Protein AF-0000000068970634 (afdb_homodimer)

InterPro domains:
  IPR006349 2-phosphoglycolate phosphatase, eukaryotic [TIGR01452] (15-286)
  IPR006357 HAD-superfamily hydrolase, subfamily IIA [PF13344] (18-116)
  IPR006357 HAD-superfamily hydrolase, subfamily IIA [PIRSF000915] (8-291)
  IPR006357 HAD-superfamily hydrolase, subfamily IIA [TIGR01460] (18-256)
  IPR023214 HAD superfamily [G3DSA:3.40.50.1000] (16-283)
  IPR023214 HAD superfamily [G3DSA:3.40.50.1000] (82-208)
  IPR036412 HAD-like superfamily [SSF56784] (14-288)

Radius of gyration: 28.06 Å; Cα contacts (8 Å, |Δi|>4): 1326; chains: 2; bounding box: 49×88×64 Å

Organism: Fasciola gigantica (NCBI:txid46835)

Solvent-accessible surface area (backbone atoms only — not comparable to full-atom values): 29564 Å² total; per-residue (Å²): 128,88,70,50,72,68,52,30,52,50,55,52,61,38,46,33,42,37,26,38,41,81,29,44,36,26,53,100,89,38,68,36,71,35,27,52,60,33,54,50,49,38,49,73,70,73,32,49,63,36,41,44,36,52,58,24,58,43,26,40,61,54,45,21,51,52,35,44,75,66,61,35,98,58,47,43,88,28,42,44,27,11,15,48,46,42,33,51,52,39,48,76,70,70,49,52,47,35,29,41,29,45,22,33,65,9,32,53,54,32,21,49,76,71,63,28,44,66,46,64,63,56,82,74,74,39,93,81,72,44,60,74,54,85,71,75,79,69,87,68,53,52,31,37,36,37,38,44,35,81,55,43,29,42,53,56,46,27,49,52,22,30,48,40,64,73,68,34,52,44,35,26,22,33,61,46,31,54,43,95,57,85,90,54,45,36,59,21,27,19,10,57,47,34,19,40,28,45,33,42,71,47,79,58,55,49,30,12,66,51,34,65,50,40,54,52,49,44,36,71,76,63,62,61,53,39,85,28,23,33,28,36,17,22,41,39,81,30,39,20,24,28,17,48,74,61,55,23,42,19,33,35,29,53,59,32,79,44,43,71,67,57,51,52,49,37,72,70,35,80,92,31,59,55,42,47,51,76,37,77,33,66,33,36,40,51,46,36,53,48,42,51,50,26,62,66,62,116,127,87,70,49,70,68,53,29,52,50,55,51,59,38,45,33,42,38,28,38,41,82,27,45,36,24,54,99,89,38,69,35,70,38,27,51,60,34,54,51,49,37,51,74,70,72,30,49,64,34,42,45,37,53,58,23,59,42,28,40,61,55,47,21,52,52,36,44,73,67,60,34,98,56,46,42,88,28,43,43,28,12,15,49,46,41,32,51,52,39,49,77,70,70,48,51,48,33,29,41,30,46,22,30,65,8,33,54,53,32,21,48,76,71,65,29,44,66,46,64,62,57,81,74,74,40,92,81,72,44,60,74,55,85,71,78,79,68,88,68,53,53,31,38,38,37,39,45,34,81,55,41,30,43,53,56,46,27,49,52,22,30,48,40,65,74,67,33,53,46,34,25,22,35,61,46,30,54,43,94,55,86,90,55,46,37,60,21,27,19,10,58,48,34,20,41,28,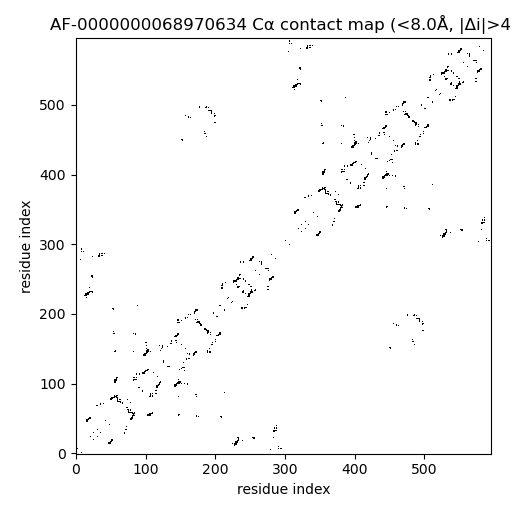45,33,43,72,47,79,58,54,50,29,12,65,51,33,65,51,40,56,50,49,44,36,71,76,63,62,61,53,39,85,29,25,32,27,35,17,22,41,40,81,30,39,20,22,28,17,46,74,62,55,24,42,20,33,34,30,53,62,33,78,44,44,71,67,56,50,51,49,37,72,70,35,80,91,30,59,54,43,46,51,74,38,77,33,66,34,37,39,52,45,36,52,48,42,54,50,26,62,66,60,117

Sequence (596 aa):
MVHSTKTWSLLRDCRTYLFDCDGVLWDSKGLLPGARDLIEYLFGTKRSVFLITNNSTKSTDQYADKCQKLGLPVTSTNIVCSANIAANYLSNHGIKGPVYVIGEAGIGLELDKLGITHHGIGPDNSPDGNILSDVKIESNTTCVLVGFDIHFNYRKLLKATSYICKGLPFFATNEDAQLPADDLVHPGTGSLVAAVKFASCKEPIVVGKPHQPVFDFLSQRHNIDASKTIMVGDRLDTDIAFGNRFGMHTACLMTGVTSIELLNKVMSTPDDAILRPTLVYDSARDLLNAVRSADQMNMVHSTKTWSLLRDCRTYLFDCDGVLWDSKGLLPGARDLIEYLFGTKRSVFLITNNSTKSTDQYADKCQKLGLPVTSTNIVCSANIAANYLSNHGIKGPVYVIGEAGIGLELDKLGITHHGIGPDNSPDGNILSDVKIESNTTCVLVGFDIHFNYRKLLKATSYICKGLPFFATNEDAQLPADDLVHPGTGSLVAAVKFASCKEPIVVGKPHQPVFDFLSQRHNIDASKTIMVGDRLDTDIAFGNRFGMHTACLMTGVTSIELLNKVMSTPDDAILRPTLVYDSARDLLNAVRSADQMN

Secondary structure (DSSP, 8-state):
----HHHHHHHHH--EEEE--BTTTEETTEEPTTHHHHHHHHHHTT-EEEEEE---SS-HHHHHHHHHHHT----GGGEEEHHHHHHHHHHHTT---PEEEES-HHHHHHHHHTT--EE--S----TTS-TTTT----TT--EEEE---TT-BHHHHHHHHHHHHTT--EEES---SEE--SSS-EE-HHHHHHHHHHHHT---EE-STTSHHHHHHHHHHH---GGGEEEEES-IIIIIHHHHHTT-EEEEETTSS--HHHHHHHHH-GGGGGG--SEEESSHHHHHHHHHHHHH--/----HHHHHHHHH--EEEE--BTTTEETTEEPTTHHHHHHHHHHTT-EEEEEE---SS-HHHHHHHHHHHT----GGGEEEHHHHHHHHHHHTT---PEEEES-HHHHHHHHHTT--EE--S----TTS-TTTT----TT--EEEE---TT-BHHHHHHHHHHHHTT--EEES---SEE--SSS-EE-HHHHHHHHHHHHT---EE-STTSHHHHHHHHHHH---GGGEEEEES-IIIIIHHHHHTT-EEEEETTSS--HHHHHHHHH-GGGGGG--SEEESSHHHHHHHHHHHHH--

Structure (mmCIF, N/CA/C/O backbone):
data_AF-0000000068970634-model_v1
#
loop_
_entity.id
_entity.type
_entity.pdbx_description
1 polymer 'Phosphoglycolate phosphatase'
#
loop_
_atom_site.group_PDB
_atom_site.id
_atom_site.type_symbol
_atom_site.label_atom_id
_atom_site.label_alt_id
_atom_site.label_comp_id
_atom_site.label_asym_id
_atom_site.label_entity_id
_atom_site.label_seq_id
_atom_site.pdbx_PDB_ins_code
_atom_site.Cartn_x
_atom_site.Cartn_y
_atom_site.Cartn_z
_atom_site.occupancy
_atom_site.B_iso_or_equiv
_atom_site.auth_seq_id
_atom_site.auth_comp_id
_atom_site.auth_asym_id
_atom_site.auth_atom_id
_atom_site.pdbx_PDB_model_num
ATOM 1 N N . MET A 1 1 ? -24.375 21.297 27.141 1 46.75 1 MET A N 1
ATOM 2 C CA . MET A 1 1 ? -23.609 20.391 27.984 1 46.75 1 MET A CA 1
ATOM 3 C C . MET A 1 1 ? -23.047 21.109 29.203 1 46.75 1 MET A C 1
ATOM 5 O O . MET A 1 1 ? -22.406 22.156 29.078 1 46.75 1 MET A O 1
ATOM 9 N N . VAL A 1 2 ? -23.484 20.922 30.312 1 49.75 2 VAL A N 1
ATOM 10 C CA . VAL A 1 2 ? -23 21.516 31.547 1 49.75 2 VAL A CA 1
ATOM 11 C C . VAL A 1 2 ? -21.5 21.25 31.703 1 49.75 2 VAL A C 1
ATOM 13 O O . VAL A 1 2 ? -21.078 20.094 31.719 1 49.75 2 VAL A O 1
ATOM 16 N N . HIS A 1 3 ? -20.828 22.25 31.375 1 69.69 3 HIS A N 1
ATOM 17 C CA . HIS A 1 3 ? -19.375 22.094 31.547 1 69.69 3 HIS A CA 1
ATOM 18 C C . HIS A 1 3 ? -19 22.078 33.031 1 69.69 3 HIS A C 1
ATOM 20 O O . HIS A 1 3 ? -19.547 22.844 33.812 1 69.69 3 HIS A O 1
ATOM 26 N N . SER A 1 4 ? -18.281 21.141 33.375 1 76.62 4 SER A N 1
ATOM 27 C CA . SER A 1 4 ? -17.734 21.047 34.719 1 76.62 4 SER A CA 1
ATOM 28 C C . SER A 1 4 ? -16.734 22.188 35 1 76.62 4 SER A C 1
ATOM 30 O O . SER A 1 4 ? -16.281 22.844 34.062 1 76.62 4 SER A O 1
ATOM 32 N N . THR A 1 5 ? -16.547 22.469 36.281 1 79.5 5 THR A N 1
ATOM 33 C CA . THR A 1 5 ? -15.555 23.469 36.688 1 79.5 5 THR A CA 1
ATOM 34 C C . THR A 1 5 ? -14.195 23.141 36.062 1 79.5 5 THR A C 1
ATOM 36 O O . THR A 1 5 ? -13.43 24.047 35.719 1 79.5 5 THR A O 1
ATOM 39 N N . LYS A 1 6 ? -13.961 21.938 36.031 1 80.94 6 LYS A N 1
ATOM 40 C CA . LYS A 1 6 ? -12.688 21.484 35.469 1 80.94 6 LYS A CA 1
ATOM 41 C C . LYS A 1 6 ? -12.578 21.859 34 1 80.94 6 LYS A C 1
ATOM 43 O O . LYS A 1 6 ? -11.508 22.25 33.531 1 80.94 6 LYS A O 1
ATOM 48 N N . THR A 1 7 ? -13.609 21.75 33.281 1 89 7 THR A N 1
ATOM 49 C CA . THR A 1 7 ? -13.664 22.078 31.844 1 89 7 THR A CA 1
ATOM 50 C C . THR A 1 7 ? -13.453 23.578 31.625 1 89 7 THR A C 1
ATOM 52 O O . THR A 1 7 ? -12.703 23.984 30.734 1 89 7 THR A O 1
ATOM 55 N N . TRP A 1 8 ? -14.047 24.344 32.5 1 89.94 8 TRP A N 1
ATOM 56 C CA . TRP A 1 8 ? -13.93 25.797 32.375 1 89.94 8 TRP A CA 1
ATOM 57 C C . TRP A 1 8 ? -12.492 26.25 32.625 1 89.94 8 TRP A C 1
ATOM 59 O O . TRP A 1 8 ? -11.969 27.094 31.922 1 89.94 8 TRP A O 1
ATOM 69 N N . SER A 1 9 ? -11.945 25.703 33.656 1 92 9 SER A N 1
ATOM 70 C CA . SER A 1 9 ? -10.57 26.047 33.969 1 92 9 SER A CA 1
ATOM 71 C C . SER A 1 9 ? -9.617 25.688 32.812 1 92 9 SER A C 1
ATOM 73 O O . SER A 1 9 ? -8.703 26.438 32.5 1 92 9 SER A O 1
ATOM 75 N N . LEU A 1 10 ? -9.828 24.547 32.25 1 94.69 10 LEU A N 1
ATOM 76 C CA . LEU A 1 10 ? -9.016 24.078 31.125 1 94.69 10 LEU A CA 1
ATOM 77 C C . LEU A 1 10 ? -9.07 25.062 29.969 1 94.69 10 LEU A C 1
ATOM 79 O O . LEU A 1 10 ? -8.039 25.5 29.453 1 94.69 10 LEU A O 1
ATOM 83 N N . LEU A 1 11 ? -10.258 25.438 29.547 1 96.12 11 LEU A N 1
ATOM 84 C CA . LEU A 1 11 ? -10.453 26.312 28.391 1 96.12 11 LEU A CA 1
ATOM 85 C C . LEU A 1 11 ? -9.914 27.703 28.672 1 96.12 11 LEU A C 1
ATOM 87 O O . LEU A 1 11 ? -9.375 28.359 27.781 1 96.12 11 LEU A O 1
ATOM 91 N N . ARG A 1 12 ? -10.078 28.109 29.891 1 93.62 12 ARG A N 1
ATOM 92 C CA . ARG A 1 12 ? -9.586 29.422 30.281 1 93.62 12 ARG A CA 1
ATOM 93 C C . ARG A 1 12 ? -8.062 29.453 30.312 1 93.62 12 ARG A C 1
ATOM 95 O O . ARG A 1 12 ? -7.453 30.453 29.922 1 93.62 12 ARG A O 1
ATOM 102 N N . ASP A 1 13 ? -7.504 28.406 30.703 1 94.69 13 ASP A N 1
ATOM 103 C CA . ASP A 1 13 ? -6.066 28.344 30.953 1 94.69 13 ASP A CA 1
ATOM 104 C C . ASP A 1 13 ? -5.301 28.047 29.656 1 94.69 13 ASP A C 1
ATOM 106 O O . ASP A 1 13 ? -4.102 28.312 29.562 1 94.69 13 ASP A O 1
ATOM 110 N N . CYS A 1 14 ? -5.934 27.5 28.688 1 96.62 14 CYS A N 1
ATOM 111 C CA . CYS A 1 14 ? -5.266 27.203 27.422 1 96.62 14 CYS A CA 1
ATOM 112 C C . CYS A 1 14 ? -4.898 28.5 26.688 1 96.62 14 CYS A C 1
ATOM 114 O O . CYS A 1 14 ? -5.758 29.344 26.453 1 96.62 14 CYS A O 1
ATOM 116 N N . ARG A 1 15 ? -3.643 28.594 26.297 1 96.94 15 ARG A N 1
ATOM 117 C CA . ARG A 1 15 ? -3.127 29.781 25.641 1 96.94 15 ARG A CA 1
ATOM 118 C C . ARG A 1 15 ? -2.893 29.531 24.156 1 96.94 15 ARG A C 1
ATOM 120 O O . ARG A 1 15 ? -2.779 30.484 23.375 1 96.94 15 ARG A O 1
ATOM 127 N N . THR A 1 16 ? -2.793 28.328 23.734 1 98.38 16 THR A N 1
ATOM 128 C CA . THR A 1 16 ? -2.566 27.953 22.344 1 98.38 16 THR A CA 1
ATOM 129 C C . THR A 1 16 ? -3.648 26.984 21.859 1 98.38 16 THR A C 1
ATOM 131 O O . THR A 1 16 ? -3.955 26 22.531 1 98.38 16 THR A O 1
ATOM 134 N N . TYR A 1 17 ? -4.254 27.312 20.75 1 98.75 17 TYR A N 1
ATOM 135 C CA . TYR A 1 17 ? -5.246 26.484 20.094 1 98.75 17 TYR A CA 1
ATOM 136 C C . TYR A 1 17 ? -4.734 25.984 18.75 1 98.75 17 TYR A C 1
ATOM 138 O O . TYR A 1 17 ? -4.375 26.781 17.875 1 98.75 17 TYR A O 1
ATOM 146 N N . LEU A 1 18 ? -4.578 24.688 18.578 1 98.75 18 LEU A N 1
ATOM 147 C CA . LEU A 1 18 ? -4.27 24.031 17.312 1 98.75 18 LEU A CA 1
ATOM 148 C C . LEU A 1 18 ? -5.539 23.484 16.656 1 98.75 18 LEU A C 1
ATOM 150 O O . LEU A 1 18 ? -6.309 22.766 17.297 1 98.75 18 LEU A O 1
ATOM 154 N N . PHE A 1 19 ? -5.762 23.828 15.422 1 98.81 19 PHE A N 1
ATOM 155 C CA . PHE A 1 19 ? -6.977 23.391 14.75 1 98.81 19 PHE A CA 1
ATOM 156 C C . PHE A 1 19 ? -6.645 22.531 13.539 1 98.81 19 PHE A C 1
ATOM 158 O O . PHE A 1 19 ? -5.871 22.938 12.672 1 98.81 19 PHE A O 1
ATOM 165 N N . ASP A 1 20 ? -7.23 21.312 13.484 1 98.06 20 ASP A N 1
ATOM 166 C CA . ASP A 1 20 ? -7.395 20.703 12.164 1 98.06 20 ASP A CA 1
ATOM 167 C C . ASP A 1 20 ? -8.25 21.578 11.258 1 98.06 20 ASP A C 1
ATOM 169 O O . ASP A 1 20 ? -8.914 22.516 11.719 1 98.06 20 ASP A O 1
ATOM 173 N N . CYS A 1 21 ? -8.195 21.297 9.969 1 96.75 21 CYS A N 1
ATOM 174 C CA . CYS A 1 21 ? -8.859 22.203 9.031 1 96.75 21 CYS A CA 1
ATOM 175 C C . CYS A 1 21 ? -10.109 21.562 8.453 1 96.75 21 CYS A C 1
ATOM 177 O O . CYS A 1 21 ? -11.227 21.922 8.836 1 96.75 21 CYS A O 1
ATOM 179 N N . ASP A 1 22 ? -9.992 20.547 7.637 1 93.38 22 ASP A N 1
ATOM 180 C CA . ASP A 1 22 ? -11.102 19.906 6.941 1 93.38 22 ASP A CA 1
ATOM 181 C C . ASP A 1 22 ? -12.031 19.188 7.922 1 93.38 22 ASP A C 1
ATOM 183 O O . ASP A 1 22 ? -11.594 18.344 8.695 1 93.38 22 ASP A O 1
ATOM 187 N N . GLY A 1 23 ? -13.242 19.578 7.945 1 94 23 GLY A N 1
ATOM 188 C CA . GLY A 1 23 ? -14.219 18.984 8.836 1 94 23 GLY A CA 1
ATOM 189 C C . GLY A 1 23 ? -14.297 19.688 10.188 1 94 23 GLY A C 1
ATOM 190 O O . GLY A 1 23 ? -15.156 19.359 11.008 1 94 23 GLY A O 1
ATOM 191 N N . VAL A 1 24 ? -13.406 20.656 10.352 1 97.31 24 VAL A N 1
ATOM 192 C CA . VAL A 1 24 ? -13.344 21.359 11.625 1 97.31 24 VAL A CA 1
ATOM 193 C C . VAL A 1 24 ? -13.641 22.844 11.406 1 97.31 24 VAL A C 1
ATOM 195 O O . VAL A 1 24 ? -14.523 23.406 12.055 1 97.31 24 VAL A O 1
ATOM 198 N N . LEU A 1 25 ? -12.953 23.438 10.461 1 97.75 25 LEU A N 1
ATOM 199 C CA . LEU A 1 25 ? -13.117 24.859 10.18 1 97.75 25 LEU A CA 1
ATOM 200 C C . LEU A 1 25 ? -13.914 25.062 8.891 1 97.75 25 LEU A C 1
ATOM 202 O O . LEU A 1 25 ? -14.648 26.047 8.758 1 97.75 25 LEU A O 1
ATOM 206 N N . TRP A 1 26 ? -13.758 24.156 7.949 1 96.5 26 TRP A N 1
ATOM 207 C CA . TRP A 1 26 ? -14.477 24.219 6.688 1 96.5 26 TRP A CA 1
ATOM 208 C C . TRP A 1 26 ? -14.734 22.828 6.133 1 96.5 26 TRP A C 1
ATOM 210 O O . TRP A 1 26 ? -14.203 21.844 6.645 1 96.5 26 TRP A O 1
ATOM 220 N N . ASP A 1 27 ? -15.586 22.703 5.188 1 92 27 ASP A N 1
ATOM 221 C CA . ASP A 1 27 ? -15.805 21.516 4.363 1 92 27 ASP A CA 1
ATOM 222 C C . ASP A 1 27 ? -15.883 21.891 2.883 1 92 27 ASP A C 1
ATOM 224 O O . ASP A 1 27 ? -15.375 22.938 2.467 1 92 27 ASP A O 1
ATOM 228 N N . SER A 1 28 ? -16.328 21 2.051 1 86.38 28 SER A N 1
ATOM 229 C CA . SER A 1 28 ? -16.375 21.203 0.607 1 86.38 28 SER A CA 1
ATOM 230 C C . SER A 1 28 ? -17.281 22.375 0.249 1 86.38 28 SER A C 1
ATOM 232 O O . SER A 1 28 ? -17.156 22.969 -0.822 1 86.38 28 SER A O 1
ATOM 234 N N . LYS A 1 29 ? -18.172 22.844 1.197 1 88.44 29 LYS A N 1
ATOM 235 C CA . LYS A 1 29 ? -19.172 23.891 0.922 1 88.44 29 LYS A CA 1
ATOM 236 C C . LYS A 1 29 ? -18.703 25.234 1.451 1 88.44 29 LYS A C 1
ATOM 238 O O . LYS A 1 29 ? -19.297 26.266 1.141 1 88.44 29 LYS A O 1
ATOM 243 N N . GLY A 1 30 ? -17.703 25.156 2.186 1 93.19 30 GLY A N 1
ATOM 244 C CA . GLY A 1 30 ? -17.188 26.391 2.74 1 93.19 30 GLY A CA 1
ATOM 245 C C . GLY A 1 30 ? -16.938 26.328 4.234 1 93.19 30 GLY A C 1
ATOM 246 O O . GLY A 1 30 ? -16.734 25.234 4.781 1 93.19 30 GLY A O 1
ATOM 247 N N . LEU A 1 31 ? -16.969 27.547 4.863 1 96.12 31 LEU A N 1
ATOM 248 C CA . LEU A 1 31 ? -16.688 27.641 6.293 1 96.12 31 LEU A CA 1
ATOM 249 C C . LEU A 1 31 ? -17.797 27 7.117 1 96.12 31 LEU A C 1
ATOM 251 O O . LEU A 1 31 ? -18.969 27.172 6.812 1 96.12 31 LEU A O 1
ATOM 255 N N . LEU A 1 32 ? -17.391 26.328 8.125 1 96.62 32 LEU A N 1
ATOM 256 C CA . LEU A 1 32 ? -18.359 25.734 9.039 1 96.62 32 LEU A CA 1
ATOM 257 C C . LEU A 1 32 ? -18.875 26.781 10.023 1 96.62 32 LEU A C 1
ATOM 259 O O . LEU A 1 32 ? -18.172 27.75 10.336 1 96.62 32 LEU A O 1
ATOM 263 N N . PRO A 1 33 ? -20.078 26.547 10.555 1 95.25 33 PRO A N 1
ATOM 264 C CA . PRO A 1 33 ? -20.672 27.531 11.469 1 95.25 33 PRO A CA 1
ATOM 265 C C . PRO A 1 33 ? -19.812 27.766 12.711 1 95.25 33 PRO A C 1
ATOM 267 O O . PRO A 1 33 ? -19.391 26.797 13.375 1 95.25 33 PRO A O 1
ATOM 270 N N . GLY A 1 34 ? -19.531 29.094 12.969 1 97.62 34 GLY A N 1
ATOM 271 C CA . GLY A 1 34 ? -18.828 29.469 14.188 1 97.62 34 GLY A CA 1
ATOM 272 C C . GLY A 1 34 ? -17.328 29.5 14.031 1 97.62 34 GLY A C 1
ATOM 273 O O . GLY A 1 34 ? -16.609 30.016 14.891 1 97.62 34 GLY A O 1
ATOM 274 N N . ALA A 1 35 ? -16.828 28.953 12.93 1 98.19 35 ALA A N 1
ATOM 275 C CA . ALA A 1 35 ? -15.391 28.812 12.75 1 98.19 35 ALA A CA 1
ATOM 276 C C . ALA A 1 35 ? -14.703 30.172 12.75 1 98.19 35 ALA A C 1
ATOM 278 O O . ALA A 1 35 ? -13.734 30.391 13.484 1 98.19 35 ALA A O 1
ATOM 279 N N . ARG A 1 36 ? -15.203 31.047 11.906 1 98.06 36 ARG A N 1
ATOM 280 C CA . ARG A 1 36 ? -14.609 32.375 11.82 1 98.06 36 ARG A CA 1
ATOM 281 C C . ARG A 1 36 ? -14.688 33.094 13.164 1 98.06 36 ARG A C 1
ATOM 283 O O . ARG A 1 36 ? -13.688 33.656 13.641 1 98.06 36 ARG A O 1
ATOM 290 N N . ASP A 1 37 ? -15.898 33.094 13.773 1 98.38 37 ASP A N 1
ATOM 291 C CA . ASP A 1 37 ? -16.109 33.781 15.047 1 98.38 37 ASP A CA 1
ATOM 292 C C . ASP A 1 37 ? -15.188 33.219 16.125 1 98.38 37 ASP A C 1
ATOM 294 O O . ASP A 1 37 ? -14.695 33.969 16.969 1 98.38 37 ASP A O 1
ATOM 298 N N . LEU A 1 38 ? -15.047 31.938 16.141 1 98.5 38 LEU A N 1
ATOM 299 C CA . LEU A 1 38 ? -14.172 31.297 17.109 1 98.5 38 LEU A CA 1
ATOM 300 C C . LEU A 1 38 ? -12.734 31.781 16.969 1 98.5 38 LEU A C 1
ATOM 302 O O . LEU A 1 38 ? -12.102 32.188 17.953 1 98.5 38 LEU A O 1
ATOM 306 N N . ILE A 1 39 ? -12.188 31.766 15.742 1 98.5 39 ILE A N 1
ATOM 307 C CA . ILE A 1 39 ? -10.812 32.188 15.484 1 98.5 39 ILE A CA 1
ATOM 308 C C . ILE A 1 39 ? -10.648 33.656 15.844 1 98.5 39 ILE A C 1
ATOM 310 O O . ILE A 1 39 ? -9.664 34.031 16.484 1 98.5 39 ILE A O 1
ATOM 314 N N . GLU A 1 40 ? -11.594 34.5 15.5 1 98.25 40 GLU A N 1
ATOM 315 C CA . GLU A 1 40 ? -11.555 35.906 15.82 1 98.25 40 GLU A CA 1
ATOM 316 C C . GLU A 1 40 ? -11.555 36.125 17.328 1 98.25 40 GLU A C 1
ATOM 318 O O . GLU A 1 40 ? -10.82 37 17.844 1 98.25 40 GLU A O 1
ATOM 323 N N . TYR A 1 41 ? -12.438 35.406 17.969 1 98.44 41 TYR A N 1
ATOM 324 C CA . TYR A 1 41 ? -12.516 35.531 19.422 1 98.44 41 TYR A CA 1
ATOM 325 C C . TYR A 1 41 ? -11.188 35.156 20.078 1 98.44 41 TYR A C 1
ATOM 327 O O . TYR A 1 41 ? -10.734 35.844 21 1 98.44 41 TYR A O 1
ATOM 335 N N . LEU A 1 42 ? -10.594 34.094 19.641 1 98.44 42 LEU A N 1
ATOM 336 C CA . LEU A 1 42 ? -9.328 33.625 20.203 1 98.44 42 LEU A CA 1
ATOM 337 C C . LEU A 1 42 ? -8.227 34.656 19.969 1 98.44 42 LEU A C 1
ATOM 339 O O . LEU A 1 42 ? -7.457 34.969 20.875 1 98.44 42 LEU A O 1
ATOM 343 N N . PHE A 1 43 ? -8.188 35.219 18.766 1 97.94 43 PHE A N 1
ATOM 344 C CA . PHE A 1 43 ? -7.23 36.281 18.484 1 97.94 43 PHE A CA 1
ATOM 345 C C . PHE A 1 43 ? -7.492 37.469 19.391 1 97.94 43 PHE A C 1
ATOM 347 O O . PHE A 1 43 ? -6.559 38.062 19.938 1 97.94 43 PHE A O 1
ATOM 354 N N . GLY A 1 44 ? -8.742 37.812 19.547 1 97.75 44 GLY A N 1
ATOM 355 C CA . GLY A 1 44 ? -9.125 38.969 20.359 1 97.75 44 GLY A CA 1
ATOM 356 C C . GLY A 1 44 ? -8.758 38.812 21.812 1 97.75 44 GLY A C 1
ATOM 357 O O . GLY A 1 44 ? -8.562 39.812 22.531 1 97.75 44 GLY A O 1
ATOM 358 N N . THR A 1 45 ? -8.727 37.625 22.281 1 97.38 45 THR A N 1
ATOM 359 C CA . THR A 1 45 ? -8.391 37.344 23.672 1 97.38 45 THR A CA 1
ATOM 360 C C . THR A 1 45 ? -6.914 36.969 23.812 1 97.38 45 THR A C 1
ATOM 362 O O . THR A 1 45 ? -6.512 36.344 24.797 1 97.38 45 THR A O 1
ATOM 365 N N . LYS A 1 46 ? -6.098 37.188 22.766 1 96.75 46 LYS A N 1
ATOM 366 C CA . LYS A 1 46 ? -4.641 37.125 22.703 1 96.75 46 LYS A CA 1
ATOM 367 C C . LYS A 1 46 ? -4.16 35.688 22.875 1 96.75 46 LYS A C 1
ATOM 369 O O . LYS A 1 46 ? -3.121 35.438 23.484 1 96.75 46 LYS A O 1
ATOM 374 N N . ARG A 1 47 ? -4.949 34.781 22.438 1 97.62 47 ARG A N 1
ATOM 375 C CA . ARG A 1 47 ? -4.52 33.406 22.375 1 97.62 47 ARG A CA 1
ATOM 376 C C . ARG A 1 47 ? -3.848 33.094 21.047 1 97.62 47 ARG A C 1
ATOM 378 O O . ARG A 1 47 ? -4.199 33.656 20.016 1 97.62 47 ARG A O 1
ATOM 385 N N . SER A 1 48 ? -2.818 32.25 21.109 1 97.56 48 SER A N 1
ATOM 386 C CA . SER A 1 48 ? -2.154 31.781 19.891 1 97.56 48 SER A CA 1
ATOM 387 C C . SER A 1 48 ? -2.994 30.75 19.156 1 97.56 48 SER A C 1
ATOM 389 O O . SER A 1 48 ? -3.586 29.859 19.781 1 97.56 48 SER A O 1
ATOM 391 N N . VAL A 1 49 ? -3.098 30.938 17.812 1 98.38 49 VAL A N 1
ATOM 392 C CA . VAL A 1 49 ? -3.908 30.031 17 1 98.38 49 VAL A CA 1
ATOM 393 C C . VAL A 1 49 ? -3.082 29.516 15.828 1 98.38 49 VAL A C 1
ATOM 395 O O . VAL A 1 49 ? -2.439 30.281 15.117 1 98.38 49 VAL A O 1
ATOM 398 N N . PHE A 1 50 ? -3.086 28.188 15.625 1 98.5 50 PHE A N 1
ATOM 399 C CA . PHE A 1 50 ? -2.457 27.578 14.461 1 98.5 50 PHE A CA 1
ATOM 400 C C . PHE A 1 50 ? -3.41 26.609 13.773 1 98.5 50 PHE A C 1
ATOM 402 O O . PHE A 1 50 ? -4.148 25.891 14.445 1 98.5 50 PHE A O 1
ATOM 409 N N . LEU A 1 51 ? -3.455 26.656 12.484 1 98.56 51 LEU A N 1
ATOM 410 C CA . LEU A 1 51 ? -4.145 25.672 11.656 1 98.56 51 LEU A CA 1
ATOM 411 C C . LEU A 1 51 ? -3.182 24.578 11.195 1 98.56 51 LEU A C 1
ATOM 413 O O . LEU A 1 51 ? -2.258 24.844 10.422 1 98.56 51 LEU A O 1
ATOM 417 N N . ILE A 1 52 ? -3.365 23.344 11.664 1 98.12 52 ILE A N 1
ATOM 418 C CA . ILE A 1 52 ? -2.451 22.234 11.406 1 98.12 52 ILE A CA 1
ATOM 419 C C . ILE A 1 52 ? -3.113 21.234 10.477 1 98.12 52 ILE A C 1
ATOM 421 O O . ILE A 1 52 ? -4.133 20.625 10.82 1 98.12 52 ILE A O 1
ATOM 425 N N . THR A 1 53 ? -2.594 21.062 9.305 1 97.19 53 THR A N 1
ATOM 426 C CA . THR A 1 53 ? -3.205 20.141 8.344 1 97.19 53 THR A CA 1
ATOM 427 C C . THR A 1 53 ? -2.184 19.125 7.832 1 97.19 53 THR A C 1
ATOM 429 O O . THR A 1 53 ? -1.016 19.469 7.625 1 97.19 53 THR A O 1
ATOM 432 N N . ASN A 1 54 ? -2.576 17.859 7.668 1 97.06 54 ASN A N 1
ATOM 433 C CA . ASN A 1 54 ? -1.766 16.812 7.051 1 97.06 54 ASN A CA 1
ATOM 434 C C . ASN A 1 54 ? -1.711 16.969 5.535 1 97.06 54 ASN A C 1
ATOM 436 O O . ASN A 1 54 ? -0.9 16.312 4.867 1 97.06 54 ASN A O 1
ATOM 440 N N . ASN A 1 55 ? -2.566 17.812 5.008 1 95.81 55 ASN A N 1
ATOM 441 C CA . ASN A 1 55 ? -2.586 18.031 3.564 1 95.81 55 ASN A CA 1
ATOM 442 C C . ASN A 1 55 ? -1.301 18.703 3.08 1 95.81 55 ASN A C 1
ATOM 444 O O . ASN A 1 55 ? -0.866 19.703 3.643 1 95.81 55 ASN A O 1
ATOM 448 N N . SER A 1 56 ? -0.712 18.078 2.084 1 97.75 56 SER A N 1
ATOM 449 C CA . SER A 1 56 ? 0.588 18.547 1.614 1 97.75 56 SER A CA 1
ATOM 450 C C . SER A 1 56 ? 0.481 19.188 0.234 1 97.75 56 SER A C 1
ATOM 452 O O . SER A 1 56 ? 1.496 19.516 -0.388 1 97.75 56 SER A O 1
ATOM 454 N N . THR A 1 57 ? -0.709 19.344 -0.323 1 97.38 57 THR A N 1
ATOM 455 C CA . THR A 1 57 ? -0.888 19.75 -1.713 1 97.38 57 THR A CA 1
ATOM 456 C C . THR A 1 57 ? -0.658 21.25 -1.876 1 97.38 57 THR A C 1
ATOM 458 O O . THR A 1 57 ? -0.47 21.734 -2.992 1 97.38 57 THR A O 1
ATOM 461 N N . LYS A 1 58 ? -0.689 22 -0.78 1 97.94 58 LYS A N 1
ATOM 462 C CA . LYS A 1 58 ? -0.527 23.453 -0.794 1 97.94 58 LYS A CA 1
ATOM 463 C C . LYS A 1 58 ? 0.594 23.891 0.145 1 97.94 58 LYS A C 1
ATOM 465 O O . LYS A 1 58 ? 0.864 23.219 1.148 1 97.94 58 LYS A O 1
ATOM 470 N N . SER A 1 59 ? 1.226 24.969 -0.185 1 98.44 59 SER A N 1
ATOM 471 C CA . SER A 1 59 ? 2.17 25.609 0.715 1 98.44 59 SER A CA 1
ATOM 472 C C . SER A 1 59 ? 1.446 26.422 1.791 1 98.44 59 SER A C 1
ATOM 474 O O . SER A 1 59 ? 0.231 26.609 1.715 1 98.44 59 SER A O 1
ATOM 476 N N . THR A 1 60 ? 2.197 26.906 2.766 1 98.31 60 THR A N 1
ATOM 477 C CA . THR A 1 60 ? 1.62 27.734 3.818 1 98.31 60 THR A CA 1
ATOM 478 C C . THR A 1 60 ? 0.996 28.984 3.232 1 98.31 60 THR A C 1
ATOM 480 O O . THR A 1 60 ? -0.083 29.406 3.656 1 98.31 60 THR A O 1
ATOM 483 N N . ASP A 1 61 ? 1.66 29.562 2.211 1 98.44 61 ASP A N 1
ATOM 484 C CA . A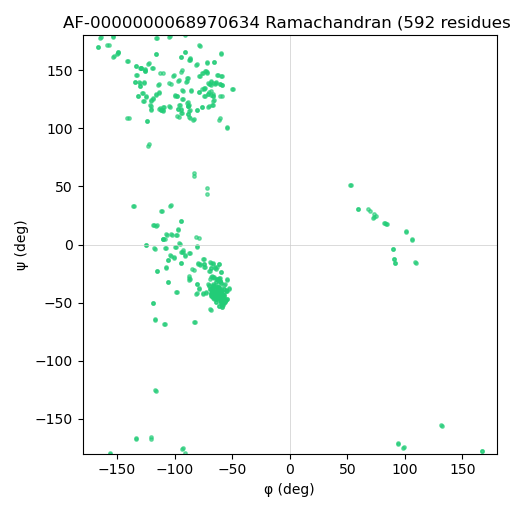SP A 1 61 ? 1.138 30.766 1.575 1 98.44 61 ASP A CA 1
ATOM 485 C C . ASP A 1 61 ? -0.158 30.469 0.822 1 98.44 61 ASP A C 1
ATOM 487 O O . ASP A 1 61 ? -1.104 31.266 0.875 1 98.44 61 ASP A O 1
ATOM 491 N N . GLN A 1 62 ? -0.175 29.359 0.136 1 98.19 62 GLN A N 1
ATOM 492 C CA . GLN A 1 62 ? -1.375 28.984 -0.602 1 98.19 62 GLN A CA 1
ATOM 493 C C . GLN A 1 62 ? -2.539 28.703 0.346 1 98.19 62 GLN A C 1
ATOM 495 O O . GLN A 1 62 ? -3.686 29.031 0.043 1 98.19 62 GLN A O 1
ATOM 500 N N . TYR A 1 63 ? -2.266 28.141 1.474 1 97.69 63 TYR A N 1
ATOM 501 C CA . TYR A 1 63 ? -3.305 27.906 2.467 1 97.69 63 TYR A CA 1
ATOM 502 C C . TYR A 1 63 ? -3.803 29.219 3.062 1 97.69 63 TYR A C 1
ATOM 504 O O . TYR A 1 63 ? -5 29.375 3.324 1 97.69 63 TYR A O 1
ATOM 512 N N . ALA A 1 64 ? -2.855 30.078 3.336 1 97.81 64 ALA A N 1
ATOM 513 C CA . ALA A 1 64 ? -3.252 31.391 3.836 1 97.81 64 ALA A CA 1
ATOM 514 C C . ALA A 1 64 ? -4.199 32.094 2.863 1 97.81 64 ALA A C 1
ATOM 516 O O . ALA A 1 64 ? -5.211 32.656 3.273 1 97.81 64 ALA A O 1
ATOM 517 N N . ASP A 1 65 ? -3.855 32 1.577 1 97.75 65 ASP A N 1
ATOM 518 C CA . ASP A 1 65 ? -4.711 32.562 0.541 1 97.75 65 ASP A CA 1
ATOM 519 C C . ASP A 1 65 ? -6.098 31.938 0.561 1 97.75 65 ASP A C 1
ATOM 521 O O . ASP A 1 65 ? -7.109 32.625 0.463 1 97.75 65 ASP A O 1
ATOM 525 N N . LYS A 1 66 ? -6.125 30.609 0.66 1 96.75 66 LYS A N 1
ATOM 526 C CA . LYS A 1 66 ? -7.391 29.891 0.742 1 96.75 66 LYS A CA 1
ATOM 527 C C . LYS A 1 66 ? -8.211 30.359 1.938 1 96.75 66 LYS A C 1
ATOM 529 O O . LYS A 1 66 ? -9.414 30.609 1.814 1 96.75 66 LYS A O 1
ATOM 534 N N . CYS A 1 67 ? -7.578 30.484 3.076 1 97.31 67 CYS A N 1
ATOM 535 C CA . CYS A 1 67 ? -8.25 30.891 4.309 1 97.31 67 CYS A CA 1
ATOM 536 C C . CYS A 1 67 ? -8.797 32.312 4.191 1 97.31 67 CYS A C 1
ATOM 538 O O . CYS A 1 67 ? -9.914 32.594 4.637 1 97.31 67 CYS A O 1
ATOM 540 N N . GLN A 1 68 ? -8.016 33.156 3.582 1 95.69 68 GLN A N 1
ATOM 541 C CA . GLN A 1 68 ? -8.461 34.531 3.383 1 95.69 68 GLN A CA 1
ATOM 542 C C . GLN A 1 68 ? -9.703 34.594 2.488 1 95.69 68 GLN A C 1
ATOM 544 O O . GLN A 1 68 ? -10.641 35.312 2.764 1 95.69 68 GLN A O 1
ATOM 549 N N . LYS A 1 69 ? -9.688 33.812 1.478 1 96.5 69 LYS A N 1
ATOM 550 C CA . LYS A 1 69 ? -10.828 33.75 0.57 1 96.5 69 LYS A CA 1
ATOM 551 C C . LYS A 1 69 ? -12.07 33.219 1.284 1 96.5 69 LYS A C 1
ATOM 553 O O . LYS A 1 69 ? -13.195 33.625 0.974 1 96.5 69 LYS A O 1
ATOM 558 N N . LEU A 1 70 ? -11.875 32.344 2.244 1 96.31 70 LEU A N 1
ATOM 559 C CA . LEU A 1 70 ? -12.977 31.766 3.018 1 96.31 70 LEU A CA 1
ATOM 560 C C . LEU A 1 70 ? -13.445 32.75 4.094 1 96.31 70 LEU A C 1
ATOM 562 O O . LEU A 1 70 ? -14.516 32.562 4.68 1 96.31 70 LEU A O 1
ATOM 566 N N . GLY A 1 71 ? -12.586 33.75 4.383 1 95.31 71 GLY A N 1
ATOM 567 C CA . GLY A 1 71 ? -12.961 34.75 5.355 1 95.31 71 GLY A CA 1
ATOM 568 C C . GLY A 1 71 ? -12.328 34.531 6.715 1 95.31 71 GLY A C 1
ATOM 569 O O . GLY A 1 71 ? -12.742 35.156 7.703 1 95.31 71 GLY A O 1
ATOM 570 N N . LEU A 1 72 ? -11.398 33.688 6.812 1 96.94 72 LEU A N 1
ATOM 571 C CA . LEU A 1 72 ? -10.695 33.469 8.07 1 96.94 72 LEU A CA 1
ATOM 572 C C . LEU A 1 72 ? -9.547 34.469 8.227 1 96.94 72 LEU A C 1
ATOM 574 O O . LEU A 1 72 ? -8.781 34.688 7.289 1 96.94 72 LEU A O 1
ATOM 578 N N . PRO A 1 73 ? -9.484 35.062 9.398 1 95.38 73 PRO A N 1
ATOM 579 C CA . PRO A 1 73 ? -8.461 36.094 9.609 1 95.38 73 PRO A CA 1
ATOM 580 C C . PRO A 1 73 ? -7.102 35.5 9.984 1 95.38 73 PRO A C 1
ATOM 582 O O . PRO A 1 73 ? -6.547 35.812 11.039 1 95.38 73 PRO A O 1
ATOM 585 N N . VAL A 1 74 ? -6.496 34.625 9.102 1 97.38 74 VAL A N 1
ATOM 586 C CA . VAL A 1 74 ? -5.207 34.031 9.398 1 97.38 74 VAL A CA 1
ATOM 587 C C . VAL A 1 74 ? -4.203 34.375 8.305 1 97.38 74 VAL A C 1
ATOM 589 O O . VAL A 1 74 ? -4.594 34.781 7.199 1 97.38 74 VAL A O 1
ATOM 592 N N . THR A 1 75 ? -2.967 34.344 8.617 1 97.25 75 THR A N 1
ATOM 593 C CA . THR A 1 75 ? -1.856 34.531 7.695 1 97.25 75 THR A CA 1
ATOM 594 C C . THR A 1 75 ? -1.013 33.25 7.598 1 97.25 75 THR A C 1
ATOM 596 O O . THR A 1 75 ? -1.32 32.25 8.242 1 97.25 75 THR A O 1
ATOM 599 N N . SER A 1 76 ? 0.003 33.312 6.746 1 97.56 76 SER A N 1
ATOM 600 C CA . SER A 1 76 ? 0.874 32.156 6.559 1 97.56 76 SER A CA 1
ATOM 601 C C . SER A 1 76 ? 1.548 31.75 7.863 1 97.56 76 SER A C 1
ATOM 603 O O . SER A 1 76 ? 1.877 30.578 8.062 1 97.56 76 SER A O 1
ATOM 605 N N . THR A 1 77 ? 1.683 32.656 8.797 1 96.5 77 THR A N 1
ATOM 606 C CA . THR A 1 77 ? 2.357 32.375 10.062 1 96.5 77 THR A CA 1
ATOM 607 C C . THR A 1 77 ? 1.471 31.531 10.969 1 96.5 77 THR A C 1
ATOM 609 O O . THR A 1 77 ? 1.951 30.938 11.938 1 96.5 77 THR A O 1
ATOM 612 N N . ASN A 1 78 ? 0.158 31.484 10.656 1 97.75 78 ASN A N 1
ATOM 613 C CA . ASN A 1 78 ? -0.776 30.672 11.43 1 97.75 78 ASN A CA 1
ATOM 614 C C . ASN A 1 78 ? -0.909 29.266 10.859 1 97.75 78 ASN A C 1
ATOM 616 O O . ASN A 1 78 ? -1.512 28.391 11.484 1 97.75 78 ASN A O 1
ATOM 620 N N . ILE A 1 79 ? -0.334 29.062 9.672 1 98.06 79 ILE A N 1
ATOM 621 C CA . ILE A 1 79 ? -0.576 27.828 8.945 1 98.06 79 ILE A CA 1
ATOM 622 C C . ILE A 1 79 ? 0.594 26.859 9.156 1 98.06 79 ILE A C 1
ATOM 624 O O . ILE A 1 79 ? 1.756 27.25 9 1 98.06 79 ILE A O 1
ATOM 628 N N . VAL A 1 80 ? 0.287 25.656 9.539 1 97.75 80 VAL A N 1
ATOM 629 C CA . VAL A 1 80 ? 1.234 24.547 9.633 1 97.75 80 VAL A CA 1
ATOM 630 C C . VAL A 1 80 ? 0.73 23.375 8.797 1 97.75 80 VAL A C 1
ATOM 632 O O . VAL A 1 80 ? -0.225 22.688 9.188 1 97.75 80 VAL A O 1
ATOM 635 N N . CYS A 1 81 ? 1.344 23.125 7.648 1 97.94 81 CYS A N 1
ATOM 636 C CA . CYS A 1 81 ? 0.943 21.984 6.828 1 97.94 81 CYS A CA 1
ATOM 637 C C . CYS A 1 81 ? 2.074 20.969 6.719 1 97.94 81 CYS A C 1
ATOM 639 O O . CYS A 1 81 ? 3.229 21.281 7.008 1 97.94 81 CYS A O 1
ATOM 641 N N . SER A 1 82 ? 1.708 19.766 6.281 1 98.25 82 SER A N 1
ATOM 642 C CA . SER A 1 82 ? 2.682 18.672 6.289 1 98.25 82 SER A CA 1
ATOM 643 C C . SER A 1 82 ? 3.809 18.922 5.297 1 98.25 82 SER A C 1
ATOM 645 O O . SER A 1 82 ? 4.941 18.484 5.508 1 98.25 82 SER A O 1
ATOM 647 N N . ALA A 1 83 ? 3.559 19.656 4.242 1 98.62 83 ALA A N 1
ATOM 648 C CA . ALA A 1 83 ? 4.609 20.047 3.307 1 98.62 83 ALA A CA 1
ATOM 649 C C . ALA A 1 83 ? 5.652 20.922 3.992 1 98.62 83 ALA A C 1
ATOM 651 O O . ALA A 1 83 ? 6.855 20.734 3.809 1 98.62 83 ALA A O 1
ATOM 652 N N . ASN A 1 84 ? 5.133 21.891 4.77 1 98.25 84 ASN A N 1
ATOM 653 C CA . ASN A 1 84 ? 5.996 22.797 5.52 1 98.25 84 ASN A CA 1
ATOM 654 C C . ASN A 1 84 ? 6.832 22.047 6.551 1 98.25 84 ASN A C 1
ATOM 656 O O . ASN A 1 84 ? 8.023 22.312 6.703 1 98.25 84 ASN A O 1
ATOM 660 N N . ILE A 1 85 ? 6.238 21.141 7.23 1 98.56 85 ILE A N 1
ATOM 661 C CA . ILE A 1 85 ? 6.918 20.344 8.242 1 98.56 85 ILE A CA 1
ATOM 662 C C . ILE A 1 85 ? 8 19.484 7.586 1 98.56 85 ILE A C 1
ATOM 664 O O . ILE A 1 85 ? 9.117 19.375 8.102 1 98.56 85 ILE A O 1
ATOM 668 N N . ALA A 1 86 ? 7.688 18.859 6.449 1 98.75 86 ALA A N 1
ATOM 669 C CA . ALA A 1 86 ? 8.641 18.016 5.738 1 98.75 86 ALA A CA 1
ATOM 670 C C . ALA A 1 86 ? 9.883 18.812 5.336 1 98.75 86 ALA A C 1
ATOM 672 O O . ALA A 1 86 ? 11.008 18.359 5.566 1 98.75 86 ALA A O 1
ATOM 673 N N . ALA A 1 87 ? 9.688 19.984 4.746 1 98.69 87 ALA A N 1
ATOM 674 C CA . ALA A 1 87 ? 10.805 20.812 4.305 1 98.69 87 ALA A CA 1
ATOM 675 C C . ALA A 1 87 ? 11.703 21.203 5.477 1 98.69 87 ALA A C 1
ATOM 677 O O . ALA A 1 87 ? 12.93 21.094 5.387 1 98.69 87 ALA A O 1
ATOM 678 N N . ASN A 1 88 ? 11.102 21.609 6.543 1 98.31 88 ASN A N 1
ATOM 679 C CA . ASN A 1 88 ? 11.875 22.016 7.715 1 98.31 88 ASN A CA 1
ATOM 680 C C . ASN A 1 88 ? 12.594 20.828 8.352 1 98.31 88 ASN A C 1
ATOM 682 O O . ASN A 1 88 ? 13.727 20.969 8.82 1 98.31 88 ASN A O 1
ATOM 686 N N . TYR A 1 89 ? 11.906 19.688 8.398 1 98.5 89 TYR A N 1
ATOM 687 C CA . TYR A 1 89 ? 12.531 18.469 8.922 1 98.5 89 TYR A CA 1
ATOM 688 C C . TYR A 1 89 ? 13.797 18.125 8.141 1 98.5 89 TYR A C 1
ATOM 690 O O . TYR A 1 89 ? 14.852 17.875 8.734 1 98.5 89 TYR A O 1
ATOM 698 N N . LEU A 1 90 ? 13.672 18.109 6.816 1 98.56 90 LEU A N 1
ATOM 699 C CA . LEU A 1 90 ? 14.812 17.797 5.961 1 98.56 90 LEU A CA 1
ATOM 700 C C . LEU A 1 90 ? 15.938 18.797 6.164 1 98.56 90 LEU A C 1
ATOM 702 O O . LEU A 1 90 ? 17.094 18.422 6.312 1 98.56 90 LEU A O 1
ATOM 706 N N . SER A 1 91 ? 15.586 20.062 6.195 1 98 91 SER A N 1
ATOM 707 C CA . SER A 1 91 ? 16.562 21.109 6.379 1 98 91 SER A CA 1
ATOM 708 C C . SER A 1 91 ? 17.312 20.953 7.699 1 98 91 SER A C 1
ATOM 710 O O . SER A 1 91 ? 18.547 21.047 7.738 1 98 91 SER A O 1
ATOM 712 N N . ASN A 1 92 ? 16.594 20.688 8.781 1 97.06 92 ASN A N 1
ATOM 713 C CA . ASN A 1 92 ? 17.172 20.547 10.109 1 97.06 92 ASN A CA 1
ATOM 714 C C . ASN A 1 92 ? 18.109 19.344 10.195 1 97.06 92 ASN A C 1
ATOM 716 O O . ASN A 1 92 ? 18.969 19.281 11.078 1 97.06 92 ASN A O 1
ATOM 720 N N . HIS A 1 93 ? 17.969 18.406 9.297 1 96.88 93 HIS A N 1
ATOM 721 C CA . HIS A 1 93 ? 18.812 17.219 9.297 1 96.88 93 HIS A CA 1
ATOM 722 C C . HIS A 1 93 ? 19.891 17.297 8.227 1 96.88 93 HIS A C 1
ATOM 724 O O . HIS A 1 93 ? 20.5 16.297 7.871 1 96.88 93 HIS A O 1
ATOM 730 N N . GLY A 1 94 ? 20.016 18.453 7.617 1 96.69 94 GLY A N 1
ATOM 731 C CA . GLY A 1 94 ? 21.141 18.734 6.73 1 96.69 94 GLY A CA 1
ATOM 732 C C . GLY A 1 94 ? 20.922 18.219 5.32 1 96.69 94 GLY A C 1
ATOM 733 O O . GLY A 1 94 ? 21.875 18.094 4.551 1 96.69 94 GLY A O 1
ATOM 734 N N . ILE A 1 95 ? 19.766 17.938 4.949 1 96.94 95 ILE A N 1
ATOM 735 C CA . ILE A 1 95 ? 19.469 17.438 3.607 1 96.94 95 ILE A CA 1
ATOM 736 C C . ILE A 1 95 ? 19.219 18.625 2.672 1 96.94 95 ILE A C 1
ATOM 738 O O . ILE A 1 95 ? 18.297 19.422 2.885 1 96.94 95 ILE A O 1
ATOM 742 N N . LYS A 1 96 ? 20.016 18.75 1.655 1 96.06 96 LYS A N 1
ATOM 743 C CA . LYS A 1 96 ? 19.922 19.875 0.721 1 96.06 96 LYS A CA 1
ATOM 744 C C . LYS A 1 96 ? 19.344 19.422 -0.616 1 96.06 96 LYS A C 1
ATOM 746 O O . LYS A 1 96 ? 19.109 20.234 -1.505 1 96.06 96 LYS A O 1
ATOM 751 N N . GLY A 1 97 ? 19.094 18.141 -0.737 1 95.5 97 GLY A N 1
ATOM 752 C CA . GLY A 1 97 ? 18.547 17.594 -1.973 1 95.5 97 GLY A CA 1
ATOM 753 C C . GLY A 1 97 ? 19.609 17.078 -2.918 1 95.5 97 GLY A C 1
ATOM 754 O O . GLY A 1 97 ? 20.75 16.875 -2.52 1 95.5 97 GLY A O 1
ATOM 755 N N . PRO A 1 98 ? 19.172 16.734 -4.188 1 98.5 98 PRO A N 1
ATOM 756 C CA . PRO A 1 98 ? 17.781 16.766 -4.672 1 98.5 98 PRO A CA 1
ATOM 757 C C . PRO A 1 98 ? 16.906 15.695 -4.02 1 98.5 98 PRO A C 1
ATOM 759 O O . PRO A 1 98 ? 17.375 14.586 -3.768 1 98.5 98 PRO A O 1
ATOM 762 N N . VAL A 1 99 ? 15.734 16.016 -3.656 1 98.88 99 VAL A N 1
ATOM 763 C CA . VAL A 1 99 ? 14.719 15.125 -3.115 1 98.88 99 VAL A CA 1
ATOM 764 C C . VAL A 1 99 ? 13.836 14.602 -4.246 1 98.88 99 VAL A C 1
ATOM 766 O O . VAL A 1 99 ? 13.352 15.375 -5.074 1 98.88 99 VAL A O 1
ATOM 769 N N . TYR A 1 100 ? 13.688 13.273 -4.406 1 98.88 100 TYR A N 1
ATOM 770 C CA . TYR A 1 100 ? 12.633 12.75 -5.27 1 98.88 100 TYR A CA 1
ATOM 771 C C . TYR A 1 100 ? 11.273 12.828 -4.582 1 98.88 100 TYR A C 1
ATOM 773 O O . TYR A 1 100 ? 11.07 12.219 -3.531 1 98.88 100 TYR A O 1
ATOM 781 N N . VAL A 1 101 ? 10.398 13.594 -5.199 1 98.94 101 VAL A N 1
ATOM 782 C CA . VAL A 1 101 ? 9.117 13.875 -4.566 1 98.94 101 VAL A CA 1
ATOM 783 C C . VAL A 1 101 ? 7.992 13.195 -5.352 1 98.94 101 VAL A C 1
ATOM 785 O O . VAL A 1 101 ? 7.82 13.453 -6.547 1 98.94 101 VAL A O 1
ATOM 788 N N . ILE A 1 102 ? 7.328 12.266 -4.719 1 98.88 102 ILE A N 1
ATOM 789 C CA . ILE A 1 102 ? 5.957 11.953 -5.102 1 98.88 102 ILE A CA 1
ATOM 790 C C . ILE A 1 102 ? 4.992 12.875 -4.359 1 98.88 102 ILE A C 1
ATOM 792 O O . ILE A 1 102 ? 4.801 12.734 -3.148 1 98.88 102 ILE A O 1
ATOM 796 N N . GLY A 1 103 ? 4.391 13.773 -5.035 1 98.56 103 GLY A N 1
ATOM 797 C CA . GLY A 1 103 ? 3.611 14.805 -4.375 1 98.56 103 GLY A CA 1
ATOM 798 C C . GLY A 1 103 ? 3.236 15.953 -5.297 1 98.56 103 GLY A C 1
ATOM 799 O O . GLY A 1 103 ? 3.564 15.93 -6.484 1 98.56 103 GLY A O 1
ATOM 800 N N . GLU A 1 104 ? 2.559 16.969 -4.758 1 98 104 GLU A N 1
ATOM 801 C CA . GLU A 1 104 ? 2.053 18.109 -5.508 1 98 104 GLU A CA 1
ATOM 802 C C . GLU A 1 104 ? 2.91 19.344 -5.27 1 98 104 GLU A C 1
ATOM 804 O O . GLU A 1 104 ? 3.891 19.297 -4.523 1 98 104 GLU A O 1
ATOM 809 N N . ALA A 1 105 ? 2.516 20.422 -5.945 1 98.12 105 ALA A N 1
ATOM 810 C CA . ALA A 1 105 ? 3.32 21.625 -6.008 1 98.12 105 ALA A CA 1
ATOM 811 C C . ALA A 1 105 ? 3.541 22.219 -4.617 1 98.12 105 ALA A C 1
ATOM 813 O O . ALA A 1 105 ? 4.57 22.844 -4.359 1 98.12 105 ALA A O 1
ATOM 814 N N . GLY A 1 106 ? 2.613 22.016 -3.672 1 98.69 106 GLY A N 1
ATOM 815 C CA . GLY A 1 106 ? 2.779 22.516 -2.318 1 98.69 106 GLY A CA 1
ATOM 816 C C . GLY A 1 106 ? 4.066 22.062 -1.663 1 98.69 106 GLY A C 1
ATOM 817 O O . GLY A 1 106 ? 4.746 22.844 -0.997 1 98.69 106 GLY A O 1
ATOM 818 N N . ILE A 1 107 ? 4.453 20.828 -1.874 1 98.81 107 ILE A N 1
ATOM 819 C CA . ILE A 1 107 ? 5.688 20.297 -1.318 1 98.81 107 ILE A CA 1
ATOM 820 C C . ILE A 1 107 ? 6.891 21 -1.945 1 98.81 107 ILE A C 1
ATOM 822 O O . ILE A 1 107 ? 7.809 21.422 -1.238 1 98.81 107 ILE A O 1
ATOM 826 N N . GLY A 1 108 ? 6.859 21.125 -3.242 1 98.81 108 GLY A N 1
ATOM 827 C CA . GLY A 1 108 ? 7.953 21.781 -3.938 1 98.81 108 GLY A CA 1
ATOM 828 C C . GLY A 1 108 ? 8.172 23.219 -3.484 1 98.81 108 GLY A C 1
ATOM 829 O O . GLY A 1 108 ? 9.312 23.641 -3.285 1 98.81 108 GLY A O 1
ATOM 830 N N . LEU A 1 109 ? 7.102 23.953 -3.33 1 98.81 109 LEU A N 1
ATOM 831 C CA . LEU A 1 109 ? 7.176 25.344 -2.922 1 98.81 109 LEU A CA 1
ATOM 832 C C . LEU A 1 109 ? 7.809 25.484 -1.54 1 98.81 109 LEU A C 1
ATOM 834 O O . LEU A 1 109 ? 8.633 26.359 -1.312 1 98.81 109 LEU A O 1
ATOM 838 N N . GLU A 1 110 ? 7.43 24.594 -0.599 1 98.81 110 GLU A N 1
ATOM 839 C CA . GLU A 1 110 ? 7.996 24.656 0.746 1 98.81 110 GLU A CA 1
ATOM 840 C C . GLU A 1 110 ? 9.469 24.266 0.742 1 98.81 110 GLU A C 1
ATOM 842 O O . GLU A 1 110 ? 10.273 24.828 1.487 1 98.81 110 GLU A O 1
ATOM 847 N N . LEU A 1 111 ? 9.82 23.266 -0.091 1 98.88 111 LEU A N 1
ATOM 848 C CA . LEU A 1 111 ? 11.227 22.891 -0.232 1 98.88 111 LEU A CA 1
ATOM 849 C C . LEU A 1 111 ? 12.039 24.047 -0.804 1 98.88 111 LEU A C 1
ATOM 851 O O . LEU A 1 111 ? 13.133 24.344 -0.321 1 98.88 111 LEU A O 1
ATOM 855 N N . ASP A 1 112 ? 11.508 24.734 -1.796 1 98.75 112 ASP A N 1
ATOM 856 C CA . ASP A 1 112 ? 12.18 25.844 -2.455 1 98.75 112 ASP A CA 1
ATOM 857 C C . ASP A 1 112 ? 12.477 26.969 -1.467 1 98.75 112 ASP A C 1
ATOM 859 O O . ASP A 1 112 ? 13.531 27.609 -1.542 1 98.75 112 ASP A O 1
ATOM 863 N N . LYS A 1 113 ? 11.547 27.25 -0.563 1 98 113 LYS A N 1
ATOM 864 C CA . LYS A 1 113 ? 11.719 28.297 0.437 1 98 113 LYS A CA 1
ATOM 865 C C . LYS A 1 113 ? 13 28.078 1.232 1 98 113 LYS A C 1
ATOM 867 O O . LYS A 1 113 ? 13.609 29.047 1.703 1 98 113 LYS A O 1
ATOM 872 N N . LEU A 1 114 ? 13.375 26.844 1.371 1 98.19 114 LEU A N 1
ATOM 873 C CA . LEU A 1 114 ? 14.523 26.531 2.213 1 98.19 114 LEU A CA 1
ATOM 874 C C . LEU A 1 114 ? 15.727 26.141 1.364 1 98.19 114 LEU A C 1
ATOM 876 O O . LEU A 1 114 ? 16.719 25.609 1.884 1 98.19 114 LEU A O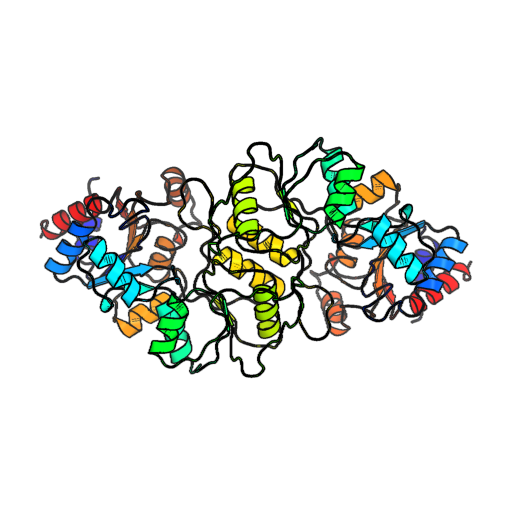 1
ATOM 880 N N . GLY A 1 115 ? 15.609 26.312 0.088 1 98.31 115 GLY A N 1
ATOM 881 C CA . GLY A 1 115 ? 16.719 26.047 -0.812 1 98.31 115 GLY A CA 1
ATOM 882 C C . GLY A 1 115 ? 17 24.562 -1.012 1 98.31 115 GLY A C 1
ATOM 883 O O . GLY A 1 115 ? 18.109 24.172 -1.337 1 98.31 115 GLY A O 1
ATOM 884 N N . ILE A 1 116 ? 16.062 23.703 -0.855 1 98.69 116 ILE A N 1
ATOM 885 C CA . ILE A 1 116 ? 16.219 22.266 -1.047 1 98.69 116 ILE A CA 1
ATOM 886 C C . ILE A 1 116 ? 15.797 21.891 -2.461 1 98.69 116 ILE A C 1
ATOM 888 O O . ILE A 1 116 ? 14.633 22.047 -2.83 1 98.69 116 ILE A O 1
ATOM 892 N N . THR A 1 117 ? 16.734 21.391 -3.262 1 98.62 117 THR A N 1
ATOM 893 C CA . THR A 1 117 ? 16.422 21.031 -4.641 1 98.62 117 THR A CA 1
ATOM 894 C C . THR A 1 117 ? 15.586 19.75 -4.684 1 98.62 117 THR A C 1
ATOM 896 O O . THR A 1 117 ? 15.664 18.922 -3.775 1 98.62 117 THR A O 1
ATOM 899 N N . HIS A 1 118 ? 14.742 19.641 -5.676 1 98.75 118 HIS A N 1
ATOM 900 C CA . HIS A 1 118 ? 13.844 18.5 -5.754 1 98.75 118 HIS A CA 1
ATOM 901 C C . HIS A 1 118 ? 13.461 18.188 -7.199 1 98.75 118 HIS A C 1
ATOM 903 O O . HIS A 1 118 ? 13.656 19.031 -8.086 1 98.75 118 HIS A O 1
ATOM 909 N N . HIS A 1 119 ? 12.969 17.016 -7.461 1 98.44 119 HIS A N 1
ATOM 910 C CA . HIS A 1 119 ? 12.43 16.594 -8.742 1 98.44 119 HIS A CA 1
ATOM 911 C C . HIS A 1 119 ? 11.328 15.547 -8.555 1 98.44 119 HIS A C 1
ATOM 913 O O . HIS A 1 119 ? 11.133 15.031 -7.449 1 98.44 119 HIS A O 1
ATOM 919 N N . GLY A 1 120 ? 10.5 15.281 -9.594 1 97.81 120 GLY A N 1
ATOM 920 C CA . GLY A 1 120 ? 9.484 14.234 -9.57 1 97.81 120 GLY A CA 1
ATOM 921 C C . GLY A 1 120 ? 8.07 14.781 -9.516 1 97.81 120 GLY A C 1
ATOM 922 O O . GLY A 1 120 ? 7.109 14.047 -9.75 1 97.81 120 GLY A O 1
ATOM 923 N N . ILE A 1 121 ? 7.879 16.031 -9.188 1 98.25 121 ILE A N 1
ATOM 924 C CA . ILE A 1 121 ? 6.555 16.625 -9.047 1 98.25 121 ILE A CA 1
ATOM 925 C C . ILE A 1 121 ? 5.906 16.766 -10.422 1 98.25 121 ILE A C 1
ATOM 927 O O . ILE A 1 121 ? 6.547 17.219 -11.375 1 98.25 121 ILE A O 1
ATOM 931 N N . GLY A 1 122 ? 4.598 16.453 -10.461 1 95.44 122 GLY A N 1
ATOM 932 C CA . GLY A 1 122 ? 3.855 16.531 -11.711 1 95.44 122 GLY A CA 1
ATOM 933 C C . GLY A 1 122 ? 3.703 15.18 -12.391 1 95.44 122 GLY A C 1
ATOM 934 O O . GLY A 1 122 ? 4.012 14.141 -11.797 1 95.44 122 GLY A O 1
ATOM 935 N N . PRO A 1 123 ? 3.109 15.172 -13.617 1 93.25 123 PRO A N 1
ATOM 936 C CA . PRO A 1 123 ? 2.881 13.914 -14.328 1 93.25 123 PRO A CA 1
ATOM 937 C C . PRO A 1 123 ? 4.18 13.203 -14.711 1 93.25 123 PRO A C 1
ATOM 939 O O . PRO A 1 123 ? 5.164 13.859 -15.055 1 93.25 123 PRO A O 1
ATOM 942 N N . ASP A 1 124 ? 4.277 11.914 -14.57 1 92.06 124 ASP A N 1
ATOM 943 C CA . ASP A 1 124 ? 5.332 11.055 -15.094 1 92.06 124 ASP A CA 1
ATOM 944 C C . ASP A 1 124 ? 4.75 9.961 -15.992 1 92.06 124 ASP A C 1
ATOM 946 O O . ASP A 1 124 ? 4.438 8.867 -15.523 1 92.06 124 ASP A O 1
ATOM 950 N N . ASN A 1 125 ? 4.555 10.242 -17.25 1 86.19 125 ASN A N 1
ATOM 951 C CA . ASN A 1 125 ? 4.008 9.32 -18.25 1 86.19 125 ASN A CA 1
ATOM 952 C C . ASN A 1 125 ? 5.051 8.945 -19.297 1 86.19 125 ASN A C 1
ATOM 954 O O . ASN A 1 125 ? 5.949 9.734 -19.594 1 86.19 125 ASN A O 1
ATOM 958 N N . SER A 1 126 ? 4.879 7.727 -19.75 1 80.56 126 SER A N 1
ATOM 959 C CA . SER A 1 126 ? 5.758 7.344 -20.844 1 80.56 126 SER A CA 1
ATOM 960 C C . SER A 1 126 ? 5.336 8.016 -22.156 1 80.56 126 SER A C 1
ATOM 962 O O . SER A 1 126 ? 4.145 8.062 -22.469 1 80.56 126 SER A O 1
ATOM 964 N N . PRO A 1 127 ? 6.273 8.523 -22.844 1 72 127 PRO A N 1
ATOM 965 C CA . PRO A 1 127 ? 5.945 9.203 -24.094 1 72 127 PRO A CA 1
ATOM 966 C C . PRO A 1 127 ? 5.375 8.266 -25.156 1 72 127 PRO A C 1
ATOM 968 O O . PRO A 1 127 ? 4.57 8.688 -26 1 72 127 PRO A O 1
ATOM 971 N N . ASP A 1 128 ? 5.758 6.953 -25.141 1 77.81 128 ASP A N 1
ATOM 972 C CA . ASP A 1 128 ? 5.391 6.047 -26.219 1 77.81 128 ASP A CA 1
ATOM 973 C C . ASP A 1 128 ? 4.332 5.047 -25.766 1 77.81 128 ASP A C 1
ATOM 975 O O . ASP A 1 128 ? 3.973 4.133 -26.516 1 77.81 128 ASP A O 1
ATOM 979 N N . GLY A 1 129 ? 3.883 5.199 -24.609 1 74.94 129 GLY A N 1
ATOM 980 C CA . GLY A 1 129 ? 2.852 4.297 -24.125 1 74.94 129 GLY A CA 1
ATOM 981 C C . GLY A 1 129 ? 3.414 3.084 -23.406 1 74.94 129 GLY A C 1
ATOM 982 O O . GLY A 1 129 ? 2.682 2.367 -22.719 1 74.94 129 GLY A O 1
ATOM 983 N N . ASN A 1 130 ? 4.664 2.854 -23.594 1 82.5 130 ASN A N 1
ATOM 984 C CA . ASN A 1 130 ? 5.344 1.816 -22.828 1 82.5 130 ASN A CA 1
ATOM 985 C C . ASN A 1 130 ? 5.797 2.334 -21.453 1 82.5 130 ASN A C 1
ATOM 987 O O . ASN A 1 130 ? 6.797 3.045 -21.359 1 82.5 130 ASN A O 1
ATOM 991 N N . ILE A 1 131 ? 5.188 1.937 -20.453 1 85.06 131 ILE A N 1
ATOM 992 C CA . ILE A 1 131 ? 5.289 2.504 -19.109 1 85.06 131 ILE A CA 1
ATOM 993 C C . ILE A 1 131 ? 6.723 2.361 -18.609 1 85.06 131 ILE A C 1
ATOM 995 O O . ILE A 1 131 ? 7.211 3.217 -17.859 1 85.06 131 ILE A O 1
ATOM 999 N N . LEU A 1 132 ? 7.383 1.329 -19.031 1 87.56 132 LEU A N 1
ATOM 1000 C CA . LEU A 1 132 ? 8.719 1.068 -18.5 1 87.56 132 LEU A CA 1
ATOM 1001 C C . LEU A 1 132 ? 9.789 1.7 -19.391 1 87.56 132 LEU A C 1
ATOM 1003 O O . LEU A 1 132 ? 10.969 1.711 -19.031 1 87.56 132 LEU A O 1
ATOM 1007 N N . SER A 1 133 ? 9.32 2.254 -20.5 1 86.5 133 SER A N 1
ATOM 1008 C CA . SER A 1 133 ? 10.273 2.861 -21.422 1 86.5 133 SER A CA 1
ATOM 1009 C C . SER A 1 133 ? 10.938 4.094 -20.812 1 86.5 133 SER A C 1
ATOM 1011 O O . SER A 1 133 ? 10.25 4.945 -20.234 1 86.5 133 SER A O 1
ATOM 1013 N N . ASP A 1 134 ? 12.234 4.152 -20.719 1 85.81 134 ASP A N 1
ATOM 1014 C CA . ASP A 1 134 ? 13.047 5.32 -20.391 1 85.81 134 ASP A CA 1
ATOM 1015 C C . ASP A 1 134 ? 12.922 5.676 -18.906 1 85.81 134 ASP A C 1
ATOM 1017 O O . ASP A 1 134 ? 12.984 6.848 -18.531 1 85.81 134 ASP A O 1
ATOM 1021 N N . VAL A 1 135 ? 12.578 4.73 -18.172 1 89.81 135 VAL A N 1
ATOM 1022 C CA . VAL A 1 135 ? 12.609 4.988 -16.734 1 89.81 135 VAL A CA 1
ATOM 1023 C C . VAL A 1 135 ? 14.055 5.09 -16.266 1 89.81 135 VAL A C 1
ATOM 1025 O O . VAL A 1 135 ? 14.852 4.172 -16.484 1 89.81 135 VAL A O 1
ATOM 1028 N N . LYS A 1 136 ? 14.406 6.219 -15.75 1 88.5 136 LYS A N 1
ATOM 1029 C CA . LYS A 1 136 ? 15.758 6.449 -15.234 1 88.5 136 LYS A CA 1
ATOM 1030 C C . LYS A 1 136 ? 15.711 7.035 -13.828 1 88.5 136 LYS A C 1
ATOM 1032 O O . LYS A 1 136 ? 14.812 7.809 -13.5 1 88.5 136 LYS A O 1
ATOM 1037 N N . ILE A 1 137 ? 16.562 6.574 -13.039 1 93.31 137 ILE A N 1
ATOM 1038 C CA . ILE A 1 137 ? 16.734 7.16 -11.711 1 93.31 137 ILE A CA 1
ATOM 1039 C C . ILE A 1 137 ? 17.984 8.031 -11.688 1 93.31 137 ILE A C 1
ATOM 1041 O O . ILE A 1 137 ? 19 7.676 -12.281 1 93.31 137 ILE A O 1
ATOM 1045 N N . GLU A 1 138 ? 17.859 9.195 -11.039 1 95.06 138 GLU A N 1
ATOM 1046 C CA . GLU A 1 138 ? 18.969 10.141 -10.938 1 95.06 138 GLU A CA 1
ATOM 1047 C C . GLU A 1 138 ? 19.969 9.711 -9.867 1 95.06 138 GLU A C 1
ATOM 1049 O O . GLU A 1 138 ? 19.594 9.523 -8.703 1 95.06 138 GLU A O 1
ATOM 1054 N N . SER A 1 139 ? 21.219 9.711 -10.203 1 94.44 139 SER A N 1
ATOM 1055 C CA . SER A 1 139 ? 22.234 9.18 -9.312 1 94.44 139 SER A CA 1
ATOM 1056 C C . SER A 1 139 ? 22.5 10.133 -8.148 1 94.44 139 SER A C 1
ATOM 1058 O O . SER A 1 139 ? 23 9.719 -7.098 1 94.44 139 SER A O 1
ATOM 1060 N N . ASN A 1 140 ? 22.125 11.398 -8.289 1 97.19 140 ASN A N 1
ATOM 1061 C CA . ASN A 1 140 ? 22.453 12.375 -7.258 1 97.19 140 ASN A CA 1
ATOM 1062 C C . ASN A 1 140 ? 21.312 12.57 -6.27 1 97.19 140 ASN A C 1
ATOM 1064 O O . ASN A 1 140 ? 21.422 13.375 -5.348 1 97.19 140 ASN A O 1
ATOM 1068 N N . THR A 1 141 ? 20.234 11.852 -6.48 1 98.19 141 THR A N 1
ATOM 1069 C CA . THR A 1 141 ? 19.109 11.953 -5.547 1 98.19 141 THR A CA 1
ATOM 1070 C C . THR A 1 141 ? 19.547 11.57 -4.137 1 98.19 141 THR A C 1
ATOM 1072 O O . THR A 1 141 ? 20.297 10.609 -3.951 1 98.19 141 THR A O 1
ATOM 1075 N N . THR A 1 142 ? 18.938 12.281 -3.135 1 98.5 142 THR A N 1
ATOM 1076 C CA . THR A 1 142 ? 19.484 12.109 -1.792 1 98.5 142 THR A CA 1
ATOM 1077 C C . THR A 1 142 ? 18.453 11.461 -0.873 1 98.5 142 THR A C 1
ATOM 1079 O O . THR A 1 142 ? 18.812 10.898 0.167 1 98.5 142 THR A O 1
ATOM 1082 N N . CYS A 1 143 ? 17.219 11.57 -1.193 1 98.69 143 CYS A N 1
ATOM 1083 C CA . CYS A 1 143 ? 16.172 10.945 -0.406 1 98.69 143 CYS A CA 1
ATOM 1084 C C . CYS A 1 143 ? 14.852 10.945 -1.163 1 98.69 143 CYS A C 1
ATOM 1086 O O . CYS A 1 143 ? 14.742 11.531 -2.24 1 98.69 143 CYS A O 1
ATOM 1088 N N . VAL A 1 144 ? 13.891 10.219 -0.639 1 98.94 144 VAL A N 1
ATOM 1089 C CA . VAL A 1 144 ? 12.555 10.117 -1.204 1 98.94 144 VAL A CA 1
ATOM 1090 C C . VAL A 1 144 ? 11.531 10.703 -0.228 1 98.94 144 VAL A C 1
ATOM 1092 O O . VAL A 1 144 ? 11.586 10.43 0.974 1 98.94 144 VAL A O 1
ATOM 1095 N N . LEU A 1 145 ? 10.68 11.602 -0.707 1 98.94 145 LEU A N 1
ATOM 1096 C CA . LEU A 1 145 ? 9.57 12.172 0.055 1 98.94 145 LEU A CA 1
ATOM 1097 C C . LEU A 1 145 ? 8.242 11.891 -0.629 1 98.94 145 LEU A C 1
ATOM 1099 O O . LEU A 1 145 ? 8.023 12.305 -1.771 1 98.94 145 LEU A O 1
ATOM 1103 N N . VAL A 1 146 ? 7.363 11.172 0.081 1 98.94 146 VAL A N 1
ATOM 1104 C CA . VAL A 1 146 ? 6.078 10.805 -0.496 1 98.94 146 VAL A CA 1
ATOM 1105 C C . VAL A 1 146 ? 4.961 11.586 0.19 1 98.94 146 VAL A C 1
ATOM 1107 O O . VAL A 1 146 ? 4.789 11.492 1.408 1 98.94 146 VAL A O 1
ATOM 1110 N N . GLY A 1 147 ? 4.227 12.398 -0.497 1 98.81 147 GLY A N 1
ATOM 1111 C CA . GLY A 1 147 ? 2.98 13.055 -0.134 1 98.81 147 GLY A CA 1
ATOM 1112 C C . GLY A 1 147 ? 1.831 12.711 -1.062 1 98.81 147 GLY A C 1
ATOM 1113 O O . GLY A 1 147 ? 1.887 11.711 -1.782 1 98.81 147 GLY A O 1
ATOM 1114 N N . PHE A 1 148 ? 0.747 13.469 -0.995 1 98.19 148 PHE A N 1
ATOM 1115 C CA . PHE A 1 148 ? -0.364 13.219 -1.905 1 98.19 148 PHE A CA 1
ATOM 1116 C C . PHE A 1 148 ? 0.008 13.602 -3.332 1 98.19 148 PHE A C 1
ATOM 1118 O O . PHE A 1 148 ? 0.552 14.68 -3.566 1 98.19 148 PHE A O 1
ATOM 1125 N N . ASP A 1 149 ? -0.239 12.766 -4.219 1 97.94 149 ASP A N 1
ATOM 1126 C CA . ASP A 1 149 ? 0.072 12.977 -5.629 1 97.94 149 ASP A CA 1
ATOM 1127 C C . ASP A 1 149 ? -1.047 12.453 -6.523 1 97.94 149 ASP A C 1
ATOM 1129 O O . ASP A 1 149 ? -1.189 11.242 -6.699 1 97.94 149 ASP A O 1
ATOM 1133 N N . ILE A 1 150 ? -1.771 13.375 -7.125 1 95.81 150 ILE A N 1
ATOM 1134 C CA . ILE A 1 150 ? -2.883 12.977 -7.977 1 95.81 150 ILE A CA 1
ATOM 1135 C C . ILE A 1 150 ? -2.35 12.25 -9.211 1 95.81 150 ILE A C 1
ATOM 1137 O O . ILE A 1 150 ? -3.088 11.516 -9.875 1 95.81 150 ILE A O 1
ATOM 1141 N N . HIS A 1 151 ? -1.09 12.367 -9.516 1 95.56 151 HIS A N 1
ATOM 1142 C CA . HIS A 1 151 ? -0.473 11.766 -10.688 1 95.56 151 HIS A CA 1
ATOM 1143 C C . HIS A 1 151 ? 0.226 10.453 -10.336 1 95.56 151 HIS A C 1
ATOM 1145 O O . HIS A 1 151 ? 0.982 9.914 -11.148 1 95.56 151 HIS A O 1
ATOM 1151 N N . PHE A 1 152 ? 0.055 9.992 -9.164 1 97.12 152 PHE A N 1
ATOM 1152 C CA . PHE A 1 152 ? 0.676 8.734 -8.758 1 97.12 152 PHE A CA 1
ATOM 1153 C C . PHE A 1 152 ? 0.407 7.641 -9.781 1 97.12 152 PHE A C 1
ATOM 1155 O O . PHE A 1 152 ? -0.717 7.504 -10.273 1 97.12 152 PHE A O 1
ATOM 1162 N N . ASN A 1 153 ? 1.399 6.91 -10.141 1 96.12 153 ASN A N 1
ATOM 1163 C CA . ASN A 1 153 ? 1.293 5.77 -11.047 1 96.12 153 ASN A CA 1
ATOM 1164 C C . ASN A 1 153 ? 2.436 4.781 -10.844 1 96.12 153 ASN A C 1
ATOM 1166 O O . ASN A 1 153 ? 3.266 4.961 -9.945 1 96.12 153 ASN A O 1
ATOM 1170 N N . TYR A 1 154 ? 2.459 3.717 -11.609 1 96.75 154 TYR A N 1
ATOM 1171 C CA . TYR A 1 154 ? 3.432 2.646 -11.422 1 96.75 154 TYR A CA 1
ATOM 1172 C C . TYR A 1 154 ? 4.852 3.154 -11.641 1 96.75 154 TYR A C 1
ATOM 1174 O O . TYR A 1 154 ? 5.785 2.715 -10.969 1 96.75 154 TYR A O 1
ATOM 1182 N N . ARG A 1 155 ? 5.098 4.086 -12.602 1 95.81 155 ARG A N 1
ATOM 1183 C CA . ARG A 1 155 ? 6.418 4.637 -12.883 1 95.81 155 ARG A CA 1
ATOM 1184 C C . ARG A 1 155 ? 6.996 5.332 -11.656 1 95.81 155 ARG A C 1
ATOM 1186 O O . ARG A 1 155 ? 8.164 5.117 -11.305 1 95.81 155 ARG A O 1
ATOM 1193 N N . LYS A 1 156 ? 6.164 6.145 -11.094 1 97.56 156 LYS A N 1
ATOM 1194 C CA . LYS A 1 156 ? 6.602 6.867 -9.898 1 97.56 156 LYS A CA 1
ATOM 1195 C C . LYS A 1 156 ? 6.871 5.906 -8.742 1 97.56 156 LYS A C 1
ATOM 1197 O O . LYS A 1 156 ? 7.84 6.074 -8 1 97.56 156 LYS A O 1
ATOM 1202 N N . LEU A 1 157 ? 5.969 4.926 -8.602 1 98.31 157 LEU A N 1
ATOM 1203 C CA . LEU A 1 157 ? 6.164 3.881 -7.602 1 98.31 157 LEU A CA 1
ATOM 1204 C C . LEU A 1 157 ? 7.492 3.16 -7.82 1 98.31 157 LEU A C 1
ATOM 1206 O O . LEU A 1 157 ? 8.234 2.916 -6.867 1 98.31 157 LEU A O 1
ATOM 1210 N N . LEU A 1 158 ? 7.781 2.814 -9.062 1 97.19 158 LEU A N 1
ATOM 1211 C CA . LEU A 1 158 ? 9.008 2.117 -9.438 1 97.19 158 LEU A CA 1
ATOM 1212 C C . LEU A 1 158 ? 10.234 2.951 -9.094 1 97.19 158 LEU A C 1
ATOM 1214 O O . LEU A 1 158 ? 11.188 2.439 -8.5 1 97.19 158 LEU A O 1
ATOM 1218 N N . LYS A 1 159 ? 10.219 4.227 -9.406 1 97.56 159 LYS A N 1
ATOM 1219 C CA . LYS A 1 159 ? 11.352 5.102 -9.117 1 97.56 159 LYS A CA 1
ATOM 1220 C C . LYS A 1 159 ? 11.578 5.23 -7.617 1 97.56 159 LYS A C 1
ATOM 1222 O O . LYS A 1 159 ? 12.703 5.055 -7.137 1 97.56 159 LYS A O 1
ATOM 1227 N N . ALA A 1 160 ? 10.523 5.516 -6.891 1 98.69 160 ALA A N 1
ATOM 1228 C CA . ALA A 1 160 ? 10.641 5.645 -5.441 1 98.69 160 ALA A CA 1
ATOM 1229 C C . ALA A 1 160 ? 11.219 4.375 -4.82 1 98.69 160 ALA A C 1
ATOM 1231 O O . ALA A 1 160 ? 12.141 4.441 -4.004 1 98.69 160 ALA A O 1
ATOM 1232 N N . THR A 1 161 ? 10.648 3.238 -5.242 1 98.25 161 THR A N 1
ATOM 1233 C CA . THR A 1 161 ? 11.102 1.946 -4.734 1 98.25 161 THR A CA 1
ATOM 1234 C C . THR A 1 161 ? 12.578 1.734 -5.027 1 98.25 161 THR A C 1
ATOM 1236 O O . THR A 1 161 ? 13.336 1.306 -4.152 1 98.25 161 THR A O 1
ATOM 1239 N N . SER A 1 162 ? 12.984 2.049 -6.207 1 97.62 162 SER A N 1
ATOM 1240 C CA . SER A 1 162 ? 14.375 1.86 -6.625 1 97.62 162 SER A CA 1
ATOM 1241 C C . SER A 1 162 ? 15.32 2.727 -5.801 1 97.62 162 SER A C 1
ATOM 1243 O O . SER A 1 162 ? 16.375 2.262 -5.363 1 97.62 162 SER A O 1
ATOM 1245 N N . TYR A 1 163 ? 14.977 4.031 -5.582 1 98.06 163 TYR A N 1
ATOM 1246 C CA . TYR A 1 163 ? 15.789 4.914 -4.754 1 98.06 163 TYR A CA 1
ATOM 1247 C C . TYR A 1 163 ? 15.945 4.355 -3.344 1 98.06 163 TYR A C 1
ATOM 1249 O O . TYR A 1 163 ? 17.047 4.293 -2.809 1 98.06 163 TYR A O 1
ATOM 1257 N N . ILE A 1 164 ? 14.852 3.938 -2.768 1 98.31 164 ILE A N 1
ATOM 1258 C CA . ILE A 1 164 ? 14.844 3.496 -1.378 1 98.31 164 ILE A CA 1
ATOM 1259 C C . ILE A 1 164 ? 15.641 2.201 -1.239 1 98.31 164 ILE A C 1
ATOM 1261 O O . ILE A 1 164 ? 16.391 2.029 -0.277 1 98.31 164 ILE A O 1
ATOM 1265 N N . CYS A 1 165 ? 15.477 1.332 -2.199 1 95.88 165 CYS A N 1
ATOM 1266 C CA . CYS A 1 165 ? 16.188 0.059 -2.146 1 95.88 165 CYS A CA 1
ATOM 1267 C C . CYS A 1 165 ? 17.688 0.263 -2.342 1 95.88 165 CYS A C 1
ATOM 1269 O O . CYS A 1 165 ? 18.484 -0.604 -1.988 1 95.88 165 CYS A O 1
ATOM 1271 N N . LYS A 1 166 ? 18.094 1.381 -2.908 1 95.31 166 LYS A N 1
ATOM 1272 C CA . LYS A 1 166 ? 19.516 1.729 -3.025 1 95.31 166 LYS A CA 1
ATOM 1273 C C . LYS A 1 166 ? 20.047 2.307 -1.719 1 95.31 166 LYS A C 1
ATOM 1275 O O . LYS A 1 166 ? 21.219 2.697 -1.638 1 95.31 166 LYS A O 1
ATOM 1280 N N . GLY A 1 167 ? 19.188 2.434 -0.736 1 96.81 167 GLY A N 1
ATOM 1281 C CA . GLY A 1 167 ? 19.625 2.836 0.589 1 96.81 167 GLY A CA 1
ATOM 1282 C C . GLY A 1 167 ? 19.25 4.266 0.936 1 96.81 167 GLY A C 1
ATOM 1283 O O . GLY A 1 167 ? 19.625 4.77 1.994 1 96.81 167 GLY A O 1
ATOM 1284 N N . LEU A 1 168 ? 18.516 4.973 0.073 1 98.06 168 LEU A N 1
ATOM 1285 C CA . LEU A 1 168 ? 18.156 6.359 0.342 1 98.06 168 LEU A CA 1
ATOM 1286 C C . LEU A 1 168 ? 17.109 6.449 1.447 1 98.06 168 LEU A C 1
ATOM 1288 O O . LEU A 1 168 ? 16.219 5.609 1.527 1 98.06 168 LEU A O 1
ATOM 1292 N N . PRO A 1 169 ? 17.141 7.512 2.252 1 98.62 169 PRO A N 1
ATOM 1293 C CA . PRO A 1 169 ? 16.109 7.734 3.275 1 98.62 169 PRO A CA 1
ATOM 1294 C C . PRO A 1 169 ? 14.711 7.91 2.686 1 98.62 169 PRO A C 1
ATOM 1296 O O . PRO A 1 169 ? 14.562 8.484 1.602 1 98.62 169 PRO A O 1
ATOM 1299 N N . PHE A 1 170 ? 13.773 7.457 3.385 1 98.81 170 PHE A N 1
ATOM 1300 C CA . PHE A 1 170 ? 12.375 7.438 2.982 1 98.81 170 PHE A CA 1
ATOM 1301 C C . PHE A 1 170 ? 11.516 8.234 3.959 1 98.81 170 PHE A C 1
ATOM 1303 O O . PHE A 1 170 ? 11.43 7.895 5.141 1 98.81 170 PHE A O 1
ATOM 1310 N N . PHE A 1 171 ? 10.906 9.328 3.467 1 98.88 171 PHE A N 1
ATOM 1311 C CA . PHE A 1 171 ? 10.047 10.195 4.266 1 98.88 171 PHE A CA 1
ATOM 1312 C C . PHE A 1 171 ? 8.633 10.227 3.707 1 98.88 171 PHE A C 1
ATOM 1314 O O . PHE A 1 171 ? 8.43 10.023 2.506 1 98.88 171 PHE A O 1
ATOM 1321 N N . ALA A 1 172 ? 7.629 10.445 4.5 1 98.88 172 ALA A N 1
ATOM 1322 C CA . ALA A 1 172 ? 6.234 10.633 4.109 1 98.88 172 ALA A CA 1
ATOM 1323 C C . ALA A 1 172 ? 5.625 11.844 4.812 1 98.88 172 ALA A C 1
ATOM 1325 O O . ALA A 1 172 ? 5.922 12.102 5.984 1 98.88 172 ALA A O 1
ATOM 1326 N N . THR A 1 173 ? 4.754 12.508 4.117 1 98.75 173 THR A N 1
ATOM 1327 C CA . THR A 1 173 ? 4.141 13.68 4.723 1 98.75 173 THR A CA 1
ATOM 1328 C C . THR A 1 173 ? 3.094 13.273 5.758 1 98.75 173 THR A C 1
ATOM 1330 O O . THR A 1 173 ? 2.951 13.922 6.797 1 98.75 173 THR A O 1
ATOM 1333 N N . ASN A 1 174 ? 2.346 12.344 5.473 1 98 174 ASN A N 1
ATOM 1334 C CA . ASN A 1 174 ? 1.286 11.828 6.336 1 98 174 ASN A CA 1
ATOM 1335 C C . ASN A 1 174 ? 0.792 10.461 5.871 1 98 174 ASN A C 1
ATOM 1337 O O . ASN A 1 174 ? 1.253 9.945 4.848 1 98 174 ASN A O 1
ATOM 1341 N N . GLU A 1 175 ? -0.139 9.875 6.602 1 97.25 175 GLU A N 1
ATOM 1342 C CA . GLU A 1 175 ? -0.591 8.523 6.27 1 97.25 175 GLU A CA 1
ATOM 1343 C C . GLU A 1 175 ? -2.111 8.422 6.34 1 97.25 175 GLU A C 1
ATOM 1345 O O . GLU A 1 175 ? -2.648 7.387 6.742 1 97.25 175 GLU A O 1
ATOM 1350 N N . ASP A 1 176 ? -2.783 9.523 5.988 1 94.81 176 ASP A N 1
ATOM 1351 C CA . ASP A 1 176 ? -4.242 9.469 5.949 1 94.81 176 ASP A CA 1
ATOM 1352 C C . ASP A 1 176 ? -4.723 8.492 4.883 1 94.81 176 ASP A C 1
ATOM 1354 O O . ASP A 1 176 ? -4.246 8.516 3.744 1 94.81 176 ASP A O 1
ATOM 1358 N N . ALA A 1 177 ? -5.738 7.719 5.168 1 94.25 177 ALA A N 1
ATOM 1359 C CA . ALA A 1 177 ? -6.184 6.668 4.258 1 94.25 177 ALA A CA 1
ATOM 1360 C C . ALA A 1 177 ? -7.059 7.238 3.145 1 94.25 177 ALA A C 1
ATOM 1362 O O . ALA A 1 177 ? -7.004 6.777 2.002 1 94.25 177 ALA A O 1
ATOM 1363 N N . GLN A 1 178 ? -7.934 8.141 3.531 1 92.44 178 GLN A N 1
ATOM 1364 C CA . GLN A 1 178 ? -8.906 8.703 2.598 1 92.44 178 GLN A CA 1
ATOM 1365 C C . GLN A 1 178 ? -8.969 10.227 2.719 1 92.44 178 GLN A C 1
ATOM 1367 O O . GLN A 1 178 ? -8.633 10.781 3.766 1 92.44 178 GLN A O 1
ATOM 1372 N N . LEU A 1 179 ? -9.367 10.758 1.591 1 85.5 179 LEU A N 1
ATOM 1373 C CA . LEU A 1 179 ? -9.664 12.188 1.591 1 85.5 179 LEU A CA 1
ATOM 1374 C C . LEU A 1 179 ? -11.148 12.43 1.843 1 85.5 179 LEU A C 1
ATOM 1376 O O . LEU A 1 179 ? -11.977 11.57 1.549 1 85.5 179 LEU A O 1
ATOM 1380 N N . PRO A 1 180 ? -11.445 13.469 2.414 1 70.25 180 PRO A N 1
ATOM 1381 C CA . PRO A 1 180 ? -12.859 13.812 2.584 1 70.25 180 PRO A CA 1
ATOM 1382 C C . PRO A 1 180 ? -13.586 13.984 1.252 1 70.25 180 PRO A C 1
ATOM 1384 O O . PRO A 1 180 ? -13.094 14.672 0.358 1 70.25 180 PRO A O 1
ATOM 1387 N N . ALA A 1 181 ? -14.5 12.984 0.856 1 66.62 181 ALA A N 1
ATOM 1388 C CA . ALA A 1 181 ? -15.203 13.156 -0.412 1 66.62 181 ALA A CA 1
ATOM 1389 C C . ALA A 1 181 ? -16.656 12.703 -0.303 1 66.62 181 ALA A C 1
ATOM 1391 O O . ALA A 1 181 ? -17.031 12.047 0.667 1 66.62 181 ALA A O 1
ATOM 1392 N N . ASP A 1 182 ? -17.438 13.258 -1.238 1 68.44 182 ASP A N 1
ATOM 1393 C CA . ASP A 1 182 ? -18.875 12.992 -1.146 1 68.44 182 ASP A CA 1
ATOM 1394 C C . ASP A 1 182 ? -19.234 11.648 -1.789 1 68.44 182 ASP A C 1
ATOM 1396 O O . ASP A 1 182 ? -19.625 10.711 -1.099 1 68.44 182 ASP A O 1
ATOM 1400 N N . ASP A 1 183 ? -19.125 11.414 -3.059 1 77.62 183 ASP A N 1
ATOM 1401 C CA . ASP A 1 183 ? -19.703 10.25 -3.723 1 77.62 183 ASP A CA 1
ATOM 1402 C C . ASP A 1 183 ? -18.656 9.156 -3.914 1 77.62 183 ASP A C 1
ATOM 1404 O O . ASP A 1 183 ? -18.938 7.973 -3.684 1 77.62 183 ASP A O 1
ATOM 1408 N N . LEU A 1 184 ? -17.453 9.594 -4.281 1 90.44 184 LEU A N 1
ATOM 1409 C CA . LEU A 1 184 ? -16.344 8.664 -4.445 1 90.44 184 LEU A CA 1
ATOM 1410 C C . LEU A 1 184 ? -15.414 8.711 -3.232 1 90.44 184 LEU A C 1
ATOM 1412 O O . LEU A 1 184 ? -15.359 9.719 -2.527 1 90.44 184 LEU A O 1
ATOM 1416 N N . VAL A 1 185 ? -14.914 7.586 -2.945 1 93.06 185 VAL A N 1
ATOM 1417 C CA . VAL A 1 185 ? -13.938 7.551 -1.86 1 93.06 185 VAL A CA 1
ATOM 1418 C C . VAL A 1 185 ? -12.539 7.812 -2.412 1 93.06 185 VAL A C 1
ATOM 1420 O O . VAL A 1 185 ? -12 7.008 -3.176 1 93.06 185 VAL A O 1
ATOM 1423 N N . HIS A 1 186 ? -12.031 8.898 -2.045 1 94.5 186 HIS A N 1
ATOM 1424 C CA . HIS A 1 186 ? -10.727 9.305 -2.549 1 94.5 186 HIS A CA 1
ATOM 1425 C C . HIS A 1 186 ? -9.602 8.766 -1.67 1 94.5 186 HIS A C 1
ATOM 1427 O O . HIS A 1 186 ? -9.516 9.102 -0.487 1 94.5 186 HIS A O 1
ATOM 1433 N N . PRO A 1 187 ? -8.703 7.926 -2.279 1 97.12 187 PRO A N 1
ATOM 1434 C CA . PRO A 1 187 ? -7.547 7.453 -1.512 1 97.12 187 PRO A CA 1
ATOM 1435 C C . PRO A 1 187 ? -6.645 8.594 -1.042 1 97.12 187 PRO A C 1
ATOM 1437 O O . PRO A 1 187 ? -6.414 9.547 -1.784 1 97.12 187 PRO A O 1
ATOM 1440 N N . GLY A 1 188 ? -6.184 8.5 0.181 1 97 188 GLY A N 1
ATOM 1441 C CA . GLY A 1 188 ? -5.293 9.508 0.729 1 97 188 GLY A CA 1
ATOM 1442 C C . GLY A 1 188 ? -3.824 9.164 0.562 1 97 188 GLY A C 1
ATOM 1443 O O . GLY A 1 188 ? -3.484 8.172 -0.083 1 97 188 GLY A O 1
ATOM 1444 N N . THR A 1 189 ? -2.969 10.031 1.143 1 98.25 189 THR A N 1
ATOM 1445 C CA . THR A 1 189 ? -1.521 9.883 1.042 1 98.25 189 THR A CA 1
ATOM 1446 C C . THR A 1 189 ? -1.077 8.523 1.575 1 98.25 189 THR A C 1
ATOM 1448 O O . THR A 1 189 ? -0.137 7.922 1.053 1 98.25 189 THR A O 1
ATOM 1451 N N . GLY A 1 190 ? -1.724 8.086 2.631 1 98.44 190 GLY A N 1
ATOM 1452 C CA . GLY A 1 190 ? -1.358 6.824 3.252 1 98.44 190 GLY A CA 1
ATOM 1453 C C . GLY A 1 190 ? -1.412 5.652 2.291 1 98.44 190 GLY A C 1
ATOM 1454 O O . GLY A 1 190 ? -0.644 4.695 2.426 1 98.44 190 GLY A O 1
ATOM 1455 N N . SER A 1 191 ? -2.34 5.668 1.366 1 98.62 191 SER A N 1
ATOM 1456 C CA . SER A 1 191 ? -2.453 4.594 0.385 1 98.62 191 SER A CA 1
ATOM 1457 C C . SER A 1 191 ? -1.243 4.566 -0.544 1 98.62 191 SER A C 1
ATOM 1459 O O . SER A 1 191 ? -0.757 3.492 -0.906 1 98.62 191 SER A O 1
ATOM 1461 N N . LEU A 1 192 ? -0.763 5.719 -0.952 1 98.81 192 LEU A N 1
ATOM 1462 C CA . LEU A 1 192 ? 0.431 5.82 -1.784 1 98.81 192 LEU A CA 1
ATOM 1463 C C . LEU A 1 192 ? 1.669 5.371 -1.015 1 98.81 192 LEU A C 1
ATOM 1465 O O . LEU A 1 192 ? 2.498 4.629 -1.544 1 98.81 192 LEU A O 1
ATOM 1469 N N . VAL A 1 193 ? 1.728 5.816 0.222 1 98.88 193 VAL A N 1
ATOM 1470 C CA . VAL A 1 193 ? 2.834 5.445 1.099 1 98.88 193 VAL A CA 1
ATOM 1471 C C . VAL A 1 193 ? 2.844 3.934 1.306 1 98.88 193 VAL A C 1
ATOM 1473 O O . VAL A 1 193 ? 3.908 3.309 1.306 1 98.88 193 VAL A O 1
ATOM 1476 N N . ALA A 1 194 ? 1.683 3.363 1.457 1 98.88 194 ALA A N 1
ATOM 1477 C CA . ALA A 1 194 ? 1.562 1.925 1.675 1 98.88 194 ALA A CA 1
ATOM 1478 C C . ALA A 1 194 ? 2.148 1.143 0.503 1 98.88 194 ALA A C 1
ATOM 1480 O O . ALA A 1 194 ? 2.811 0.121 0.7 1 98.88 194 ALA A O 1
ATOM 1481 N N . ALA A 1 195 ? 1.86 1.577 -0.675 1 98.88 195 ALA A N 1
ATOM 1482 C CA . ALA A 1 195 ? 2.408 0.922 -1.86 1 98.88 195 ALA A CA 1
ATOM 1483 C C . ALA A 1 195 ? 3.934 0.946 -1.846 1 98.88 195 ALA A C 1
ATOM 1485 O O . ALA A 1 195 ? 4.578 -0.08 -2.074 1 98.88 195 ALA A O 1
ATOM 1486 N N . VAL A 1 196 ? 4.516 2.105 -1.539 1 98.88 196 VAL A N 1
ATOM 1487 C CA . VAL A 1 196 ? 5.965 2.273 -1.536 1 98.88 196 VAL A CA 1
ATOM 1488 C C . VAL A 1 196 ? 6.578 1.456 -0.402 1 98.88 196 VAL A C 1
ATOM 1490 O O . VAL A 1 196 ? 7.605 0.801 -0.587 1 98.88 196 VAL A O 1
ATOM 1493 N N . LYS A 1 197 ? 5.93 1.533 0.792 1 98.75 197 LYS A N 1
ATOM 1494 C CA . LYS A 1 197 ? 6.383 0.752 1.938 1 98.75 197 LYS A CA 1
ATOM 1495 C C . LYS A 1 197 ? 6.473 -0.731 1.594 1 98.75 197 LYS A C 1
ATOM 1497 O O . LYS A 1 197 ? 7.48 -1.382 1.879 1 98.75 197 LYS A O 1
ATOM 1502 N N . PHE A 1 198 ? 5.473 -1.208 0.993 1 98.56 198 PHE A N 1
ATOM 1503 C CA . PHE A 1 198 ? 5.391 -2.635 0.704 1 98.56 198 PHE A CA 1
ATOM 1504 C C . PHE A 1 198 ? 6.43 -3.037 -0.334 1 98.56 198 PHE A C 1
ATOM 1506 O O . PHE A 1 198 ? 7.121 -4.047 -0.172 1 98.56 198 PHE A O 1
ATOM 1513 N N . ALA A 1 199 ? 6.566 -2.242 -1.366 1 97.94 199 ALA A N 1
ATOM 1514 C CA . ALA A 1 199 ? 7.488 -2.539 -2.457 1 97.94 199 ALA A CA 1
ATOM 1515 C C . ALA A 1 199 ? 8.938 -2.484 -1.981 1 97.94 199 ALA A C 1
ATOM 1517 O O . ALA A 1 199 ? 9.773 -3.277 -2.424 1 97.94 199 ALA A O 1
ATOM 1518 N N . SER A 1 200 ? 9.266 -1.563 -1.104 1 97.69 200 SER A N 1
ATOM 1519 C CA . SER A 1 200 ? 10.648 -1.331 -0.7 1 97.69 200 SER A CA 1
ATOM 1520 C C . SER A 1 200 ? 10.992 -2.115 0.562 1 97.69 200 SER A C 1
ATOM 1522 O O . SER A 1 200 ? 12.164 -2.242 0.917 1 97.69 200 SER A O 1
ATOM 1524 N N . CYS A 1 201 ? 9.93 -2.578 1.238 1 96.25 201 CYS A N 1
ATOM 1525 C CA . CYS A 1 201 ? 10.086 -3.256 2.521 1 96.25 201 CYS A CA 1
ATOM 1526 C C . CYS A 1 201 ? 10.766 -2.346 3.539 1 96.25 201 CYS A C 1
ATOM 1528 O O . CYS A 1 201 ? 11.586 -2.803 4.34 1 96.25 201 CYS A O 1
ATOM 1530 N N . LYS A 1 202 ? 10.547 -1.057 3.402 1 97.88 202 LYS A N 1
ATOM 1531 C CA . LYS A 1 202 ? 11.094 -0.065 4.324 1 97.88 202 LYS A CA 1
ATOM 1532 C C . LYS A 1 202 ? 9.992 0.819 4.898 1 97.88 202 LYS A C 1
ATOM 1534 O O . LYS A 1 202 ? 8.945 1.007 4.273 1 97.88 202 LYS A O 1
ATOM 1539 N N . GLU A 1 203 ? 10.148 1.301 6.109 1 98.5 203 GLU A N 1
ATOM 1540 C CA . GLU A 1 203 ? 9.242 2.246 6.754 1 98.5 203 GLU A CA 1
ATOM 1541 C C . GLU A 1 203 ? 9.742 3.682 6.602 1 98.5 203 GLU A C 1
ATOM 1543 O O . GLU A 1 203 ? 10.945 3.939 6.699 1 98.5 203 GLU A O 1
ATOM 1548 N N . PRO A 1 204 ? 8.836 4.617 6.383 1 98.69 204 PRO A N 1
ATOM 1549 C CA . PRO A 1 204 ? 9.25 6.023 6.32 1 98.69 204 PRO A CA 1
ATOM 1550 C C . PRO A 1 204 ? 9.289 6.688 7.695 1 98.69 204 PRO A C 1
ATOM 1552 O O . PRO A 1 204 ? 8.719 6.164 8.656 1 98.69 204 PRO A O 1
ATOM 1555 N N . ILE A 1 205 ? 10.016 7.73 7.719 1 98.44 205 ILE A N 1
ATOM 1556 C CA . ILE A 1 205 ? 9.766 8.719 8.758 1 98.44 205 ILE A CA 1
ATOM 1557 C C . ILE A 1 205 ? 8.586 9.602 8.367 1 98.44 205 ILE A C 1
ATOM 1559 O O . ILE A 1 205 ? 8.633 10.305 7.355 1 98.44 205 ILE A O 1
ATOM 1563 N N . VAL A 1 206 ? 7.543 9.547 9.102 1 98.75 206 VAL A N 1
ATOM 1564 C CA . VAL A 1 206 ? 6.336 10.32 8.82 1 98.75 206 VAL A CA 1
ATOM 1565 C C . VAL A 1 206 ? 6.375 11.641 9.578 1 98.75 206 VAL A C 1
ATOM 1567 O O . VAL A 1 206 ? 6.582 11.656 10.797 1 98.75 206 VAL A O 1
ATOM 1570 N N . VAL A 1 207 ? 6.09 12.711 8.875 1 98.44 207 VAL A N 1
ATOM 1571 C CA . VAL A 1 207 ? 6.359 13.992 9.523 1 98.44 207 VAL A CA 1
ATOM 1572 C C . VAL A 1 207 ? 5.047 14.633 9.969 1 98.44 207 VAL A C 1
ATOM 1574 O O . VAL A 1 207 ? 5.047 15.578 10.766 1 98.44 207 VAL A O 1
ATOM 1577 N N . GLY A 1 208 ? 3.881 14.164 9.516 1 98 208 GLY A N 1
ATOM 1578 C CA . GLY A 1 208 ? 2.588 14.742 9.852 1 98 208 GLY A CA 1
ATOM 1579 C C . GLY A 1 208 ? 1.959 14.125 11.086 1 98 208 GLY A C 1
ATOM 1580 O O . GLY A 1 208 ? 2.525 13.211 11.688 1 98 208 GLY A O 1
ATOM 1581 N N . LYS A 1 209 ? 0.657 14.672 11.469 1 97.75 209 LYS A N 1
ATOM 1582 C CA . LYS A 1 209 ? -0.094 14.133 12.602 1 97.75 209 LYS A CA 1
ATOM 1583 C C . LYS A 1 209 ? -0.392 12.648 12.406 1 97.75 209 LYS A C 1
ATOM 1585 O O . LYS A 1 209 ? -0.699 12.211 11.297 1 97.75 209 LYS A O 1
ATOM 1590 N N . PRO A 1 210 ? -0.222 11.867 13.531 1 97.94 210 PRO A N 1
ATOM 1591 C CA . PRO A 1 210 ? 0.047 12.227 14.922 1 97.94 210 PRO A CA 1
ATOM 1592 C C . PRO A 1 210 ? 1.504 12 15.32 1 97.94 210 PRO A C 1
ATOM 1594 O O . PRO A 1 210 ? 1.782 11.578 16.453 1 97.94 210 PRO A O 1
ATOM 1597 N N . HIS A 1 211 ? 2.449 12.188 14.422 1 98 211 HIS A N 1
ATOM 1598 C CA . HIS A 1 211 ? 3.826 11.773 14.664 1 98 211 HIS A CA 1
ATOM 1599 C C . HIS A 1 211 ? 4.641 12.898 15.289 1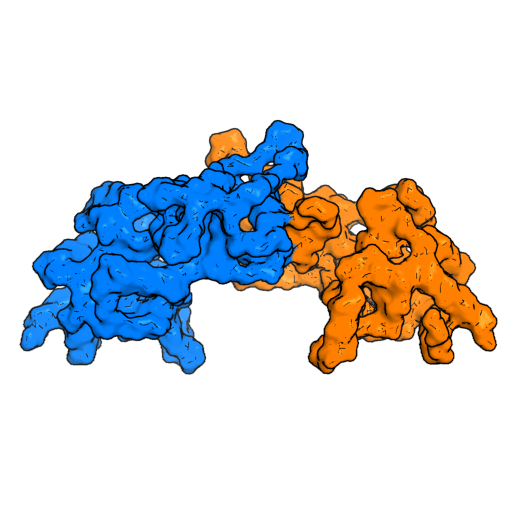 98 211 HIS A C 1
ATOM 1601 O O . HIS A 1 211 ? 4.207 14.055 15.297 1 98 211 HIS A O 1
ATOM 1607 N N . GLN A 1 212 ? 5.723 12.617 15.781 1 97.5 212 GLN A N 1
ATOM 1608 C CA . GLN A 1 212 ? 6.57 13.469 16.609 1 97.5 212 GLN A CA 1
ATOM 1609 C C . GLN A 1 212 ? 7.039 14.703 15.836 1 97.5 212 GLN A C 1
ATOM 1611 O O . GLN A 1 212 ? 7.105 15.797 16.391 1 97.5 212 GLN A O 1
ATOM 1616 N N . PRO A 1 213 ? 7.355 14.617 14.547 1 97.81 213 PRO A N 1
ATOM 1617 C CA . PRO A 1 213 ? 7.938 15.766 13.859 1 97.81 213 PRO A CA 1
ATOM 1618 C C . PRO A 1 213 ? 7.02 16.984 13.859 1 97.81 213 PRO A C 1
ATOM 1620 O O . PRO A 1 213 ? 7.5 18.125 13.898 1 97.81 213 PRO A O 1
ATOM 1623 N N . VAL A 1 214 ? 5.746 16.734 13.852 1 97.31 214 VAL A N 1
ATOM 1624 C CA . VAL A 1 214 ? 4.82 17.859 13.891 1 97.31 214 VAL A CA 1
ATOM 1625 C C . VAL A 1 214 ? 4.934 18.578 15.234 1 97.31 214 VAL A C 1
ATOM 1627 O O . VAL A 1 214 ? 4.992 19.812 15.281 1 97.31 214 VAL A O 1
ATOM 1630 N N . PHE A 1 215 ? 5.008 17.828 16.297 1 97.62 215 PHE A N 1
ATOM 1631 C CA . PHE A 1 215 ? 5.145 18.422 17.625 1 97.62 215 PHE A CA 1
ATOM 1632 C C . PHE A 1 215 ? 6.473 19.156 17.75 1 97.62 215 PHE A C 1
ATOM 1634 O O . PHE A 1 215 ? 6.527 20.266 18.312 1 97.62 215 PHE A O 1
ATOM 1641 N N . ASP A 1 216 ? 7.504 18.531 17.25 1 97.38 216 ASP A N 1
ATOM 1642 C CA . ASP A 1 216 ? 8.82 19.156 17.281 1 97.38 216 ASP A CA 1
ATOM 1643 C C . ASP A 1 216 ? 8.812 20.484 16.531 1 97.38 216 ASP A C 1
ATOM 1645 O O . ASP A 1 216 ? 9.383 21.469 17 1 97.38 216 ASP A O 1
ATOM 1649 N N . PHE A 1 217 ? 8.227 20.516 15.445 1 97.06 217 PHE A N 1
ATOM 1650 C CA . PHE A 1 217 ? 8.125 21.719 14.625 1 97.06 217 PHE A CA 1
ATOM 1651 C C . PHE A 1 217 ? 7.41 22.828 15.391 1 97.06 217 PHE A C 1
ATOM 1653 O O . PHE A 1 217 ? 7.898 23.953 15.453 1 97.06 217 PHE A O 1
ATOM 1660 N N . LEU A 1 218 ? 6.258 22.5 15.984 1 96.56 218 LEU A N 1
ATOM 1661 C CA . LEU A 1 218 ? 5.457 23.469 16.719 1 96.56 218 LEU A CA 1
ATOM 1662 C C . LEU A 1 218 ? 6.227 23.984 17.938 1 96.56 218 LEU A C 1
ATOM 1664 O O . LEU A 1 218 ? 6.211 25.188 18.219 1 96.56 218 LEU A O 1
ATOM 1668 N N . SER A 1 219 ? 6.832 23.109 18.625 1 95.38 219 SER A N 1
ATOM 1669 C CA . SER A 1 219 ? 7.586 23.469 19.828 1 95.38 219 SER A CA 1
ATOM 1670 C C . SER A 1 219 ? 8.773 24.359 19.484 1 95.38 219 SER A C 1
ATOM 1672 O O . SER A 1 219 ? 9.023 25.359 20.156 1 95.38 219 SER A O 1
ATOM 1674 N N . GLN A 1 220 ? 9.492 24 18.5 1 93.25 220 GLN A N 1
ATOM 1675 C CA . GLN A 1 220 ? 10.703 24.719 18.125 1 93.25 220 GLN A CA 1
ATOM 1676 C C . GLN A 1 220 ? 10.375 26.062 17.484 1 93.25 220 GLN A C 1
ATOM 1678 O O . GLN A 1 220 ? 11 27.078 17.812 1 93.25 220 GLN A O 1
ATOM 1683 N N . ARG A 1 221 ? 9.422 26.125 16.672 1 93.44 221 ARG A N 1
ATOM 1684 C CA . ARG A 1 221 ? 9.133 27.312 15.891 1 93.44 221 ARG A CA 1
ATOM 1685 C C . ARG A 1 221 ? 8.219 28.266 16.656 1 93.44 221 ARG A C 1
ATOM 1687 O O . ARG A 1 221 ? 8.312 29.484 16.516 1 93.44 221 ARG A O 1
ATOM 1694 N N . HIS A 1 222 ? 7.367 27.641 17.5 1 92.19 222 HIS A N 1
ATOM 1695 C CA . HIS A 1 222 ? 6.34 28.484 18.094 1 92.19 222 HIS A CA 1
ATOM 1696 C C . HIS A 1 222 ? 6.371 28.391 19.625 1 92.19 222 HIS A C 1
ATOM 1698 O O . HIS A 1 222 ? 5.543 29 20.297 1 92.19 222 HIS A O 1
ATOM 1704 N N . ASN A 1 223 ? 7.242 27.625 20.188 1 93.31 223 ASN A N 1
ATOM 1705 C CA . ASN A 1 223 ? 7.457 27.5 21.625 1 93.31 223 ASN A CA 1
ATOM 1706 C C . ASN A 1 223 ? 6.156 27.203 22.375 1 93.31 223 ASN A C 1
ATOM 1708 O O . ASN A 1 223 ? 5.812 27.891 23.328 1 93.31 223 ASN A O 1
ATOM 1712 N N . ILE A 1 224 ? 5.516 26.234 21.906 1 94.62 224 ILE A N 1
ATOM 1713 C CA . ILE A 1 224 ? 4.23 25.938 22.531 1 94.62 224 ILE A CA 1
ATOM 1714 C C . ILE A 1 224 ? 4.457 25.188 23.844 1 94.62 224 ILE A C 1
ATOM 1716 O O . ILE A 1 224 ? 5.418 24.422 23.969 1 94.62 224 ILE A O 1
ATOM 1720 N N . ASP A 1 225 ? 3.594 25.453 24.875 1 96 225 ASP A N 1
ATOM 1721 C CA . ASP A 1 225 ? 3.482 24.703 26.125 1 96 225 ASP A CA 1
ATOM 1722 C C . ASP A 1 225 ? 2.355 23.672 26.047 1 96 225 ASP A C 1
ATOM 1724 O O . ASP A 1 225 ? 1.178 24.031 26.078 1 96 225 ASP A O 1
ATOM 1728 N N . ALA A 1 226 ? 2.719 22.391 26 1 97.56 226 ALA A N 1
ATOM 1729 C CA . ALA A 1 226 ? 1.732 21.328 25.797 1 97.56 226 ALA A CA 1
ATOM 1730 C C . ALA A 1 226 ? 0.622 21.422 26.844 1 97.56 226 ALA A C 1
ATOM 1732 O O . ALA A 1 226 ? -0.552 21.203 26.516 1 97.56 226 ALA A O 1
ATOM 1733 N N . SER A 1 227 ? 0.935 21.719 28.062 1 97.06 227 SER A N 1
ATOM 1734 C CA . SER A 1 227 ? -0.03 21.75 29.156 1 97.06 227 SER A CA 1
ATOM 1735 C C . SER A 1 227 ? -1.017 22.906 29 1 97.06 227 SER A C 1
ATOM 1737 O O . SER A 1 227 ? -2.074 22.922 29.641 1 97.06 227 SER A O 1
ATOM 1739 N N . LYS A 1 228 ? -0.711 23.859 28.156 1 97.88 228 LYS A N 1
ATOM 1740 C CA . LYS A 1 228 ? -1.572 25 27.906 1 97.88 228 LYS A CA 1
ATOM 1741 C C . LYS A 1 228 ? -2.016 25.047 26.453 1 97.88 228 LYS A C 1
ATOM 1743 O O . LYS A 1 228 ? -2.312 26.109 25.906 1 97.88 228 LYS A O 1
ATOM 1748 N N . THR A 1 229 ? -1.875 23.969 25.766 1 98.44 229 THR A N 1
ATOM 1749 C CA . THR A 1 229 ? -2.256 23.859 24.359 1 98.44 229 THR A CA 1
ATOM 1750 C C . THR A 1 229 ? -3.416 22.875 24.188 1 98.44 229 THR A C 1
ATOM 1752 O O . THR A 1 229 ? -3.467 21.844 24.859 1 98.44 229 THR A O 1
ATOM 1755 N N . ILE A 1 230 ? -4.398 23.203 23.359 1 98.69 230 ILE A N 1
ATOM 1756 C CA . ILE A 1 230 ? -5.504 22.297 23.047 1 98.69 230 ILE A CA 1
ATOM 1757 C C . ILE A 1 230 ? -5.527 22.016 21.547 1 98.69 230 ILE A C 1
ATOM 1759 O O . ILE A 1 230 ? -5.449 22.938 20.719 1 98.69 230 ILE A O 1
ATOM 1763 N N . MET A 1 231 ? -5.469 20.703 21.172 1 98.88 231 MET A N 1
ATOM 1764 C CA . MET A 1 231 ? -5.652 20.234 19.797 1 98.88 231 MET A CA 1
ATOM 1765 C C . MET A 1 231 ? -7.129 20 19.5 1 98.88 231 MET A C 1
ATOM 1767 O O . MET A 1 231 ? -7.762 19.141 20.109 1 98.88 231 MET A O 1
ATOM 1771 N N . VAL A 1 232 ? -7.652 20.797 18.578 1 98.81 232 VAL A N 1
ATOM 1772 C CA . VAL A 1 232 ? -9.055 20.703 18.172 1 98.81 232 VAL A CA 1
ATOM 1773 C C . VAL A 1 232 ? -9.156 20.016 16.812 1 98.81 232 VAL A C 1
ATOM 1775 O O . VAL A 1 232 ? -8.609 20.484 15.828 1 98.81 232 VAL A O 1
ATOM 1778 N N . GLY A 1 233 ? -9.812 18.906 16.734 1 98.38 233 GLY A N 1
ATOM 1779 C CA . GLY A 1 233 ? -9.93 18.172 15.492 1 98.38 233 GLY A CA 1
ATOM 1780 C C . GLY A 1 233 ? -11.172 17.312 15.422 1 98.38 233 GLY A C 1
ATOM 1781 O O . GLY A 1 233 ? -12.031 17.375 16.297 1 98.38 233 GLY A O 1
ATOM 1782 N N . ASP A 1 234 ? -11.383 16.609 14.281 1 97 234 ASP A N 1
ATOM 1783 C CA . ASP A 1 234 ? -12.562 15.758 14.078 1 97 234 ASP A CA 1
ATOM 1784 C C . ASP A 1 234 ? -12.156 14.297 13.914 1 97 234 ASP A C 1
ATOM 1786 O O . ASP A 1 234 ? -13.023 13.422 13.805 1 97 234 ASP A O 1
ATOM 1790 N N . ARG A 1 235 ? -10.922 14.07 13.898 1 96.12 235 ARG A N 1
ATOM 1791 C CA . ARG A 1 235 ? -10.453 12.703 13.703 1 96.12 235 ARG A CA 1
ATOM 1792 C C . ARG A 1 235 ? -9.75 12.18 14.953 1 96.12 235 ARG A C 1
ATOM 1794 O O . ARG A 1 235 ? -8.789 12.789 15.43 1 96.12 235 ARG A O 1
ATOM 1801 N N . LEU A 1 236 ? -10.086 11 15.43 1 97.38 236 LEU A N 1
ATOM 1802 C CA . LEU A 1 236 ? -9.586 10.477 16.688 1 97.38 236 LEU A CA 1
ATOM 1803 C C . LEU A 1 236 ? -8.172 9.93 16.531 1 97.38 236 LEU A C 1
ATOM 1805 O O . LEU A 1 236 ? -7.32 10.148 17.391 1 97.38 236 LEU A O 1
ATOM 1809 N N . ASP A 1 237 ? -7.875 9.289 15.422 1 95.5 237 ASP A N 1
ATOM 1810 C CA . ASP A 1 237 ? -6.605 8.578 15.281 1 95.5 237 ASP A CA 1
ATOM 1811 C C . ASP A 1 237 ? -5.508 9.516 14.781 1 95.5 237 ASP A C 1
ATOM 1813 O O . ASP A 1 237 ? -4.336 9.133 14.727 1 95.5 237 ASP A O 1
ATOM 1817 N N . THR A 1 238 ? -5.875 10.742 14.414 1 96.31 238 THR A N 1
ATOM 1818 C CA . THR A 1 238 ? -4.871 11.711 13.984 1 96.31 238 THR A CA 1
ATOM 1819 C C . THR A 1 238 ? -4.844 12.914 14.93 1 96.31 238 THR A C 1
ATOM 1821 O O . THR A 1 238 ? -4.016 12.984 15.836 1 96.31 238 THR A O 1
ATOM 1824 N N . ASP A 1 239 ? -5.891 13.656 14.984 1 98.25 239 ASP A N 1
ATOM 1825 C CA . ASP A 1 239 ? -5.918 14.891 15.758 1 98.25 239 ASP A CA 1
ATOM 1826 C C . ASP A 1 239 ? -5.863 14.594 17.25 1 98.25 239 ASP A C 1
ATOM 1828 O O . ASP A 1 239 ? -5 15.109 17.969 1 98.25 239 ASP A O 1
ATOM 1832 N N . ILE A 1 240 ? -6.828 13.766 17.734 1 98.5 240 ILE A N 1
ATOM 1833 C CA . ILE A 1 240 ? -6.945 13.492 19.156 1 98.5 240 ILE A CA 1
ATOM 1834 C C . ILE A 1 240 ? -5.734 12.695 19.641 1 98.5 240 ILE A C 1
ATOM 1836 O O . ILE A 1 240 ? -5.129 13.023 20.656 1 98.5 240 ILE A O 1
ATOM 1840 N N . ALA A 1 241 ? -5.375 11.711 18.844 1 98.44 241 ALA A N 1
ATOM 1841 C CA . ALA A 1 241 ? -4.184 10.93 19.172 1 98.44 241 ALA A CA 1
ATOM 1842 C C . ALA A 1 241 ? -2.951 11.82 19.266 1 98.44 241 ALA A C 1
ATOM 1844 O O . ALA A 1 241 ? -2.107 11.641 20.141 1 98.44 241 ALA A O 1
ATOM 1845 N N . PHE A 1 242 ? -2.809 12.758 18.344 1 98.44 242 PHE A N 1
ATOM 1846 C CA . PHE A 1 242 ? -1.681 13.688 18.344 1 98.44 242 PHE A CA 1
ATOM 1847 C C . PHE A 1 242 ? -1.628 14.492 19.625 1 98.44 242 PHE A C 1
ATOM 1849 O O . PHE A 1 242 ? -0.59 14.547 20.297 1 98.44 242 PHE A O 1
ATOM 1856 N N . GLY A 1 243 ? -2.701 15.117 19.938 1 98.56 243 GLY A N 1
ATOM 1857 C CA . GLY A 1 243 ? -2.75 15.891 21.172 1 98.56 243 GLY A CA 1
ATOM 1858 C C . GLY A 1 243 ? -2.42 15.062 22.406 1 98.56 243 GLY A C 1
ATOM 1859 O O . GLY A 1 243 ? -1.579 15.461 23.219 1 98.56 243 GLY A O 1
ATOM 1860 N N . ASN A 1 244 ? -3.068 13.898 22.531 1 98.19 244 ASN A N 1
ATOM 1861 C CA . ASN A 1 244 ? -2.891 13.039 23.688 1 98.19 244 ASN A CA 1
ATOM 1862 C C . ASN A 1 244 ? -1.458 12.523 23.797 1 98.19 244 ASN A C 1
ATOM 1864 O O . ASN A 1 244 ? -0.893 12.461 24.891 1 98.19 244 ASN A O 1
ATOM 1868 N N . ARG A 1 245 ? -0.884 12.188 22.688 1 97.81 245 ARG A N 1
ATOM 1869 C CA . ARG A 1 245 ? 0.459 11.625 22.656 1 97.81 245 ARG A CA 1
ATOM 1870 C C . ARG A 1 245 ? 1.481 12.602 23.219 1 97.81 245 ARG A C 1
ATOM 1872 O O . ARG A 1 245 ? 2.467 12.188 23.844 1 97.81 245 ARG A O 1
ATOM 1879 N N . PHE A 1 246 ? 1.227 13.883 23.078 1 98.06 246 PHE A N 1
ATOM 1880 C CA . PHE A 1 246 ? 2.254 14.852 23.438 1 98.06 246 PHE A CA 1
ATOM 1881 C C . PHE A 1 246 ? 1.79 15.719 24.594 1 98.06 246 PHE A C 1
ATOM 1883 O O . PHE A 1 246 ? 2.287 16.828 24.781 1 98.06 246 PHE A O 1
ATOM 1890 N N . GLY A 1 247 ? 0.753 15.258 25.266 1 97.5 247 GLY A N 1
ATOM 1891 C CA . GLY A 1 247 ? 0.39 15.844 26.547 1 97.5 247 GLY A CA 1
ATOM 1892 C C . GLY A 1 247 ? -0.446 17.109 26.422 1 97.5 247 GLY A C 1
ATOM 1893 O O . GLY A 1 247 ? -0.521 17.906 27.344 1 97.5 247 GLY A O 1
ATOM 1894 N N . MET A 1 248 ? -1.053 17.328 25.281 1 98.31 248 MET A N 1
ATOM 1895 C CA . MET A 1 248 ? -1.965 18.453 25.078 1 98.31 248 MET A CA 1
ATOM 1896 C C . MET A 1 248 ? -3.387 18.078 25.484 1 98.31 248 MET A C 1
ATOM 1898 O O . MET A 1 248 ? -3.701 16.891 25.625 1 98.31 248 MET A O 1
ATOM 1902 N N . HIS A 1 249 ? -4.168 19.094 25.75 1 98.19 249 HIS A N 1
ATOM 1903 C CA . HIS A 1 249 ? -5.605 18.844 25.812 1 98.19 249 HIS A CA 1
ATOM 1904 C C . HIS A 1 249 ? -6.176 18.594 24.406 1 98.19 249 HIS A C 1
ATOM 1906 O O . HIS A 1 249 ? -5.531 18.922 23.406 1 98.19 249 HIS A O 1
ATOM 1912 N N . THR A 1 250 ? -7.305 17.906 24.359 1 98.56 250 THR A N 1
ATOM 1913 C CA . THR A 1 250 ? -7.887 17.609 23.062 1 98.56 250 THR A CA 1
ATOM 1914 C C . THR A 1 250 ? -9.391 17.891 23.062 1 98.56 250 THR A C 1
ATOM 1916 O O . THR A 1 250 ? -10.062 17.672 24.062 1 98.56 250 THR A O 1
ATOM 1919 N N . ALA A 1 251 ? -9.898 18.438 22 1 98.56 251 ALA A N 1
ATOM 1920 C CA . ALA A 1 251 ? -11.328 18.625 21.766 1 98.56 251 ALA A CA 1
ATOM 1921 C C . ALA A 1 251 ? -11.742 18.047 20.422 1 98.56 251 ALA A C 1
ATOM 1923 O O . ALA A 1 251 ? -11.188 18.422 19.391 1 98.56 251 ALA A O 1
ATOM 1924 N N . CYS A 1 252 ? -12.695 17.156 20.438 1 98.44 252 CYS A N 1
ATOM 1925 C CA . CYS A 1 252 ? -13.234 16.578 19.219 1 98.44 252 CYS A CA 1
ATOM 1926 C C . CYS A 1 252 ? -14.5 17.312 18.781 1 98.44 252 CYS A C 1
ATOM 1928 O O . CYS A 1 252 ? -15.453 17.422 19.547 1 98.44 252 CYS A O 1
ATOM 1930 N N . LEU A 1 253 ? -14.438 17.859 17.594 1 98.19 253 LEU A N 1
ATOM 1931 C CA . LEU A 1 253 ? -15.656 18.422 17.016 1 98.19 253 LEU A CA 1
ATOM 1932 C C . LEU A 1 253 ? -16.406 17.375 16.203 1 98.19 253 LEU A C 1
ATOM 1934 O O . LEU A 1 253 ? -15.789 16.578 15.484 1 98.19 253 LEU A O 1
ATOM 1938 N N . MET A 1 254 ? -17.703 17.344 16.281 1 96.88 254 MET A N 1
ATOM 1939 C CA . MET A 1 254 ? -18.516 16.281 15.688 1 96.88 254 MET A CA 1
ATOM 1940 C C . MET A 1 254 ? -19 16.672 14.289 1 96.88 254 MET A C 1
ATOM 1942 O O . MET A 1 254 ? -19.969 16.109 13.781 1 96.88 254 MET A O 1
ATOM 1946 N N . THR A 1 255 ? -18.312 17.641 13.672 1 95.06 255 THR A N 1
ATOM 1947 C CA . THR A 1 255 ? -18.703 18.156 12.367 1 95.06 255 THR A CA 1
ATOM 1948 C C . THR A 1 255 ? -17.969 17.422 11.25 1 95.06 255 THR A C 1
ATOM 1950 O O . THR A 1 255 ? -18.297 17.594 10.07 1 95.06 255 THR A O 1
ATOM 1953 N N . GLY A 1 256 ? -17.062 16.594 11.602 1 92.88 256 GLY A N 1
ATOM 1954 C CA . GLY A 1 256 ? -16.234 15.961 10.578 1 92.88 256 GLY A CA 1
ATOM 1955 C C . GLY A 1 256 ? -16.406 14.453 10.516 1 92.88 256 GLY A C 1
ATOM 1956 O O . GLY A 1 256 ? -17.531 13.961 10.438 1 92.88 256 GLY A O 1
ATOM 1957 N N . VAL A 1 257 ? -15.422 13.703 10.602 1 90.31 257 VAL A N 1
ATOM 1958 C CA . VAL A 1 257 ? -15.398 12.297 10.219 1 90.31 257 VAL A CA 1
ATOM 1959 C C . VAL A 1 257 ? -15.859 11.43 11.398 1 90.31 257 VAL A C 1
ATOM 1961 O O . VAL A 1 257 ? -16.406 10.352 11.203 1 90.31 257 VAL A O 1
ATOM 1964 N N . THR A 1 258 ? -15.672 11.836 12.633 1 93.62 258 THR A N 1
ATOM 1965 C CA . THR A 1 258 ? -15.977 11.008 13.797 1 93.62 258 THR A CA 1
ATOM 1966 C C . THR A 1 258 ? -17.484 10.906 14.008 1 93.62 258 THR A C 1
ATOM 1968 O O . THR A 1 258 ? -18.188 11.93 14.031 1 93.62 258 THR A O 1
ATOM 1971 N N . SER A 1 259 ? -17.953 9.734 14.125 1 94.19 259 SER A N 1
ATOM 1972 C CA . SER A 1 259 ? -19.344 9.492 14.438 1 94.19 259 SER A CA 1
ATOM 1973 C C . SER A 1 259 ? -19.562 9.297 15.938 1 94.19 259 SER A C 1
ATOM 1975 O O . SER A 1 259 ? -18.609 9.008 16.672 1 94.19 259 SER A O 1
ATOM 1977 N N . ILE A 1 260 ? -20.797 9.461 16.297 1 95.12 260 ILE A N 1
ATOM 1978 C CA . ILE A 1 260 ? -21.141 9.234 17.703 1 95.12 260 ILE A CA 1
ATOM 1979 C C . ILE A 1 260 ? -20.859 7.785 18.078 1 95.12 260 ILE A C 1
ATOM 1981 O O . ILE A 1 260 ? -20.422 7.5 19.203 1 95.12 260 ILE A O 1
ATOM 1985 N N . GLU A 1 261 ? -21.094 6.926 17.141 1 95.44 261 GLU A N 1
ATOM 1986 C CA . GLU A 1 261 ? -20.859 5.504 17.375 1 95.44 261 GLU A CA 1
ATOM 1987 C C . GLU A 1 261 ? -19.375 5.23 17.625 1 95.44 261 GLU A C 1
ATOM 1989 O O . GLU A 1 261 ? -19.031 4.52 18.578 1 95.44 261 GLU A O 1
ATOM 1994 N N . LEU A 1 262 ? -18.578 5.801 16.781 1 93.88 262 LEU A N 1
ATOM 1995 C CA . LEU A 1 262 ? -17.141 5.613 16.938 1 93.88 262 LEU A CA 1
ATOM 1996 C C . LEU A 1 262 ? -16.656 6.219 18.266 1 93.88 262 LEU A C 1
ATOM 1998 O O . LEU A 1 262 ? -15.836 5.621 18.953 1 93.88 262 LEU A O 1
ATOM 2002 N N . LEU A 1 263 ? -17.109 7.398 18.562 1 95.88 263 LEU A N 1
ATOM 2003 C CA . LEU A 1 263 ? -16.75 8.062 19.812 1 95.88 263 LEU A CA 1
ATOM 2004 C C . LEU A 1 263 ? -17.141 7.215 21.016 1 95.88 263 LEU A C 1
ATOM 2006 O O . LEU A 1 263 ? -16.328 7.02 21.922 1 95.88 263 LEU A O 1
ATOM 2010 N N . ASN A 1 264 ? -18.328 6.664 21 1 95.31 264 ASN A N 1
ATOM 2011 C CA . ASN A 1 264 ? -18.797 5.824 22.094 1 95.31 264 ASN A CA 1
ATOM 2012 C C . ASN A 1 264 ? -17.953 4.562 22.25 1 95.31 264 ASN A C 1
ATOM 2014 O O . ASN A 1 264 ? -17.656 4.133 23.359 1 95.31 264 ASN A O 1
ATOM 2018 N N . LYS A 1 265 ? -17.625 4.016 21.156 1 94.62 265 LYS A N 1
ATOM 2019 C CA . LYS A 1 265 ? -16.797 2.814 21.156 1 94.62 265 LYS A CA 1
ATOM 2020 C C . LYS A 1 265 ? -15.445 3.086 21.812 1 94.62 265 LYS A C 1
ATOM 2022 O O . LYS A 1 265 ? -14.992 2.314 22.656 1 94.62 265 LYS A O 1
ATOM 2027 N N . VAL A 1 266 ? -14.836 4.168 21.406 1 94.12 266 VAL A N 1
ATOM 2028 C CA . VAL A 1 266 ? -13.508 4.512 21.906 1 94.12 266 VAL A CA 1
ATOM 2029 C C . VAL A 1 266 ? -13.586 4.84 23.391 1 94.12 266 VAL A C 1
ATOM 2031 O O . VAL A 1 266 ? -12.656 4.539 24.156 1 94.12 266 VAL A O 1
ATOM 2034 N N . MET A 1 267 ? -14.656 5.434 23.828 1 92.88 267 MET A N 1
ATOM 2035 C CA . MET A 1 267 ? -14.844 5.824 25.234 1 92.88 267 MET A CA 1
ATOM 2036 C C . MET A 1 267 ? -15.016 4.598 26.125 1 92.88 267 MET A C 1
ATOM 2038 O O . MET A 1 267 ? -14.688 4.633 27.312 1 92.88 267 MET A O 1
ATOM 2042 N N . SER A 1 268 ? -15.438 3.521 25.516 1 92.38 268 SER A N 1
ATOM 2043 C CA . SER A 1 268 ? -15.758 2.332 26.297 1 92.38 268 SER A CA 1
ATOM 2044 C C . SER A 1 268 ? -14.656 1.281 26.172 1 92.38 268 SER A C 1
ATOM 2046 O O . SER A 1 268 ? -14.672 0.275 26.891 1 92.38 268 SER A O 1
ATOM 2048 N N . THR A 1 269 ? -13.734 1.497 25.297 1 90.75 269 THR A N 1
ATOM 2049 C CA . THR A 1 269 ? -12.656 0.537 25.078 1 90.75 269 THR A CA 1
ATOM 2050 C C . THR A 1 269 ? -11.414 0.931 25.859 1 90.75 269 THR A C 1
ATOM 2052 O O . THR A 1 269 ? -10.797 1.96 25.594 1 90.75 269 THR A O 1
ATOM 2055 N N . PRO A 1 270 ? -11 0.161 26.766 1 87.44 270 PRO A N 1
ATOM 2056 C CA . PRO A 1 270 ? -9.914 0.558 27.672 1 87.44 270 PRO A CA 1
ATOM 2057 C C . PRO A 1 270 ? -8.602 0.834 26.938 1 87.44 270 PRO A C 1
ATOM 2059 O O . PRO A 1 270 ? -7.902 1.793 27.266 1 87.44 270 PRO A O 1
ATOM 2062 N N . ASP A 1 271 ? -8.336 0.066 25.953 1 89.19 271 ASP A N 1
ATOM 2063 C CA . ASP A 1 271 ? -7.051 0.146 25.281 1 89.19 271 ASP A CA 1
ATOM 2064 C C . ASP A 1 271 ? -7.031 1.297 24.266 1 89.19 271 ASP A C 1
ATOM 2066 O O . ASP A 1 271 ? -6 1.565 23.641 1 89.19 271 ASP A O 1
ATOM 2070 N N . ASP A 1 272 ? -8.102 2.119 24.25 1 91.12 272 ASP A N 1
ATOM 2071 C CA . ASP A 1 272 ? -8.195 3.174 23.25 1 91.12 272 ASP A CA 1
ATOM 2072 C C . ASP A 1 272 ? -8.055 4.555 23.891 1 91.12 272 ASP A C 1
ATOM 2074 O O . ASP A 1 272 ? -8.609 5.535 23.391 1 91.12 272 ASP A O 1
ATOM 2078 N N . ALA A 1 273 ? -7.359 4.684 24.969 1 92.69 273 ALA A N 1
ATOM 2079 C CA . ALA A 1 273 ? -7.211 5.938 25.703 1 92.69 273 ALA A CA 1
ATOM 2080 C C . ALA A 1 273 ? -6.582 7.016 24.828 1 92.69 273 ALA A C 1
ATOM 2082 O O . ALA A 1 273 ? -6.957 8.188 24.922 1 92.69 273 ALA A O 1
ATOM 2083 N N . ILE A 1 274 ? -5.629 6.652 24.016 1 96.5 274 ILE A N 1
ATOM 2084 C CA . ILE A 1 274 ? -4.895 7.59 23.172 1 96.5 274 ILE A CA 1
ATOM 2085 C C . ILE A 1 274 ? -5.844 8.242 22.172 1 96.5 274 ILE A C 1
ATOM 2087 O O . ILE A 1 274 ? -5.559 9.32 21.641 1 96.5 274 ILE A O 1
ATOM 2091 N N . LEU A 1 275 ? -7.004 7.645 21.922 1 97.75 275 LEU A N 1
ATOM 2092 C CA . LEU A 1 275 ? -7.965 8.117 20.938 1 97.75 275 LEU A CA 1
ATOM 2093 C C . LEU A 1 275 ? -9.086 8.914 21.594 1 97.75 275 LEU A C 1
ATOM 2095 O O . LEU A 1 275 ? -9.969 9.438 20.922 1 97.75 275 LEU A O 1
ATOM 2099 N N . ARG A 1 276 ? -9.109 9.055 22.906 1 97.5 276 ARG A N 1
ATOM 2100 C CA . ARG A 1 276 ? -10.203 9.68 23.641 1 97.5 276 ARG A CA 1
ATOM 2101 C C . ARG A 1 276 ? -10 11.18 23.766 1 97.5 276 ARG A C 1
ATOM 2103 O O . ARG A 1 276 ? -9.023 11.625 24.375 1 97.5 276 ARG A O 1
ATOM 2110 N N . PRO A 1 277 ? -10.938 11.914 23.297 1 98 277 PRO A N 1
ATOM 2111 C CA . PRO A 1 277 ? -10.805 13.359 23.469 1 98 277 PRO A CA 1
ATOM 2112 C C . PRO A 1 277 ? -11.117 13.812 24.906 1 98 277 PRO A C 1
ATOM 2114 O O . PRO A 1 277 ? -11.969 13.219 25.562 1 98 277 PRO A O 1
ATOM 2117 N N . THR A 1 278 ? -10.422 14.883 25.344 1 96.75 278 THR A N 1
ATOM 2118 C CA . THR A 1 278 ? -10.719 15.5 26.641 1 96.75 278 THR A CA 1
ATOM 2119 C C . THR A 1 278 ? -12.094 16.172 26.609 1 96.75 278 THR A C 1
ATOM 2121 O O . THR A 1 278 ? -12.82 16.141 27.594 1 96.75 278 THR A O 1
ATOM 2124 N N . LEU A 1 279 ? -12.398 16.812 25.594 1 97.69 279 LEU A N 1
ATOM 2125 C CA . LEU A 1 279 ? -13.656 17.531 25.406 1 97.69 279 LEU A CA 1
ATOM 2126 C C . LEU A 1 279 ? -14.297 17.141 24.062 1 97.69 279 LEU A C 1
ATOM 2128 O O . LEU A 1 279 ? -13.609 16.75 23.125 1 97.69 279 LEU A O 1
ATOM 2132 N N . VAL A 1 280 ? -15.609 17.234 24.031 1 98 280 VAL A N 1
ATOM 2133 C CA . VAL A 1 280 ? -16.375 16.984 22.812 1 98 280 VAL A CA 1
ATOM 2134 C C . VAL A 1 280 ? -17.375 18.109 22.594 1 98 280 VAL A C 1
ATOM 2136 O O . VAL A 1 280 ? -18.094 18.5 23.531 1 98 280 VAL A O 1
ATOM 2139 N N . TYR A 1 281 ? -17.344 18.672 21.422 1 97.69 281 TYR A N 1
ATOM 2140 C CA . TYR A 1 281 ? -18.328 19.703 21.047 1 97.69 281 TYR A CA 1
ATOM 2141 C C . TYR A 1 281 ? -18.969 19.375 19.719 1 97.69 281 TYR A C 1
ATOM 2143 O O . TYR A 1 281 ? -18.359 18.734 18.859 1 97.69 281 TYR A O 1
ATOM 2151 N N . ASP A 1 282 ? -20.156 19.797 19.484 1 97.19 282 ASP A N 1
ATOM 2152 C CA . ASP A 1 282 ? -20.875 19.531 18.25 1 97.19 282 ASP A CA 1
ATOM 2153 C C . ASP A 1 282 ? -20.281 20.312 17.078 1 97.19 282 ASP A C 1
ATOM 2155 O O . ASP A 1 282 ? -20.328 19.859 15.938 1 97.19 282 ASP A O 1
ATOM 2159 N N . SER A 1 283 ? -19.797 21.547 17.438 1 97.25 283 SER A N 1
ATOM 2160 C CA . SER A 1 283 ? -19.297 22.422 16.375 1 97.25 283 SER A CA 1
ATOM 2161 C C . SER A 1 283 ? -18.344 23.469 16.938 1 97.25 283 SER A C 1
ATOM 2163 O O . SER A 1 283 ? -18.172 23.578 18.156 1 97.25 283 SER A O 1
ATOM 2165 N N . ALA A 1 284 ? -17.703 24.203 15.977 1 98.19 284 ALA A N 1
ATOM 2166 C CA . ALA A 1 284 ? -16.859 25.328 16.375 1 98.19 284 ALA A CA 1
ATOM 2167 C C . ALA A 1 284 ? -17.656 26.359 17.141 1 98.19 284 ALA A C 1
ATOM 2169 O O . ALA A 1 284 ? -17.141 27 18.062 1 98.19 284 ALA A O 1
ATOM 2170 N N . ARG A 1 285 ? -18.922 26.5 16.797 1 97.88 285 ARG A N 1
ATOM 2171 C CA . ARG A 1 285 ? -19.797 27.438 17.5 1 97.88 285 ARG A CA 1
ATOM 2172 C C . ARG A 1 285 ? -19.953 27.031 18.969 1 97.88 285 ARG A C 1
ATOM 2174 O O . ARG A 1 285 ? -19.906 27.891 19.859 1 97.88 285 ARG A O 1
ATOM 2181 N N . ASP A 1 286 ? -20.125 25.781 19.172 1 97.88 286 ASP A N 1
ATOM 2182 C CA . ASP A 1 286 ? -20.297 25.281 20.531 1 97.88 286 ASP A CA 1
ATOM 2183 C C . ASP A 1 286 ? -19 25.453 21.328 1 97.88 286 ASP A C 1
ATOM 2185 O O . ASP A 1 286 ? -19.047 25.734 22.531 1 97.88 286 ASP A O 1
ATOM 2189 N N . LEU A 1 287 ? -17.906 25.219 20.703 1 98.06 287 LEU A N 1
ATOM 2190 C CA . LEU A 1 287 ? -16.625 25.453 21.375 1 98.06 287 LEU A CA 1
ATOM 2191 C C . LEU A 1 287 ? -16.453 26.922 21.719 1 98.06 287 LEU A C 1
ATOM 2193 O O . LEU A 1 287 ? -15.977 27.266 22.797 1 98.06 287 LEU A O 1
ATOM 2197 N N . LEU A 1 288 ? -16.812 27.797 20.766 1 98 288 LEU A N 1
ATOM 2198 C CA . LEU A 1 288 ? -16.766 29.234 21.016 1 98 288 LEU A CA 1
ATOM 2199 C C . LEU A 1 288 ? -17.578 29.609 22.25 1 98 288 LEU A C 1
ATOM 2201 O O . LEU A 1 288 ? -17.094 30.359 23.094 1 98 288 LEU A O 1
ATOM 2205 N N . ASN A 1 289 ? -18.781 29.078 22.281 1 97.25 289 ASN A N 1
ATOM 2206 C CA . ASN A 1 289 ? -19.656 29.375 23.422 1 97.25 289 ASN A CA 1
ATOM 2207 C C . ASN A 1 289 ? -19.016 28.906 24.734 1 97.25 289 ASN A C 1
ATOM 2209 O O . ASN A 1 289 ? -19.125 29.594 25.75 1 97.25 289 ASN A O 1
ATOM 2213 N N . ALA A 1 290 ? -18.438 27.797 24.672 1 97 290 ALA A N 1
ATOM 2214 C CA . ALA A 1 290 ? -17.781 27.25 25.859 1 97 290 ALA A CA 1
ATOM 2215 C C . ALA A 1 290 ? -16.609 28.109 26.297 1 97 290 ALA A C 1
ATOM 2217 O O . ALA A 1 290 ? -16.438 28.375 27.484 1 97 290 ALA A O 1
ATOM 2218 N N . VAL A 1 291 ? -15.789 28.531 25.375 1 97.44 291 VAL A N 1
ATOM 2219 C CA . VAL A 1 291 ? -14.625 29.359 25.688 1 97.44 291 VAL A CA 1
ATOM 2220 C C . VAL A 1 291 ? -15.078 30.703 26.25 1 97.44 291 VAL A C 1
ATOM 2222 O O . VAL A 1 291 ? -14.516 31.188 27.234 1 97.44 291 VAL A O 1
ATOM 2225 N N . ARG A 1 292 ? -16.094 31.281 25.656 1 96.31 292 ARG A N 1
ATOM 2226 C CA . ARG A 1 292 ? -16.656 32.531 26.141 1 96.31 292 ARG A CA 1
ATOM 2227 C C . ARG A 1 292 ? -17.141 32.406 27.578 1 96.31 292 ARG A C 1
ATOM 2229 O O . ARG A 1 292 ? -16.875 33.25 28.422 1 96.31 292 ARG A O 1
ATOM 2236 N N . SER A 1 293 ? -17.891 31.344 27.781 1 95.5 293 SER A N 1
ATOM 2237 C CA . SER A 1 293 ? -18.422 31.094 29.125 1 95.5 293 SER A CA 1
ATOM 2238 C C . SER A 1 293 ? -17.297 30.906 30.125 1 95.5 293 SER A C 1
ATOM 2240 O O . SER A 1 293 ? -17.375 31.391 31.266 1 95.5 293 SER A O 1
ATOM 2242 N N . ALA A 1 294 ? -16.312 30.172 29.75 1 95.31 294 ALA A N 1
ATOM 2243 C CA . ALA A 1 294 ? -15.172 29.938 30.609 1 95.31 294 ALA A CA 1
ATOM 2244 C C . ALA A 1 294 ? -14.469 31.25 30.969 1 95.31 294 ALA A C 1
ATOM 2246 O O . ALA A 1 294 ? -14.047 31.438 32.125 1 95.31 294 ALA A O 1
ATOM 2247 N N . ASP A 1 295 ? -14.32 32.156 30.047 1 94.94 295 ASP A N 1
ATOM 2248 C CA . ASP A 1 295 ? -13.633 33.438 30.234 1 94.94 295 ASP A CA 1
ATOM 2249 C C . ASP A 1 295 ? -14.438 34.344 31.156 1 94.94 295 ASP A C 1
ATOM 2251 O O . ASP A 1 295 ? -13.875 35.219 31.828 1 94.94 295 ASP A O 1
ATOM 2255 N N . GLN A 1 296 ? -15.75 34.125 31.094 1 91.25 296 GLN A N 1
ATOM 2256 C CA . GLN A 1 296 ? -16.625 34.969 31.922 1 91.25 296 GLN A CA 1
ATOM 2257 C C . GLN A 1 296 ? -16.656 34.469 33.375 1 91.25 296 GLN A C 1
ATOM 2259 O O . GLN A 1 296 ? -17 35.219 34.281 1 91.25 296 GLN A O 1
ATOM 2264 N N . MET A 1 297 ? -16.562 33.156 33.562 1 83.19 297 MET A N 1
ATOM 2265 C CA . MET A 1 297 ? -16.641 32.562 34.906 1 83.19 297 MET A CA 1
ATOM 2266 C C . MET A 1 297 ? -15.367 32.875 35.688 1 83.19 297 MET A C 1
ATOM 2268 O O . MET A 1 297 ? -15.266 32.531 36.844 1 83.19 297 MET A O 1
ATOM 2272 N N . ASN A 1 298 ? -14.734 34.188 35.688 1 59 298 ASN A N 1
ATOM 2273 C CA . ASN A 1 298 ? -13.617 34.562 36.562 1 59 298 ASN A CA 1
ATOM 2274 C C . ASN A 1 298 ? -13.773 34 37.969 1 59 298 ASN A C 1
ATOM 2276 O O . ASN A 1 298 ? -14.852 34.094 38.562 1 59 298 ASN A O 1
ATOM 2280 N N . MET B 1 1 ? 26.141 -33.219 -1.968 1 47.06 1 MET B N 1
ATOM 2281 C CA . MET B 1 1 ? 25.516 -33.344 -0.656 1 47.06 1 MET B CA 1
ATOM 2282 C C . MET B 1 1 ? 25.047 -34.75 -0.408 1 47.06 1 MET B C 1
ATOM 2284 O O . MET B 1 1 ? 24.344 -35.344 -1.236 1 47.06 1 MET B O 1
ATOM 2288 N N . VAL B 1 2 ? 25.609 -35.469 0.365 1 49.69 2 VAL B N 1
ATOM 2289 C CA . VAL B 1 2 ? 25.234 -36.844 0.713 1 49.69 2 VAL B CA 1
ATOM 2290 C C . VAL B 1 2 ? 23.781 -36.875 1.183 1 49.69 2 VAL B C 1
ATOM 2292 O O . VAL B 1 2 ? 23.422 -36.188 2.145 1 49.69 2 VAL B O 1
ATOM 2295 N N . HIS B 1 3 ? 23 -37.281 0.27 1 69.62 3 HIS B N 1
ATOM 2296 C CA . HIS B 1 3 ? 21.594 -37.375 0.648 1 69.62 3 HIS B CA 1
ATOM 2297 C C . HIS B 1 3 ? 21.375 -38.531 1.619 1 69.62 3 HIS B C 1
ATOM 2299 O O . HIS B 1 3 ? 21.969 -39.625 1.463 1 69.62 3 HIS B O 1
ATOM 2305 N N . SER B 1 4 ? 20.734 -38.25 2.658 1 76.94 4 SER B N 1
ATOM 2306 C CA . SER B 1 4 ? 20.328 -39.281 3.621 1 76.94 4 SER B CA 1
ATOM 2307 C C . SER B 1 4 ? 19.312 -40.25 3.016 1 76.94 4 SER B C 1
ATOM 2309 O O . SER B 1 4 ? 18.734 -39.969 1.967 1 76.94 4 SER B O 1
ATOM 2311 N N . THR B 1 5 ? 19.25 -41.438 3.604 1 79.56 5 THR B N 1
ATOM 2312 C CA . THR B 1 5 ? 18.25 -42.406 3.186 1 79.56 5 THR B CA 1
ATOM 2313 C C . THR B 1 5 ? 16.859 -41.812 3.197 1 79.56 5 THR B C 1
ATOM 2315 O O . THR B 1 5 ? 16.016 -42.156 2.357 1 79.56 5 THR B O 1
ATOM 2318 N N . LYS B 1 6 ? 16.688 -41.031 4.137 1 81.06 6 LYS B N 1
ATOM 2319 C CA . LYS B 1 6 ? 15.383 -40.375 4.266 1 81.06 6 LYS B CA 1
ATOM 2320 C C . LYS B 1 6 ? 15.102 -39.469 3.07 1 81.06 6 LYS B C 1
ATOM 2322 O O . LYS B 1 6 ? 13.969 -39.406 2.584 1 81.06 6 LYS B O 1
ATOM 2327 N N . THR B 1 7 ? 16.047 -38.781 2.582 1 89 7 THR B N 1
ATOM 2328 C CA . THR B 1 7 ? 15.938 -37.906 1.437 1 89 7 THR B CA 1
ATOM 2329 C C . THR B 1 7 ? 15.641 -38.688 0.162 1 89 7 THR B C 1
ATOM 2331 O O . THR B 1 7 ? 14.781 -38.281 -0.629 1 89 7 THR B O 1
ATOM 2334 N N . TRP B 1 8 ? 16.297 -39.812 0.05 1 90 8 TRP B N 1
ATOM 2335 C CA . TRP B 1 8 ? 16.094 -40.625 -1.132 1 90 8 TRP B CA 1
ATOM 2336 C C . TRP B 1 8 ? 14.672 -41.188 -1.173 1 90 8 TRP B C 1
ATOM 2338 O O . TRP B 1 8 ? 14.031 -41.188 -2.225 1 90 8 TRP B O 1
ATOM 2348 N N . SER B 1 9 ? 14.258 -41.656 -0.069 1 92 9 SER B N 1
ATOM 2349 C CA . SER B 1 9 ? 12.906 -42.219 0.001 1 92 9 SER B CA 1
ATOM 2350 C C . SER B 1 9 ? 11.867 -41.125 -0.326 1 92 9 SER B C 1
ATOM 2352 O O . SER B 1 9 ? 10.883 -41.406 -1.018 1 92 9 SER B O 1
ATOM 2354 N N . LEU B 1 10 ? 12.062 -39.969 0.166 1 94.69 10 LEU B N 1
ATOM 2355 C CA . LEU B 1 10 ? 11.156 -38.844 -0.082 1 94.69 10 LEU B CA 1
ATOM 2356 C C . LEU B 1 10 ? 11.047 -38.562 -1.575 1 94.69 10 LEU B C 1
ATOM 2358 O O . LEU B 1 10 ? 9.945 -38.469 -2.121 1 94.69 10 LEU B O 1
ATOM 2362 N N . LEU B 1 11 ? 12.172 -38.406 -2.236 1 96.19 11 LEU B N 1
ATOM 2363 C CA . LEU B 1 11 ? 12.203 -38.031 -3.65 1 96.19 11 LEU B CA 1
ATOM 2364 C C . LEU B 1 11 ? 11.625 -39.156 -4.508 1 96.19 11 LEU B C 1
ATOM 2366 O O . LEU B 1 11 ? 10.961 -38.906 -5.516 1 96.19 11 LEU B O 1
ATOM 2370 N N . ARG B 1 12 ? 11.891 -40.344 -4.082 1 93.56 12 ARG B N 1
ATOM 2371 C CA . ARG B 1 12 ? 11.383 -41.531 -4.809 1 93.56 12 ARG B CA 1
ATOM 2372 C C . ARG B 1 12 ? 9.875 -41.625 -4.668 1 93.56 12 ARG B C 1
ATOM 2374 O O . ARG B 1 12 ? 9.18 -42 -5.621 1 93.56 12 ARG B O 1
ATOM 2381 N N . ASP B 1 13 ? 9.414 -41.312 -3.543 1 94.62 13 ASP B N 1
ATOM 2382 C CA . ASP B 1 13 ? 8.008 -41.531 -3.209 1 94.62 13 ASP B CA 1
ATOM 2383 C C . ASP B 1 13 ? 7.133 -40.406 -3.705 1 94.62 13 ASP B C 1
ATOM 2385 O O . ASP B 1 13 ? 5.918 -40.562 -3.842 1 94.62 13 ASP B O 1
ATOM 2389 N N . CYS B 1 14 ? 7.684 -39.25 -3.947 1 96.69 14 CYS B N 1
ATOM 2390 C CA . CYS B 1 14 ? 6.902 -38.125 -4.445 1 96.69 14 CYS B CA 1
ATOM 2391 C C . CYS B 1 14 ? 6.398 -38.406 -5.859 1 96.69 14 CYS B C 1
ATOM 2393 O O . CYS B 1 14 ? 7.191 -38.688 -6.754 1 96.69 14 CYS B O 1
ATOM 2395 N N . ARG B 1 15 ? 5.113 -38.219 -6.047 1 96.94 15 ARG B N 1
ATOM 2396 C CA . ARG B 1 15 ? 4.477 -38.5 -7.332 1 96.94 15 ARG B CA 1
ATOM 2397 C C . ARG B 1 15 ? 4.109 -37.188 -8.047 1 96.94 15 ARG B C 1
ATOM 2399 O O . ARG B 1 15 ? 3.873 -37.188 -9.25 1 96.94 15 ARG B O 1
ATOM 2406 N N . THR B 1 16 ? 4.012 -36.094 -7.359 1 98.44 16 THR B N 1
ATOM 2407 C CA . THR B 1 16 ? 3.662 -34.812 -7.918 1 98.44 16 THR B CA 1
ATOM 2408 C C . THR B 1 16 ? 4.73 -33.75 -7.586 1 98.44 16 THR B C 1
ATOM 2410 O O . THR B 1 16 ? 5.148 -33.656 -6.434 1 98.44 16 THR B O 1
ATOM 2413 N N . TYR B 1 17 ? 5.211 -33.094 -8.594 1 98.81 17 TYR B N 1
ATOM 2414 C CA . TYR B 1 17 ? 6.172 -32 -8.453 1 98.81 17 TYR B CA 1
ATOM 2415 C C . TYR B 1 17 ? 5.551 -30.672 -8.867 1 98.81 17 TYR B C 1
ATOM 2417 O O . TYR B 1 17 ? 5.074 -30.516 -9.992 1 98.81 17 TYR B O 1
ATOM 2425 N N . LEU B 1 18 ? 5.434 -29.719 -7.957 1 98.75 18 LEU B N 1
ATOM 2426 C CA . LEU B 1 18 ? 5.031 -28.344 -8.211 1 98.75 18 LEU B CA 1
ATOM 2427 C C . LEU B 1 18 ? 6.25 -27.438 -8.32 1 98.75 18 LEU B C 1
ATOM 2429 O O . LEU B 1 18 ? 7.117 -27.438 -7.441 1 98.75 18 LEU B O 1
ATOM 2433 N N . PHE B 1 19 ? 6.332 -26.688 -9.375 1 98.81 19 PHE B N 1
ATOM 2434 C CA . PHE B 1 19 ? 7.492 -25.828 -9.586 1 98.81 19 PHE B CA 1
ATOM 2435 C C . PHE B 1 19 ? 7.078 -24.359 -9.641 1 98.81 19 PHE B C 1
ATOM 2437 O O . PHE B 1 19 ? 6.199 -23.984 -10.414 1 98.81 19 PHE B O 1
ATOM 2444 N N . ASP B 1 20 ? 7.703 -23.531 -8.797 1 98.12 20 ASP B N 1
ATOM 2445 C CA . ASP B 1 20 ? 7.762 -22.109 -9.164 1 98.12 20 ASP B CA 1
ATOM 2446 C C . ASP B 1 20 ? 8.477 -21.922 -10.5 1 98.12 20 ASP B C 1
ATOM 2448 O O . ASP B 1 20 ? 9.141 -22.844 -10.992 1 98.12 20 ASP B O 1
ATOM 2452 N N . CYS B 1 21 ? 8.312 -20.75 -11.07 1 96.75 21 CYS B N 1
ATOM 2453 C CA . CYS B 1 21 ? 8.836 -20.562 -12.414 1 96.75 21 CYS B CA 1
ATOM 2454 C C . CYS B 1 21 ? 10.055 -19.641 -12.414 1 96.75 21 CYS B C 1
ATOM 2456 O O . CYS B 1 21 ? 11.18 -20.109 -12.547 1 96.75 21 CYS B O 1
ATOM 2458 N N . ASP B 1 22 ? 9.891 -18.375 -12.125 1 93.44 22 ASP B N 1
ATOM 2459 C CA . ASP B 1 22 ? 10.945 -17.375 -12.172 1 93.44 22 ASP B CA 1
ATOM 2460 C C . ASP B 1 22 ? 12.008 -17.641 -11.109 1 93.44 22 ASP B C 1
ATOM 2462 O O . ASP B 1 22 ? 11.688 -17.719 -9.914 1 93.44 22 ASP B O 1
ATOM 2466 N N . GLY B 1 23 ? 13.195 -17.844 -11.523 1 94.06 23 GLY B N 1
ATOM 2467 C CA . GLY B 1 23 ? 14.289 -18.109 -10.602 1 94.06 23 GLY B CA 1
ATOM 2468 C C . GLY B 1 23 ? 14.469 -19.578 -10.305 1 94.06 23 GLY B C 1
ATOM 2469 O O . GLY B 1 23 ? 15.422 -19.969 -9.617 1 94.06 23 GLY B O 1
ATOM 2470 N N . VAL B 1 24 ? 13.555 -20.375 -10.867 1 97.31 24 VAL B N 1
ATOM 2471 C CA . VAL B 1 24 ? 13.586 -21.812 -10.609 1 97.31 24 VAL B CA 1
ATOM 2472 C C . VAL B 1 24 ? 13.789 -22.562 -11.922 1 97.31 24 VAL B C 1
ATOM 2474 O O . VAL B 1 24 ? 14.703 -23.375 -12.047 1 97.31 24 VAL B O 1
ATOM 2477 N N . LEU B 1 25 ? 12.984 -22.234 -12.898 1 97.75 25 LEU B N 1
ATOM 2478 C CA . LEU B 1 25 ? 13.055 -22.906 -14.188 1 97.75 25 LEU B CA 1
ATOM 2479 C C . LEU B 1 25 ? 13.703 -22.016 -15.234 1 97.75 25 LEU B C 1
ATOM 2481 O O . LEU B 1 25 ? 14.375 -22.5 -16.156 1 97.75 25 LEU B O 1
ATOM 2485 N N . TRP B 1 26 ? 13.5 -20.719 -15.109 1 96.44 26 TRP B N 1
ATOM 2486 C CA . TRP B 1 26 ? 14.086 -19.75 -16.031 1 96.44 26 TRP B CA 1
ATOM 2487 C C . TRP B 1 26 ? 14.352 -18.422 -15.32 1 96.44 26 TRP B C 1
ATOM 2489 O O . TRP B 1 26 ? 13.922 -18.219 -14.18 1 96.44 26 TRP B O 1
ATOM 2499 N N . ASP B 1 27 ? 15.109 -17.578 -15.898 1 92 27 ASP B N 1
ATOM 2500 C CA . ASP B 1 27 ? 15.297 -16.188 -15.508 1 92 27 ASP B CA 1
ATOM 2501 C C . ASP B 1 27 ? 15.211 -15.266 -16.719 1 92 27 ASP B C 1
ATOM 2503 O O . ASP B 1 27 ? 14.617 -15.625 -17.75 1 92 27 ASP B O 1
ATOM 2507 N N . SER B 1 28 ? 15.602 -14.031 -16.594 1 86.5 28 SER B N 1
ATOM 2508 C CA . SER B 1 28 ? 15.492 -13.047 -17.656 1 86.5 28 SER B CA 1
ATOM 2509 C C . SER B 1 28 ? 16.297 -13.461 -18.875 1 86.5 28 SER B C 1
ATOM 2511 O O . SER B 1 28 ? 16.031 -13.016 -20 1 86.5 28 SER B O 1
ATOM 2513 N N . LYS B 1 29 ? 17.266 -14.438 -18.75 1 88.5 29 LYS B N 1
ATOM 2514 C CA . LYS B 1 29 ? 18.172 -14.836 -19.828 1 88.5 29 LYS B CA 1
ATOM 2515 C C . LYS B 1 29 ? 17.703 -16.125 -20.5 1 88.5 29 LYS B C 1
ATOM 2517 O O . LYS B 1 29 ? 18.219 -16.5 -21.547 1 88.5 29 LYS B O 1
ATOM 2522 N N . GLY B 1 30 ? 16.797 -16.688 -19.859 1 93.19 30 GLY B N 1
ATOM 2523 C CA . GLY B 1 30 ? 16.281 -17.922 -20.438 1 93.19 30 GLY B CA 1
ATOM 2524 C C . GLY B 1 30 ? 16.188 -19.047 -19.422 1 93.19 30 GLY B C 1
ATOM 2525 O O . GLY B 1 30 ? 16.078 -18.797 -18.219 1 93.19 30 GLY B O 1
ATOM 2526 N N . LEU B 1 31 ? 16.219 -20.297 -19.984 1 96.12 31 LEU B N 1
ATOM 2527 C CA . LEU B 1 31 ? 16.062 -21.484 -19.141 1 96.12 31 LEU B CA 1
ATOM 2528 C C . LEU B 1 31 ? 17.281 -21.656 -18.234 1 96.12 31 LEU B C 1
ATOM 2530 O O . LEU B 1 31 ? 18.422 -21.484 -18.688 1 96.12 31 LEU B O 1
ATOM 2534 N N . LEU B 1 32 ? 17.016 -22.047 -17.047 1 96.69 32 LEU B N 1
ATOM 2535 C CA . LEU B 1 32 ? 18.094 -22.328 -16.109 1 96.69 32 LEU B CA 1
ATOM 2536 C C . LEU B 1 32 ? 18.672 -23.719 -16.344 1 96.69 32 LEU B C 1
ATOM 2538 O O . LEU B 1 32 ? 17.969 -24.609 -16.828 1 96.69 32 LEU B O 1
ATOM 2542 N N . PRO B 1 33 ? 19.922 -23.922 -15.969 1 95.31 33 PRO B N 1
ATOM 2543 C CA . PRO B 1 33 ? 20.562 -25.219 -16.203 1 95.31 33 PRO B CA 1
ATOM 2544 C C . PRO B 1 33 ? 19.828 -26.375 -15.531 1 95.31 33 PRO B C 1
ATOM 2546 O O . PRO B 1 33 ? 19.531 -26.297 -14.336 1 95.31 33 PRO B O 1
ATOM 2549 N N . GLY B 1 34 ? 19.516 -27.438 -16.375 1 97.62 34 GLY B N 1
ATOM 2550 C CA . GLY B 1 34 ? 18.938 -28.641 -15.828 1 97.62 34 GLY B CA 1
ATOM 2551 C C . GLY B 1 34 ? 17.422 -28.609 -15.797 1 97.62 34 GLY B C 1
ATOM 2552 O O . GLY B 1 34 ? 16.781 -29.641 -15.586 1 97.62 34 GLY B O 1
ATOM 2553 N N . ALA B 1 35 ? 16.828 -27.438 -16.016 1 98.12 35 ALA B N 1
ATOM 2554 C CA . ALA B 1 35 ? 15.391 -27.281 -15.875 1 98.12 35 ALA B CA 1
ATOM 2555 C C . ALA B 1 35 ? 14.648 -28.172 -16.859 1 98.12 35 ALA B C 1
ATOM 2557 O O . ALA B 1 35 ? 13.75 -28.938 -16.469 1 98.12 35 ALA B O 1
ATOM 2558 N N . ARG B 1 36 ? 15.016 -28.047 -18.125 1 98.06 36 ARG B N 1
ATOM 2559 C CA . ARG B 1 36 ? 14.352 -28.859 -19.141 1 98.06 36 ARG B CA 1
ATOM 2560 C C . ARG B 1 36 ? 14.531 -30.344 -18.859 1 98.06 36 ARG B C 1
ATOM 2562 O O . ARG B 1 36 ? 13.562 -31.109 -18.891 1 98.06 36 ARG B O 1
ATOM 2569 N N . ASP B 1 37 ? 15.805 -30.75 -18.594 1 98.38 37 ASP B N 1
ATOM 2570 C CA . ASP B 1 37 ? 16.109 -32.156 -18.359 1 98.38 37 ASP B CA 1
ATOM 2571 C C . ASP B 1 37 ? 15.328 -32.688 -17.156 1 98.38 37 ASP B C 1
ATOM 2573 O O . ASP B 1 37 ? 14.883 -33.844 -17.156 1 98.38 37 ASP B O 1
ATOM 2577 N N . LEU B 1 38 ? 15.25 -31.906 -16.141 1 98.5 38 LEU B N 1
ATOM 2578 C CA . LEU B 1 38 ? 14.516 -32.281 -14.945 1 98.5 38 LEU B CA 1
ATOM 2579 C C . LEU B 1 38 ? 13.047 -32.562 -15.273 1 98.5 38 LEU B C 1
ATOM 2581 O O . LEU B 1 38 ? 12.5 -33.594 -14.898 1 98.5 38 LEU B O 1
ATOM 2585 N N . ILE B 1 39 ? 12.375 -31.625 -15.969 1 98.5 39 ILE B N 1
ATOM 2586 C CA . ILE B 1 39 ? 10.969 -31.75 -16.312 1 98.5 39 ILE B CA 1
ATOM 2587 C C . ILE B 1 39 ? 10.766 -32.969 -17.203 1 98.5 39 ILE B C 1
ATOM 2589 O O . ILE B 1 39 ? 9.836 -33.75 -17 1 98.5 39 ILE B O 1
ATOM 2593 N N . GLU B 1 40 ? 11.633 -33.188 -18.156 1 98.25 40 GLU B N 1
ATOM 2594 C CA . GLU B 1 40 ? 11.555 -34.344 -19.062 1 98.25 40 GLU B CA 1
ATOM 2595 C C . GLU B 1 40 ? 11.695 -35.656 -18.281 1 98.25 40 GLU B C 1
ATOM 2597 O O . GLU B 1 40 ? 10.977 -36.625 -18.562 1 98.25 40 GLU B O 1
ATOM 2602 N N . TYR B 1 41 ? 12.68 -35.625 -17.406 1 98.44 41 TYR B N 1
ATOM 2603 C CA . TYR B 1 41 ? 12.898 -36.844 -16.625 1 98.44 41 TYR B CA 1
ATOM 2604 C C . TYR B 1 41 ? 11.664 -37.188 -15.797 1 98.44 41 TYR B C 1
ATOM 2606 O O . TYR B 1 41 ? 11.273 -38.344 -15.703 1 98.44 41 TYR B O 1
ATOM 2614 N N . LEU B 1 42 ? 11.078 -36.188 -15.164 1 98.44 42 LEU B N 1
ATOM 2615 C CA . LEU B 1 42 ? 9.898 -36.406 -14.336 1 98.44 42 LEU B CA 1
ATOM 2616 C C . LEU B 1 42 ? 8.734 -36.906 -15.172 1 98.44 42 LEU B C 1
ATOM 2618 O O . LEU B 1 42 ? 8.047 -37.875 -14.773 1 98.44 42 LEU B O 1
ATOM 2622 N N . PHE B 1 43 ? 8.539 -36.344 -16.344 1 97.94 43 PHE B N 1
ATOM 2623 C CA . PHE B 1 43 ? 7.512 -36.844 -17.25 1 97.94 43 PHE B CA 1
ATOM 2624 C C . PHE B 1 43 ? 7.805 -38.281 -17.641 1 97.94 43 PHE B C 1
ATOM 2626 O O . PHE B 1 43 ? 6.902 -39.125 -17.656 1 97.94 43 PHE B O 1
ATOM 2633 N N . GLY B 1 44 ? 9.047 -38.562 -17.938 1 97.69 44 GLY B N 1
ATOM 2634 C CA . GLY B 1 44 ? 9.461 -39.906 -18.359 1 97.69 44 GLY B CA 1
ATOM 2635 C C . GLY B 1 44 ? 9.25 -40.938 -17.281 1 97.69 44 GLY B C 1
ATOM 2636 O O . GLY B 1 44 ? 9.086 -42.125 -17.594 1 97.69 44 GLY B O 1
ATOM 2637 N N . THR B 1 45 ? 9.32 -40.562 -16.062 1 97.31 45 THR B N 1
ATOM 2638 C CA . THR B 1 45 ? 9.133 -41.469 -14.953 1 97.31 45 THR B CA 1
ATOM 2639 C C . THR B 1 45 ? 7.699 -41.406 -14.43 1 97.31 45 THR B C 1
ATOM 2641 O O . THR B 1 45 ? 7.438 -41.812 -13.289 1 97.31 45 THR B O 1
ATOM 2644 N N . LYS B 1 46 ? 6.773 -40.781 -15.172 1 96.69 46 LYS B N 1
ATOM 2645 C CA . LYS B 1 46 ? 5.324 -40.781 -15 1 96.69 46 LYS B CA 1
ATOM 2646 C C . LYS B 1 46 ? 4.934 -40 -13.734 1 96.69 46 LYS B C 1
ATOM 2648 O O . LYS B 1 46 ? 3.973 -40.375 -13.055 1 96.69 46 LYS B O 1
ATOM 2653 N N . ARG B 1 47 ? 5.723 -39.062 -13.391 1 97.62 47 ARG B N 1
ATOM 2654 C CA . ARG B 1 47 ? 5.355 -38.156 -12.312 1 97.62 47 ARG B CA 1
ATOM 2655 C C . ARG B 1 47 ? 4.566 -36.969 -12.836 1 97.62 47 ARG B C 1
ATOM 2657 O O . ARG B 1 47 ? 4.777 -36.531 -13.969 1 97.62 47 ARG B O 1
ATOM 2664 N N . SER B 1 48 ? 3.59 -36.531 -12.039 1 97.56 48 SER B N 1
ATOM 2665 C CA . SER B 1 48 ? 2.826 -35.344 -12.383 1 97.56 48 SER B CA 1
ATOM 2666 C C . SER B 1 48 ? 3.635 -34.062 -12.117 1 97.56 48 SER B C 1
ATOM 2668 O O . SER B 1 48 ? 4.316 -33.969 -11.102 1 97.56 48 SER B O 1
ATOM 2670 N N . VAL B 1 49 ? 3.594 -33.156 -13.109 1 98.38 49 VAL B N 1
ATOM 2671 C CA . VAL B 1 49 ? 4.359 -31.906 -13.008 1 98.38 49 VAL B CA 1
ATOM 2672 C C . VAL B 1 49 ? 3.439 -30.719 -13.25 1 98.38 49 VAL B C 1
ATOM 2674 O O . VAL B 1 49 ? 2.693 -30.688 -14.227 1 98.38 49 VAL B O 1
ATOM 2677 N N . PHE B 1 50 ? 3.482 -29.719 -12.359 1 98.5 50 PHE B N 1
ATOM 2678 C CA . PHE B 1 50 ? 2.768 -28.469 -12.547 1 98.5 50 PHE B CA 1
ATOM 2679 C C . PHE B 1 50 ? 3.691 -27.281 -12.32 1 98.5 50 PHE B C 1
ATOM 2681 O O . PHE B 1 50 ? 4.527 -27.297 -11.414 1 98.5 50 PHE B O 1
ATOM 2688 N N . LEU B 1 51 ? 3.605 -26.312 -13.164 1 98.56 51 LEU B N 1
ATOM 2689 C CA . LEU B 1 51 ? 4.25 -25.016 -12.984 1 98.56 51 LEU B CA 1
ATOM 2690 C C . LEU B 1 51 ? 3.297 -24.016 -12.336 1 98.56 51 LEU B C 1
ATOM 2692 O O . LEU B 1 51 ? 2.289 -23.641 -12.938 1 98.56 51 LEU B O 1
ATOM 2696 N N . ILE B 1 52 ? 3.582 -23.594 -11.109 1 98.12 52 ILE B N 1
ATOM 2697 C CA . ILE B 1 52 ? 2.699 -22.734 -10.328 1 98.12 52 ILE B CA 1
ATOM 2698 C C . ILE B 1 52 ? 3.312 -21.344 -10.195 1 98.12 52 ILE B C 1
ATOM 2700 O O . ILE B 1 52 ? 4.387 -21.188 -9.602 1 98.12 52 ILE B O 1
ATOM 2704 N N . THR B 1 53 ? 2.688 -20.359 -10.734 1 97.25 53 THR B N 1
ATOM 2705 C CA . THR B 1 53 ? 3.242 -19 -10.695 1 97.25 53 THR B CA 1
ATOM 2706 C C . THR B 1 53 ? 2.225 -18.016 -10.125 1 97.25 53 THR B C 1
ATOM 2708 O O . THR B 1 53 ? 1.027 -18.125 -10.398 1 97.25 53 THR B O 1
ATOM 2711 N N . ASN B 1 54 ? 2.656 -17.078 -9.273 1 97.06 54 ASN B N 1
ATOM 2712 C CA . ASN B 1 54 ? 1.839 -15.969 -8.773 1 97.06 54 ASN B CA 1
ATOM 2713 C C . ASN B 1 54 ? 1.623 -14.898 -9.836 1 97.06 54 ASN B C 1
ATOM 2715 O O . ASN B 1 54 ? 0.782 -14.016 -9.664 1 97.06 54 ASN B O 1
ATOM 2719 N N . ASN B 1 55 ? 2.375 -14.992 -10.914 1 95.94 55 ASN B N 1
ATOM 2720 C CA . ASN B 1 55 ? 2.244 -14.016 -11.992 1 95.94 55 ASN B CA 1
ATOM 2721 C C . ASN B 1 55 ? 0.888 -14.125 -12.68 1 95.94 55 ASN B C 1
ATOM 2723 O O . ASN B 1 55 ? 0.473 -15.211 -13.078 1 95.94 55 ASN B O 1
ATOM 2727 N N . SER B 1 56 ? 0.229 -12.992 -12.766 1 97.81 56 SER B N 1
ATOM 2728 C CA . SER B 1 56 ? -1.132 -12.984 -13.297 1 97.81 56 SER B CA 1
ATOM 2729 C C . SER B 1 56 ? -1.192 -12.32 -14.664 1 97.81 56 SER B C 1
ATOM 2731 O O . SER B 1 56 ? -2.277 -12.094 -15.203 1 97.81 56 SER B O 1
ATOM 2733 N N . THR B 1 57 ? -0.08 -11.93 -15.258 1 97.44 57 THR B N 1
ATOM 2734 C CA . THR B 1 57 ? -0.059 -11.094 -16.453 1 97.44 57 THR B CA 1
ATOM 2735 C C . THR B 1 57 ? -0.378 -11.93 -17.688 1 97.44 57 THR B C 1
ATOM 2737 O O . THR B 1 57 ? -0.701 -11.375 -18.75 1 97.44 57 THR B O 1
ATOM 2740 N N . LYS B 1 58 ? -0.263 -13.242 -17.578 1 97.94 58 LYS B N 1
ATOM 2741 C CA . LYS B 1 58 ? -0.499 -14.156 -18.703 1 97.94 58 LYS B CA 1
ATOM 2742 C C . LYS B 1 58 ? -1.541 -15.211 -18.328 1 97.94 58 LYS B C 1
ATOM 2744 O O . LYS B 1 58 ? -1.678 -15.578 -17.172 1 97.94 58 LYS B O 1
ATOM 2749 N N . SER B 1 59 ? -2.246 -15.672 -19.312 1 98.44 59 SER B N 1
ATOM 2750 C CA . SER B 1 59 ? -3.125 -16.828 -19.172 1 98.44 59 SER B CA 1
ATOM 2751 C C . SER B 1 59 ? -2.334 -18.125 -19.188 1 98.44 59 SER B C 1
ATOM 2753 O O . SER B 1 59 ? -1.143 -18.125 -19.5 1 98.44 59 SER B O 1
ATOM 2755 N N . THR B 1 60 ? -3.012 -19.234 -18.875 1 98.31 60 THR B N 1
ATOM 2756 C CA . THR B 1 60 ? -2.369 -20.531 -18.906 1 98.31 60 THR B CA 1
ATOM 2757 C C . THR B 1 60 ? -1.869 -20.859 -20.312 1 98.31 60 THR B C 1
ATOM 2759 O O . THR B 1 60 ? -0.773 -21.391 -20.484 1 98.31 60 THR B O 1
ATOM 2762 N N . ASP B 1 61 ? -2.658 -20.453 -21.328 1 98.44 61 ASP B N 1
ATOM 2763 C CA . ASP B 1 61 ? -2.262 -20.688 -22.703 1 98.44 61 ASP B CA 1
ATOM 2764 C C . ASP B 1 61 ? -1.034 -19.875 -23.078 1 98.44 61 ASP B C 1
ATOM 2766 O O . ASP B 1 61 ? -0.125 -20.359 -23.75 1 98.44 61 ASP B O 1
ATOM 2770 N N . GLN B 1 62 ? -1.035 -18.641 -22.656 1 98.19 62 GLN B N 1
ATOM 2771 C CA . GLN B 1 62 ? 0.101 -17.781 -22.953 1 98.19 62 GLN B CA 1
ATOM 2772 C C . GLN B 1 62 ? 1.365 -18.281 -22.25 1 98.19 62 GLN B C 1
ATOM 2774 O O . GLN B 1 62 ? 2.461 -18.203 -22.812 1 98.19 62 GLN B O 1
ATOM 2779 N N . TYR B 1 63 ? 1.239 -18.797 -21.078 1 97.75 63 TYR B N 1
ATOM 2780 C CA . TYR B 1 63 ? 2.385 -19.359 -20.375 1 97.75 63 TYR B CA 1
ATOM 2781 C C . TYR B 1 63 ? 2.879 -20.625 -21.062 1 97.75 63 TYR B C 1
ATOM 2783 O O . TYR B 1 63 ? 4.086 -20.875 -21.141 1 97.75 63 TYR B O 1
ATOM 2791 N N . ALA B 1 64 ? 1.921 -21.438 -21.469 1 97.81 64 ALA B N 1
ATOM 2792 C CA . ALA B 1 64 ? 2.303 -22.641 -22.203 1 97.81 64 ALA B CA 1
ATOM 2793 C C . ALA B 1 64 ? 3.115 -22.281 -23.453 1 97.81 64 ALA B C 1
ATOM 2795 O O . ALA B 1 64 ? 4.137 -22.906 -23.734 1 97.81 64 ALA B O 1
ATOM 2796 N N . ASP B 1 65 ? 2.645 -21.25 -24.156 1 97.75 65 ASP B N 1
ATOM 2797 C CA . ASP B 1 65 ? 3.363 -20.781 -25.328 1 97.75 65 ASP B CA 1
ATOM 2798 C C . ASP B 1 65 ? 4.773 -20.312 -24.969 1 97.75 65 ASP B C 1
ATOM 2800 O O . ASP B 1 65 ? 5.738 -20.641 -25.672 1 97.75 65 ASP B O 1
ATOM 2804 N N . LYS B 1 66 ? 4.875 -19.547 -23.891 1 96.81 66 LYS B N 1
ATOM 2805 C CA . LYS B 1 66 ? 6.176 -19.094 -23.406 1 96.81 66 LYS B CA 1
ATOM 2806 C C . LYS B 1 66 ? 7.094 -20.281 -23.094 1 96.81 66 LYS B C 1
ATOM 2808 O O . LYS B 1 66 ? 8.266 -20.281 -23.484 1 96.81 66 LYS B O 1
ATOM 2813 N N . CYS B 1 67 ? 6.57 -21.266 -22.422 1 97.31 67 CYS B N 1
ATOM 2814 C CA . CYS B 1 67 ? 7.344 -22.438 -22.016 1 97.31 67 CYS B CA 1
ATOM 2815 C C . CYS B 1 67 ? 7.812 -23.219 -23.25 1 97.31 67 CYS B C 1
ATOM 2817 O O . CYS B 1 67 ? 8.953 -23.672 -23.297 1 97.31 67 CYS B O 1
ATOM 2819 N N . GLN B 1 68 ? 6.938 -23.312 -24.188 1 95.69 68 GLN B N 1
ATOM 2820 C CA . GLN B 1 68 ? 7.297 -24.016 -25.422 1 95.69 68 GLN B CA 1
ATOM 2821 C C . GLN B 1 68 ? 8.43 -23.297 -26.156 1 95.69 68 GLN B C 1
ATOM 2823 O O . GLN B 1 68 ? 9.359 -23.938 -26.656 1 95.69 68 GLN B O 1
ATOM 2828 N N . LYS B 1 69 ? 8.352 -22.031 -26.188 1 96.56 69 LYS B N 1
ATOM 2829 C CA . LYS B 1 69 ? 9.398 -21.219 -26.828 1 96.56 69 LYS B CA 1
ATOM 2830 C C . LYS B 1 69 ? 10.727 -21.375 -26.094 1 96.56 69 LYS B C 1
ATOM 2832 O O . LYS B 1 69 ? 11.789 -21.328 -26.703 1 96.56 69 LYS B O 1
ATOM 2837 N N . LEU B 1 70 ? 10.672 -21.578 -24.797 1 96.38 70 LEU B N 1
ATOM 2838 C CA . LEU B 1 70 ? 11.875 -21.75 -23.984 1 96.38 70 LEU B CA 1
ATOM 2839 C C . LEU B 1 70 ? 12.406 -23.188 -24.109 1 96.38 70 LEU B C 1
ATOM 2841 O O . LEU B 1 70 ? 13.531 -23.469 -23.703 1 96.38 70 LEU B O 1
ATOM 2845 N N . GLY B 1 71 ? 11.531 -24.078 -24.625 1 95.31 71 GLY B N 1
ATOM 2846 C CA . GLY B 1 71 ? 11.961 -25.453 -24.828 1 95.31 71 GLY B CA 1
ATOM 2847 C C . GLY B 1 71 ? 11.477 -26.406 -23.75 1 95.31 71 GLY B C 1
ATOM 2848 O O . GLY B 1 71 ? 11.961 -27.531 -23.641 1 95.31 71 GLY B O 1
ATOM 2849 N N . LEU B 1 72 ? 10.602 -25.969 -22.938 1 96.94 72 LEU B N 1
ATOM 2850 C CA . LEU B 1 72 ? 10.039 -26.844 -21.906 1 96.94 72 LEU B CA 1
ATOM 2851 C C . LEU B 1 72 ? 8.859 -27.641 -22.469 1 96.94 72 LEU B C 1
ATOM 2853 O O . LEU B 1 72 ? 7.992 -27.094 -23.141 1 96.94 72 LEU B O 1
ATOM 2857 N N . PRO B 1 73 ? 8.883 -28.938 -22.203 1 95.19 73 PRO B N 1
ATOM 2858 C CA . PRO B 1 73 ? 7.836 -29.781 -22.766 1 95.19 73 PRO B CA 1
ATOM 2859 C C . PRO B 1 73 ? 6.555 -29.766 -21.922 1 95.19 73 PRO B C 1
ATOM 2861 O O . PRO B 1 73 ? 6.098 -30.828 -21.469 1 95.19 73 PRO B O 1
ATOM 2864 N N . VAL B 1 74 ? 5.906 -28.594 -21.75 1 97.31 74 VAL B N 1
ATOM 2865 C CA . VAL B 1 74 ? 4.684 -28.5 -20.969 1 97.31 74 VAL B CA 1
ATOM 2866 C C . VAL B 1 74 ? 3.561 -27.906 -21.828 1 97.31 74 VAL B C 1
ATOM 2868 O O . VAL B 1 74 ? 3.816 -27.297 -22.859 1 97.31 74 VAL B O 1
ATOM 2871 N N . THR B 1 75 ? 2.359 -28.203 -21.469 1 97.25 75 THR B N 1
ATOM 2872 C CA . THR B 1 75 ? 1.154 -27.656 -22.078 1 97.25 75 THR B CA 1
ATOM 2873 C C . THR B 1 75 ? 0.366 -26.812 -21.078 1 97.25 75 THR B C 1
ATOM 2875 O O . THR B 1 75 ? 0.782 -26.672 -19.922 1 97.25 75 THR B O 1
ATOM 2878 N N . SER B 1 76 ? -0.733 -26.234 -21.547 1 97.56 76 SER B N 1
ATOM 2879 C CA . SER B 1 76 ? -1.562 -25.406 -20.688 1 97.56 76 SER B CA 1
ATOM 2880 C C . SER B 1 76 ? -2.084 -26.188 -19.484 1 97.56 76 SER B C 1
ATOM 2882 O O . SER B 1 76 ? -2.334 -25.625 -18.422 1 97.56 76 SER B O 1
ATOM 2884 N N . THR B 1 77 ? -2.168 -27.5 -19.594 1 96.5 77 THR B N 1
ATOM 2885 C CA . THR B 1 77 ? -2.697 -28.328 -18.516 1 96.5 77 THR B CA 1
ATOM 2886 C C . THR B 1 77 ? -1.685 -28.453 -17.391 1 96.5 77 THR B C 1
ATOM 2888 O O . THR B 1 77 ? -2.033 -28.859 -16.281 1 96.5 77 THR B O 1
ATOM 2891 N N . ASN B 1 78 ? -0.413 -28.125 -17.672 1 97.75 78 ASN B N 1
ATOM 2892 C CA . ASN B 1 78 ? 0.632 -28.172 -16.656 1 97.75 78 ASN B CA 1
ATOM 2893 C C . ASN B 1 78 ? 0.776 -26.828 -15.938 1 97.75 78 ASN B C 1
ATOM 2895 O O . ASN B 1 78 ? 1.485 -26.734 -14.93 1 97.75 78 ASN B O 1
ATOM 2899 N N . ILE B 1 79 ? 0.091 -25.812 -16.469 1 98.12 79 ILE B N 1
ATOM 2900 C CA . ILE B 1 79 ? 0.317 -24.453 -15.992 1 98.12 79 ILE B CA 1
ATOM 2901 C C . ILE B 1 79 ? -0.776 -24.062 -15 1 98.12 79 ILE B C 1
ATOM 2903 O O . ILE B 1 79 ? -1.965 -24.25 -15.273 1 98.12 79 ILE B O 1
ATOM 2907 N N . VAL B 1 80 ? -0.366 -23.594 -13.852 1 97.81 80 VAL B N 1
ATOM 2908 C CA . VAL B 1 80 ? -1.244 -23 -12.852 1 97.81 80 VAL B CA 1
ATOM 2909 C C . VAL B 1 80 ? -0.772 -21.594 -12.508 1 97.81 80 VAL B C 1
ATOM 2911 O O . VAL B 1 80 ? 0.253 -21.422 -11.844 1 97.81 80 VAL B O 1
ATOM 2914 N N . CYS B 1 81 ? -1.486 -20.578 -12.969 1 98 81 CYS B N 1
ATOM 2915 C CA . CYS B 1 81 ? -1.117 -19.203 -12.641 1 98 81 CYS B CA 1
ATOM 2916 C C . CYS B 1 81 ? -2.203 -18.531 -11.812 1 98 81 CYS B C 1
ATOM 2918 O O . CYS B 1 81 ? -3.336 -19.016 -11.758 1 98 81 CYS B O 1
ATOM 2920 N N . SER B 1 82 ? -1.825 -17.406 -11.188 1 98.25 82 SER B N 1
ATOM 2921 C CA . SER B 1 82 ? -2.74 -16.781 -10.242 1 98.25 82 SER B CA 1
ATOM 2922 C C . SER B 1 82 ? -3.973 -16.219 -10.945 1 98.25 82 SER B C 1
ATOM 2924 O O . SER B 1 82 ? -5.055 -16.156 -10.359 1 98.25 82 SER B O 1
ATOM 2926 N N . ALA B 1 83 ? -3.861 -15.852 -12.203 1 98.62 83 ALA B N 1
ATOM 2927 C CA . ALA B 1 83 ? -5.02 -15.43 -12.984 1 98.62 83 ALA B CA 1
ATOM 2928 C C . ALA B 1 83 ? -6.031 -16.562 -13.133 1 98.62 83 ALA B C 1
ATOM 2930 O O . ALA B 1 83 ? -7.234 -16.359 -12.961 1 98.62 83 ALA B O 1
ATOM 2931 N N . ASN B 1 84 ? -5.484 -17.734 -13.445 1 98.25 84 ASN B N 1
ATOM 2932 C CA . ASN B 1 84 ? -6.312 -18.938 -13.586 1 98.25 84 ASN B CA 1
ATOM 2933 C C . ASN B 1 84 ? -7 -19.297 -12.273 1 98.25 84 ASN B C 1
ATOM 2935 O O . ASN B 1 84 ? -8.18 -19.656 -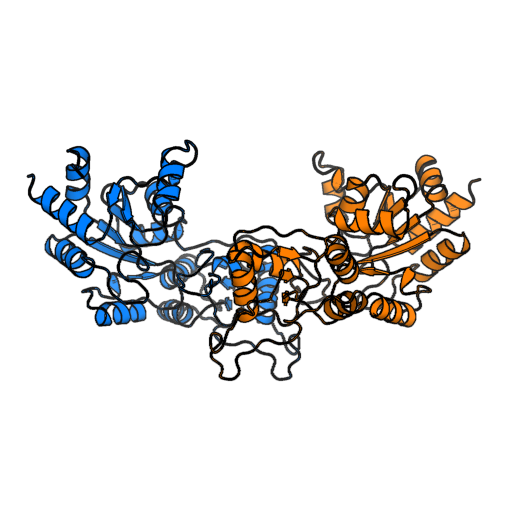12.266 1 98.25 84 ASN B O 1
ATOM 2939 N N . ILE B 1 85 ? -6.301 -19.234 -11.203 1 98.56 85 ILE B N 1
ATOM 2940 C CA . ILE B 1 85 ? -6.836 -19.547 -9.883 1 98.56 85 ILE B CA 1
ATOM 2941 C C . ILE B 1 85 ? -7.934 -18.547 -9.523 1 98.56 85 ILE B C 1
ATOM 2943 O O . ILE B 1 85 ? -8.984 -18.938 -9.008 1 98.56 85 ILE B O 1
ATOM 2947 N N . ALA B 1 86 ? -7.707 -17.266 -9.789 1 98.75 86 ALA B N 1
ATOM 2948 C CA . ALA B 1 86 ? -8.688 -16.234 -9.484 1 98.75 86 ALA B CA 1
ATOM 2949 C C . ALA B 1 86 ? -10 -16.469 -10.219 1 98.75 86 ALA B C 1
ATOM 2951 O O . ALA B 1 86 ? -11.078 -16.422 -9.617 1 98.75 86 ALA B O 1
ATOM 2952 N N . ALA B 1 87 ? -9.914 -16.75 -11.516 1 98.69 87 ALA B N 1
ATOM 2953 C CA . ALA B 1 87 ? -11.109 -16.984 -12.32 1 98.69 87 ALA B CA 1
ATOM 2954 C C . ALA B 1 87 ? -11.906 -18.172 -11.797 1 98.69 87 ALA B C 1
ATOM 2956 O O . ALA B 1 87 ? -13.133 -18.094 -11.641 1 98.69 87 ALA B O 1
ATOM 2957 N N . ASN B 1 88 ? -11.227 -19.234 -11.508 1 98.31 88 ASN B N 1
ATOM 2958 C CA . ASN B 1 88 ? -11.898 -20.422 -11.008 1 98.31 88 ASN B CA 1
ATOM 2959 C C . ASN B 1 88 ? -12.492 -20.203 -9.625 1 98.31 88 ASN B C 1
ATOM 2961 O O . ASN B 1 88 ? -13.578 -20.703 -9.32 1 98.31 88 ASN B O 1
ATOM 2965 N N . TYR B 1 89 ? -11.742 -19.484 -8.773 1 98.5 89 TYR B N 1
ATOM 2966 C CA . TYR B 1 89 ? -12.258 -19.156 -7.445 1 98.5 89 TYR B CA 1
ATOM 2967 C C . TYR B 1 89 ? -13.57 -18.406 -7.539 1 98.5 89 TYR B C 1
ATOM 2969 O O . TYR B 1 89 ? -14.547 -18.75 -6.871 1 98.5 89 TYR B O 1
ATOM 2977 N N . LEU B 1 90 ? -13.586 -17.359 -8.367 1 98.56 90 LEU B N 1
ATOM 2978 C CA . LEU B 1 90 ? -14.789 -16.547 -8.547 1 98.56 90 LEU B CA 1
ATOM 2979 C C . LEU B 1 90 ? -15.938 -17.391 -9.086 1 98.56 90 LEU B C 1
ATOM 2981 O O . LEU B 1 90 ? -17.062 -17.328 -8.578 1 98.56 90 LEU B O 1
ATOM 2985 N N . SER B 1 91 ? -15.641 -18.203 -10.07 1 98.06 91 SER B N 1
ATOM 2986 C CA . SER B 1 91 ? -16.656 -19.062 -10.672 1 98.06 91 SER B CA 1
ATOM 2987 C C . SER B 1 91 ? -17.25 -20.016 -9.648 1 98.06 91 SER B C 1
ATOM 2989 O O . SER B 1 91 ? -18.469 -20.156 -9.57 1 98.06 91 SER B O 1
ATOM 2991 N N . ASN B 1 92 ? -16.422 -20.656 -8.844 1 97.06 92 ASN B N 1
ATOM 2992 C CA . ASN B 1 92 ? -16.844 -21.625 -7.844 1 97.06 92 ASN B CA 1
ATOM 2993 C C . ASN B 1 92 ? -17.719 -20.969 -6.766 1 97.06 92 ASN B C 1
ATOM 2995 O O . ASN B 1 92 ? -18.469 -21.641 -6.074 1 97.06 92 ASN B O 1
ATOM 2999 N N . HIS B 1 93 ? -17.625 -19.672 -6.617 1 96.81 93 HIS B N 1
ATOM 3000 C CA . HIS B 1 93 ? -18.406 -18.953 -5.609 1 96.81 93 HIS B CA 1
ATOM 3001 C C . HIS B 1 93 ? -19.594 -18.234 -6.242 1 96.81 93 HIS B C 1
ATOM 3003 O O . HIS B 1 93 ? -20.172 -17.344 -5.621 1 96.81 93 HIS B O 1
ATOM 3009 N N . GLY B 1 94 ? -19.828 -18.484 -7.504 1 96.69 94 GLY B N 1
ATOM 3010 C CA . GLY B 1 94 ? -21.031 -18.047 -8.164 1 96.69 94 GLY B CA 1
ATOM 3011 C C . GLY B 1 94 ? -20.938 -16.609 -8.68 1 96.69 94 GLY B C 1
ATOM 3012 O O . GLY B 1 94 ? -21.969 -15.984 -8.969 1 96.69 94 GLY B O 1
ATOM 3013 N N . ILE B 1 95 ? -19.812 -16.094 -8.797 1 97 95 ILE B N 1
ATOM 3014 C CA . ILE B 1 95 ? -19.625 -14.734 -9.289 1 97 95 ILE B CA 1
ATOM 3015 C C . ILE B 1 95 ? -19.531 -14.75 -10.812 1 97 95 ILE B C 1
ATOM 3017 O O . ILE B 1 95 ? -18.641 -15.367 -11.383 1 97 95 ILE B O 1
ATOM 3021 N N . LYS B 1 96 ? -20.422 -14.07 -11.469 1 96.12 96 LYS B N 1
ATOM 3022 C CA . LYS B 1 96 ? -20.484 -14.055 -12.93 1 96.12 96 LYS B CA 1
ATOM 3023 C C . LYS B 1 96 ? -20.031 -12.703 -13.477 1 96.12 96 LYS B C 1
ATOM 3025 O O . LYS B 1 96 ? -19.938 -12.516 -14.688 1 96.12 96 LYS B O 1
ATOM 3030 N N . GLY B 1 97 ? -19.734 -11.789 -12.578 1 95.44 97 GLY B N 1
ATOM 3031 C CA . GLY B 1 97 ? -19.297 -10.469 -12.992 1 95.44 97 GLY B CA 1
ATOM 3032 C C . GLY B 1 97 ? -20.438 -9.461 -13.07 1 95.44 97 GLY B C 1
ATOM 3033 O O . GLY B 1 97 ? -21.531 -9.711 -12.562 1 95.44 97 GLY B O 1
ATOM 3034 N N . PRO B 1 98 ? -20.094 -8.242 -13.641 1 98.5 98 PRO B N 1
ATOM 3035 C CA . PRO B 1 98 ? -18.766 -7.812 -14.102 1 98.5 98 PRO B CA 1
ATOM 3036 C C . PRO B 1 98 ? -17.781 -7.605 -12.953 1 98.5 98 PRO B C 1
ATOM 3038 O O . PRO B 1 98 ? -18.172 -7.121 -11.883 1 98.5 98 PRO B O 1
ATOM 3041 N N . VAL B 1 99 ? -16.594 -8.031 -13.102 1 98.88 99 VAL B N 1
ATOM 3042 C CA . VAL B 1 99 ? -15.492 -7.84 -12.164 1 98.88 99 VAL B CA 1
ATOM 3043 C C . VAL B 1 99 ? -14.695 -6.59 -12.555 1 98.88 99 VAL B C 1
ATOM 3045 O O . VAL B 1 99 ? -14.336 -6.414 -13.719 1 98.88 99 VAL B O 1
ATOM 3048 N N . TYR B 1 100 ? -14.5 -5.617 -11.641 1 98.88 100 TYR B N 1
ATOM 3049 C CA . TYR B 1 100 ? -13.516 -4.57 -11.883 1 98.88 100 TYR B CA 1
ATOM 3050 C C . TYR B 1 100 ? -12.102 -5.09 -11.648 1 98.88 100 TYR B C 1
ATOM 3052 O O . TYR B 1 100 ? -11.766 -5.504 -10.539 1 98.88 100 TYR B O 1
ATOM 3060 N N . VAL B 1 101 ? -11.328 -5.055 -12.711 1 98.94 101 VAL B N 1
ATOM 3061 C CA . VAL B 1 101 ? -10 -5.656 -12.664 1 98.94 101 VAL B CA 1
ATOM 3062 C C . VAL B 1 101 ? -8.93 -4.566 -12.742 1 98.94 101 VAL B C 1
ATOM 3064 O O . VAL B 1 101 ? -8.898 -3.799 -13.711 1 98.94 101 VAL B O 1
ATOM 3067 N N . ILE B 1 102 ? -8.172 -4.441 -11.695 1 98.88 102 ILE B N 1
ATOM 3068 C CA . ILE B 1 102 ? -6.828 -3.879 -11.836 1 98.88 102 ILE B CA 1
ATOM 3069 C C . ILE B 1 102 ? -5.84 -4.988 -12.18 1 98.88 102 ILE B C 1
ATOM 3071 O O . ILE B 1 102 ? -5.52 -5.828 -11.336 1 98.88 102 ILE B O 1
ATOM 3075 N N . GLY B 1 103 ? -5.348 -5.008 -13.359 1 98.56 103 GLY B N 1
ATOM 3076 C CA . GLY B 1 103 ? -4.555 -6.137 -13.82 1 98.56 103 GLY B CA 1
ATOM 3077 C C . GLY B 1 103 ? -4.328 -6.129 -15.32 1 98.56 103 GLY B C 1
ATOM 3078 O O . GLY B 1 103 ? -4.773 -5.211 -16.016 1 98.56 103 GLY B O 1
ATOM 3079 N N . GLU B 1 104 ? -3.65 -7.148 -15.836 1 98 104 GLU B N 1
ATOM 3080 C CA . GLU B 1 104 ? -3.277 -7.266 -17.25 1 98 104 GLU B CA 1
ATOM 3081 C C . GLU B 1 104 ? -4.164 -8.273 -17.969 1 98 104 GLU B C 1
ATOM 3083 O O . GLU B 1 104 ? -5.055 -8.875 -17.359 1 98 104 GLU B O 1
ATOM 3088 N N . ALA B 1 105 ? -3.887 -8.406 -19.25 1 98.12 105 ALA B N 1
ATOM 3089 C CA . ALA B 1 105 ? -4.75 -9.164 -20.156 1 98.12 105 ALA B CA 1
ATOM 3090 C C . ALA B 1 105 ? -4.859 -10.617 -19.719 1 98.12 105 ALA B C 1
ATOM 3092 O O . ALA B 1 105 ? -5.887 -11.266 -19.938 1 98.12 105 ALA B O 1
ATOM 3093 N N . GLY B 1 106 ? -3.844 -11.172 -19.062 1 98.69 106 GLY B N 1
ATOM 3094 C CA . GLY B 1 106 ? -3.896 -12.547 -18.594 1 98.69 106 GLY B CA 1
ATOM 3095 C C . GLY B 1 106 ? -5.09 -12.828 -17.703 1 98.69 106 GLY B C 1
ATOM 3096 O O . GLY B 1 106 ? -5.734 -13.875 -17.828 1 98.69 106 GLY B O 1
ATOM 3097 N N . ILE B 1 107 ? -5.434 -11.914 -16.828 1 98.88 107 ILE B N 1
ATOM 3098 C CA . ILE B 1 107 ? -6.582 -12.062 -15.945 1 98.88 107 ILE B CA 1
ATOM 3099 C C . ILE B 1 107 ? -7.871 -12.078 -16.766 1 98.88 107 ILE B C 1
ATOM 3101 O O . ILE B 1 107 ? -8.734 -12.93 -16.547 1 98.88 107 ILE B O 1
ATOM 3105 N N . GLY B 1 108 ? -7.973 -11.148 -17.672 1 98.81 108 GLY B N 1
ATOM 3106 C CA . GLY B 1 108 ? -9.164 -11.078 -18.516 1 98.81 108 GLY B CA 1
ATOM 3107 C C . GLY B 1 108 ? -9.406 -12.344 -19.312 1 98.81 108 GLY B C 1
ATOM 3108 O O . GLY B 1 108 ? -10.539 -12.82 -19.406 1 98.81 108 GLY B O 1
ATOM 3109 N N . LEU B 1 109 ? -8.359 -12.875 -19.891 1 98.81 109 LEU B N 1
ATOM 3110 C CA . LEU B 1 109 ? -8.461 -14.078 -20.719 1 98.81 109 LEU B CA 1
ATOM 3111 C C . LEU B 1 109 ? -8.961 -15.266 -19.891 1 98.81 109 LEU B C 1
ATOM 3113 O O . LEU B 1 109 ? -9.797 -16.047 -20.344 1 98.81 109 LEU B O 1
ATOM 3117 N N . GLU B 1 110 ? -8.445 -15.422 -18.656 1 98.81 110 GLU B N 1
ATOM 3118 C CA . GLU B 1 110 ? -8.867 -16.516 -17.797 1 98.81 110 GLU B CA 1
ATOM 3119 C C . GLU B 1 110 ? -10.312 -16.344 -17.344 1 98.81 110 GLU B C 1
ATOM 3121 O O . GLU B 1 110 ? -11.062 -17.312 -17.234 1 98.81 110 GLU B O 1
ATOM 3126 N N . LEU B 1 111 ? -10.703 -15.086 -17.062 1 98.88 111 LEU B N 1
ATOM 3127 C CA . LEU B 1 111 ? -12.094 -14.812 -16.719 1 98.88 111 LEU B CA 1
ATOM 3128 C C . LEU B 1 111 ? -13.016 -15.141 -17.891 1 98.88 111 LEU B C 1
ATOM 3130 O O . LEU B 1 111 ? -14.07 -15.75 -17.703 1 98.88 111 LEU B O 1
ATOM 3134 N N . ASP B 1 112 ? -12.617 -14.773 -19.094 1 98.75 112 ASP B N 1
ATOM 3135 C CA . ASP B 1 112 ? -13.406 -15 -20.312 1 98.75 112 ASP B CA 1
ATOM 3136 C C . ASP B 1 112 ? -13.656 -16.484 -20.531 1 98.75 112 ASP B C 1
ATOM 3138 O O . ASP B 1 112 ? -14.742 -16.875 -20.969 1 98.75 112 ASP B O 1
ATOM 3142 N N . LYS B 1 113 ? -12.656 -17.312 -20.266 1 98.06 113 LYS B N 1
ATOM 3143 C CA . LYS B 1 113 ? -12.781 -18.766 -20.422 1 98.06 113 LYS B CA 1
ATOM 3144 C C . LYS B 1 113 ? -13.969 -19.297 -19.641 1 98.06 113 LYS B C 1
ATOM 3146 O O . LYS B 1 113 ? -14.57 -20.312 -20.031 1 98.06 113 LYS B O 1
ATOM 3151 N N . LEU B 1 114 ? -14.266 -18.641 -18.562 1 98.19 114 LEU B N 1
ATOM 3152 C CA . LEU B 1 114 ? -15.305 -19.156 -17.672 1 98.19 114 LEU B CA 1
ATOM 3153 C C . LEU B 1 114 ? -16.562 -18.297 -17.781 1 98.19 114 LEU B C 1
ATOM 3155 O O . LEU B 1 114 ? -17.469 -18.406 -16.953 1 98.19 114 LEU B O 1
ATOM 3159 N N . GLY B 1 115 ? -16.594 -17.406 -18.719 1 98.31 115 GLY B N 1
ATOM 3160 C CA . GLY B 1 115 ? -17.781 -16.609 -18.969 1 98.31 115 GLY B CA 1
ATOM 3161 C C . GLY B 1 115 ? -17.984 -15.523 -17.922 1 98.31 115 GLY B C 1
ATOM 3162 O O . GLY B 1 115 ? -19.125 -15.078 -17.703 1 98.31 115 GLY B O 1
ATOM 3163 N N . ILE B 1 116 ? -17.016 -15.07 -17.266 1 98.69 116 ILE B N 1
ATOM 3164 C CA . ILE B 1 116 ? -17.109 -14.023 -16.25 1 98.69 116 ILE B CA 1
ATOM 3165 C C . ILE B 1 116 ? -16.812 -12.672 -16.891 1 98.69 116 ILE B C 1
ATOM 3167 O O . ILE B 1 116 ? -15.695 -12.43 -17.359 1 98.69 116 ILE B O 1
ATOM 3171 N N . THR B 1 117 ? -17.797 -11.781 -16.906 1 98.62 117 THR B N 1
ATOM 3172 C CA . THR B 1 117 ? -17.609 -10.469 -17.516 1 98.62 117 THR B CA 1
ATOM 3173 C C . THR B 1 117 ? -16.719 -9.594 -16.641 1 98.62 117 THR B C 1
ATOM 3175 O O . THR B 1 117 ? -16.672 -9.773 -15.43 1 98.62 117 THR B O 1
ATOM 3178 N N . HIS B 1 118 ? -15.977 -8.719 -17.266 1 98.75 118 HIS B N 1
ATOM 3179 C CA . HIS B 1 118 ? -15.039 -7.895 -16.516 1 98.75 118 HIS B CA 1
ATOM 3180 C C . HIS B 1 118 ? -14.781 -6.57 -17.234 1 98.75 118 HIS B C 1
ATOM 3182 O O . HIS B 1 118 ? -15.109 -6.422 -18.422 1 98.75 118 HIS B O 1
ATOM 3188 N N . HIS B 1 119 ? -14.273 -5.602 -16.531 1 98.44 119 HIS B N 1
ATOM 3189 C CA . HIS B 1 119 ? -13.844 -4.309 -17.062 1 98.44 119 HIS B CA 1
ATOM 3190 C C . HIS B 1 119 ? -12.68 -3.746 -16.25 1 98.44 119 HIS B C 1
ATOM 3192 O O . HIS B 1 119 ? -12.352 -4.266 -15.18 1 98.44 119 HIS B O 1
ATOM 3198 N N . GLY B 1 120 ? -11.953 -2.729 -16.766 1 97.81 120 GLY B N 1
ATOM 3199 C CA . GLY B 1 120 ? -10.898 -2.039 -16.047 1 97.81 120 GLY B CA 1
ATOM 3200 C C . GLY B 1 120 ? -9.508 -2.357 -16.562 1 97.81 120 GLY B C 1
ATOM 3201 O O . GLY B 1 120 ? -8.547 -1.662 -16.25 1 97.81 120 GLY B O 1
ATOM 3202 N N . ILE B 1 121 ? -9.344 -3.395 -17.344 1 98.25 121 ILE B N 1
ATOM 3203 C CA . ILE B 1 121 ? -8.039 -3.822 -17.859 1 98.25 121 ILE B CA 1
ATOM 3204 C C . ILE B 1 121 ? -7.539 -2.818 -18.891 1 98.25 121 ILE B C 1
ATOM 3206 O O . ILE B 1 121 ? -8.289 -2.395 -19.766 1 98.25 121 ILE B O 1
ATOM 3210 N N . GLY B 1 122 ? -6.227 -2.523 -18.797 1 95.44 122 GLY B N 1
ATOM 3211 C CA . GLY B 1 122 ? -5.621 -1.562 -19.719 1 95.44 122 GLY B CA 1
ATOM 3212 C C . GLY B 1 122 ? -5.469 -0.179 -19.109 1 95.44 122 GLY B C 1
ATOM 3213 O O . GLY B 1 122 ? -5.656 -0.002 -17.906 1 95.44 122 GLY B O 1
ATOM 3214 N N . PRO B 1 123 ? -5.016 0.813 -19.938 1 93.25 123 PRO B N 1
ATOM 3215 C CA . PRO B 1 123 ? -4.801 2.17 -19.422 1 93.25 123 PRO B CA 1
ATOM 3216 C C . PRO B 1 123 ? -6.098 2.848 -18.984 1 93.25 123 PRO B C 1
ATOM 3218 O O . PRO B 1 123 ? -7.145 2.646 -19.609 1 93.25 123 PRO B O 1
ATOM 3221 N N . ASP B 1 124 ? -6.121 3.559 -17.891 1 92 124 ASP B N 1
ATOM 3222 C CA . ASP B 1 124 ? -7.184 4.457 -17.453 1 92 124 ASP B CA 1
ATOM 3223 C C . ASP B 1 124 ? -6.645 5.871 -17.234 1 92 124 ASP B C 1
ATOM 3225 O O . ASP B 1 124 ? -6.262 6.223 -16.109 1 92 124 ASP B O 1
ATOM 3229 N N . ASN B 1 125 ? -6.559 6.668 -18.266 1 86 125 ASN B N 1
ATOM 3230 C CA . ASN B 1 125 ? -6.066 8.039 -18.234 1 86 125 ASN B CA 1
ATOM 3231 C C . ASN B 1 125 ? -7.191 9.047 -18.469 1 86 125 ASN B C 1
ATOM 3233 O O . ASN B 1 125 ? -8.164 8.742 -19.172 1 86 125 ASN B O 1
ATOM 3237 N N . SER B 1 126 ? -6.992 10.164 -17.828 1 80.44 126 SER B N 1
ATOM 3238 C CA . SER B 1 126 ? -7.961 11.219 -18.125 1 80.44 126 SER B CA 1
ATOM 3239 C C . SER B 1 126 ? -7.723 11.812 -19.5 1 80.44 126 SER B C 1
ATOM 3241 O O . SER B 1 126 ? -6.582 12.086 -19.875 1 80.44 126 SER B O 1
ATOM 3243 N N . PRO B 1 127 ? -8.75 11.992 -20.234 1 71.75 127 PRO B N 1
ATOM 3244 C CA . PRO B 1 127 ? -8.602 12.539 -21.578 1 71.75 127 PRO B CA 1
ATOM 3245 C C . PRO B 1 127 ? -8.102 13.984 -21.594 1 71.75 127 PRO B C 1
ATOM 3247 O O . PRO B 1 127 ? -7.426 14.406 -22.531 1 71.75 127 PRO B O 1
ATOM 3250 N N . ASP B 1 128 ? -8.406 14.773 -20.516 1 77.69 128 ASP B N 1
ATOM 3251 C CA . ASP B 1 128 ? -8.125 16.203 -20.547 1 77.69 128 ASP B CA 1
ATOM 3252 C C . ASP B 1 128 ? -6.977 16.547 -19.594 1 77.69 128 ASP B C 1
ATOM 3254 O O . ASP B 1 128 ? -6.672 17.734 -19.391 1 77.69 128 ASP B O 1
ATOM 3258 N N . GLY B 1 129 ? -6.418 15.609 -19.031 1 74.75 129 GLY B N 1
ATOM 3259 C CA . GLY B 1 129 ? -5.305 15.867 -18.125 1 74.75 129 GLY B CA 1
ATOM 3260 C C . GLY B 1 129 ? -5.738 16.047 -16.688 1 74.75 129 GLY B C 1
ATOM 3261 O O . GLY B 1 129 ? -4.91 16.016 -15.773 1 74.75 129 GLY B O 1
ATOM 3262 N N . ASN B 1 130 ? -6.996 16.266 -16.5 1 82.44 130 ASN B N 1
ATOM 3263 C CA . ASN B 1 130 ? -7.551 16.281 -15.148 1 82.44 130 ASN B CA 1
ATOM 3264 C C . ASN B 1 130 ? -7.883 14.883 -14.648 1 82.44 130 ASN B C 1
ATOM 3266 O O . ASN B 1 130 ? -8.898 14.305 -15.039 1 82.44 130 ASN B O 1
ATOM 3270 N N . ILE B 1 131 ? -7.152 14.375 -13.773 1 85 131 ILE B N 1
ATOM 3271 C CA . ILE B 1 131 ? -7.141 12.977 -13.367 1 85 131 ILE B CA 1
ATOM 3272 C C . ILE B 1 131 ? -8.5 12.594 -12.789 1 85 131 ILE B C 1
ATOM 3274 O O . ILE B 1 131 ? -8.953 11.453 -12.938 1 85 131 ILE B O 1
ATOM 3278 N N . LEU B 1 132 ? -9.156 13.531 -12.188 1 87.62 132 LEU B N 1
ATOM 3279 C CA . LEU B 1 132 ? -10.422 13.219 -11.523 1 87.62 132 LEU B CA 1
ATOM 3280 C C . LEU B 1 132 ? -11.602 13.453 -12.469 1 87.62 132 LEU B C 1
ATOM 3282 O O . LEU B 1 132 ? -12.734 13.102 -12.133 1 87.62 132 LEU B O 1
ATOM 3286 N N . SER B 1 133 ? -11.281 14 -13.633 1 86.38 133 SER B N 1
ATOM 3287 C CA . SER B 1 133 ? -12.352 14.281 -14.586 1 86.38 133 SER B CA 1
ATOM 3288 C C . SER B 1 133 ? -13 12.992 -15.086 1 86.38 133 SER B C 1
ATOM 3290 O O . SER B 1 133 ? -12.297 12.047 -15.453 1 86.38 133 SER B O 1
ATOM 3292 N N . ASP B 1 134 ? -14.281 12.82 -14.961 1 85.69 134 ASP B N 1
ATOM 3293 C CA . ASP B 1 134 ? -15.109 11.781 -15.578 1 85.69 134 ASP B CA 1
ATOM 3294 C C . ASP B 1 134 ? -14.844 10.422 -14.93 1 85.69 134 ASP B C 1
ATOM 3296 O O . ASP B 1 134 ? -14.945 9.383 -15.594 1 85.69 134 ASP B O 1
ATOM 3300 N N . VAL B 1 135 ? -14.375 10.477 -13.789 1 89.81 135 VAL B N 1
ATOM 3301 C CA . VAL B 1 135 ? -14.273 9.203 -13.078 1 89.81 135 VAL B CA 1
ATOM 3302 C C . VAL B 1 135 ? -15.664 8.703 -12.711 1 89.81 135 VAL B C 1
ATOM 3304 O O . VAL B 1 135 ? -16.438 9.422 -12.07 1 89.81 135 VAL B O 1
ATOM 3307 N N . LYS B 1 136 ? -16.016 7.574 -13.203 1 88.44 136 LYS B N 1
ATOM 3308 C CA . LYS B 1 136 ? -17.312 6.965 -12.922 1 88.44 136 LYS B CA 1
ATOM 3309 C C . LYS B 1 136 ? -17.156 5.508 -12.5 1 88.44 136 LYS B C 1
ATOM 3311 O O . LYS B 1 136 ? -16.266 4.805 -12.992 1 88.44 136 LYS B O 1
ATOM 3316 N N . ILE B 1 137 ? -17.922 5.145 -11.562 1 93.31 137 ILE B N 1
ATOM 3317 C CA . ILE B 1 137 ? -17.969 3.74 -11.172 1 93.31 137 ILE B CA 1
ATOM 3318 C C . ILE B 1 137 ? -19.266 3.109 -11.703 1 93.31 137 ILE B C 1
ATOM 3320 O O . ILE B 1 137 ? -20.312 3.746 -11.695 1 93.31 137 ILE B O 1
ATOM 3324 N N . GLU B 1 138 ? -19.125 1.888 -12.203 1 95.06 138 GLU B N 1
ATOM 3325 C CA . GLU B 1 138 ? -20.266 1.159 -12.766 1 95.06 138 GLU B CA 1
ATOM 3326 C C . GLU B 1 138 ? -21.125 0.548 -11.664 1 95.06 138 GLU B C 1
ATOM 3328 O O . GLU B 1 138 ? -20.625 -0.223 -10.844 1 95.06 138 GLU B O 1
ATOM 3333 N N . SER B 1 139 ? -22.406 0.753 -11.75 1 94.38 139 SER B N 1
ATOM 3334 C CA . SER B 1 139 ? -23.312 0.345 -10.68 1 94.38 139 SER B CA 1
ATOM 3335 C C . SER B 1 139 ? -23.5 -1.168 -10.664 1 94.38 139 SER B C 1
ATOM 3337 O O . SER B 1 139 ? -23.875 -1.741 -9.633 1 94.38 139 SER B O 1
ATOM 3339 N N . ASN B 1 140 ? -23.188 -1.841 -11.773 1 97.19 140 ASN B N 1
ATOM 3340 C CA . ASN B 1 140 ? -23.469 -3.27 -11.852 1 97.19 140 ASN B CA 1
ATOM 3341 C C . ASN B 1 140 ? -22.234 -4.102 -11.5 1 97.19 140 ASN B C 1
ATOM 3343 O O . ASN B 1 140 ? -22.281 -5.332 -11.547 1 97.19 140 ASN B O 1
ATOM 3347 N N . THR B 1 141 ? -21.156 -3.43 -11.172 1 98.19 141 THR B N 1
ATOM 3348 C CA . THR B 1 141 ? -19.953 -4.16 -10.789 1 98.19 141 THR B CA 1
ATOM 3349 C C . THR B 1 141 ? -20.234 -5.035 -9.57 1 98.19 141 THR B C 1
ATOM 3351 O O . THR B 1 141 ? -20.906 -4.613 -8.633 1 98.19 141 THR B O 1
ATOM 3354 N N . THR B 1 142 ? -19.562 -6.23 -9.555 1 98.5 142 THR B N 1
ATOM 3355 C CA . THR B 1 142 ? -19.953 -7.188 -8.523 1 98.5 142 THR B CA 1
ATOM 3356 C C . THR B 1 142 ? -18.797 -7.441 -7.551 1 98.5 142 THR B C 1
ATOM 3358 O O . THR B 1 142 ? -19.016 -7.91 -6.434 1 98.5 142 THR B O 1
ATOM 3361 N N . CYS B 1 143 ? -17.609 -7.203 -7.961 1 98.69 143 CYS B N 1
ATOM 3362 C CA . CYS B 1 143 ? -16.453 -7.363 -7.086 1 98.69 143 CYS B CA 1
ATOM 3363 C C . CYS B 1 143 ? -15.219 -6.715 -7.695 1 98.69 143 CYS B C 1
ATOM 3365 O O . CYS B 1 143 ? -15.25 -6.25 -8.836 1 98.69 143 CYS B O 1
ATOM 3367 N N . VAL B 1 144 ? -14.188 -6.621 -6.902 1 98.94 144 VAL B N 1
ATOM 3368 C CA . VAL B 1 144 ? -12.906 -6.055 -7.312 1 98.94 144 VAL B CA 1
ATOM 3369 C C . VAL B 1 144 ? -11.82 -7.129 -7.258 1 98.94 144 VAL B C 1
ATOM 3371 O O . VAL B 1 144 ? -11.742 -7.887 -6.285 1 98.94 144 VAL B O 1
ATOM 3374 N N . LEU B 1 145 ? -11.062 -7.285 -8.336 1 98.94 145 LEU B N 1
ATOM 3375 C CA . LEU B 1 145 ? -9.914 -8.18 -8.406 1 98.94 145 LEU B CA 1
ATOM 3376 C C . LEU B 1 145 ? -8.648 -7.41 -8.75 1 98.94 145 LEU B C 1
ATOM 3378 O O . LEU B 1 145 ? -8.57 -6.777 -9.812 1 98.94 145 LEU B O 1
ATOM 3382 N N . VAL B 1 146 ? -7.664 -7.465 -7.848 1 98.94 146 VAL B N 1
ATOM 3383 C CA . VAL B 1 146 ? -6.426 -6.723 -8.055 1 98.94 146 VAL B CA 1
ATOM 3384 C C . VAL B 1 146 ? -5.281 -7.695 -8.344 1 98.94 146 VAL B C 1
ATOM 3386 O O . VAL B 1 146 ? -4.988 -8.578 -7.531 1 98.94 146 VAL B O 1
ATOM 3389 N N . GLY B 1 147 ? -4.668 -7.637 -9.477 1 98.81 147 GLY B N 1
ATOM 3390 C CA . GLY B 1 147 ? -3.428 -8.273 -9.891 1 98.81 147 GLY B CA 1
ATOM 3391 C C . GLY B 1 147 ? -2.361 -7.285 -10.312 1 98.81 147 GLY B C 1
ATOM 3392 O O . GLY B 1 147 ? -2.457 -6.094 -10.016 1 98.81 147 GLY B O 1
ATOM 3393 N N . PHE B 1 148 ? -1.312 -7.766 -10.93 1 98.25 148 PHE B N 1
ATOM 3394 C CA . PHE B 1 148 ? -0.289 -6.852 -11.422 1 98.25 148 PHE B CA 1
ATOM 3395 C C . PHE B 1 148 ? -0.823 -6.008 -12.57 1 98.25 148 PHE B C 1
ATOM 3397 O O . PHE B 1 148 ? -1.449 -6.535 -13.492 1 98.25 148 PHE B O 1
ATOM 3404 N N . ASP B 1 149 ? -0.615 -4.773 -12.523 1 97.94 149 ASP B N 1
ATOM 3405 C CA . ASP B 1 149 ? -1.078 -3.838 -13.547 1 97.94 149 ASP B CA 1
ATOM 3406 C C . ASP B 1 149 ? -0.034 -2.758 -13.812 1 97.94 149 ASP B C 1
ATOM 3408 O O . ASP B 1 149 ? 0.149 -1.848 -13 1 97.94 149 ASP B O 1
ATOM 3412 N N . ILE B 1 150 ? 0.584 -2.852 -14.984 1 96 150 ILE B N 1
ATOM 3413 C CA . ILE B 1 150 ? 1.618 -1.881 -15.328 1 96 150 ILE B CA 1
ATOM 3414 C C . ILE B 1 150 ? 0.996 -0.496 -15.484 1 96 150 ILE B C 1
ATOM 3416 O O . ILE B 1 150 ? 1.696 0.518 -15.414 1 96 150 ILE B O 1
ATOM 3420 N N . HIS B 1 151 ? -0.298 -0.394 -15.617 1 95.69 151 HIS B N 1
ATOM 3421 C CA . HIS B 1 151 ? -1.003 0.865 -15.828 1 95.69 151 HIS B CA 1
ATOM 3422 C C . HIS B 1 151 ? -1.597 1.388 -14.523 1 95.69 151 HIS B C 1
ATOM 3424 O O . HIS B 1 151 ? -2.408 2.316 -14.539 1 95.69 151 HIS B O 1
ATOM 3430 N N . PHE B 1 152 ? -1.281 0.775 -13.453 1 97.19 152 PHE B N 1
ATOM 3431 C CA . PHE B 1 152 ? -1.796 1.227 -12.164 1 97.19 152 PHE B CA 1
ATOM 3432 C C . PHE B 1 152 ? -1.583 2.727 -11.992 1 97.19 152 PHE B C 1
ATOM 3434 O O . PHE B 1 152 ? -0.51 3.246 -12.305 1 97.19 152 PHE B O 1
ATOM 3441 N N . ASN B 1 153 ? -2.578 3.42 -11.547 1 96.19 153 ASN B N 1
ATOM 3442 C CA . ASN B 1 153 ? -2.512 4.848 -11.258 1 96.19 153 ASN B CA 1
ATOM 3443 C C . ASN B 1 153 ? -3.576 5.262 -10.242 1 96.19 153 ASN B C 1
ATOM 3445 O O . ASN B 1 153 ? -4.32 4.418 -9.734 1 96.19 153 ASN B O 1
ATOM 3449 N N . TYR B 1 154 ? -3.621 6.523 -9.898 1 96.69 154 TYR B N 1
ATOM 3450 C CA . TYR B 1 154 ? -4.516 7.008 -8.859 1 96.69 154 TYR B CA 1
ATOM 3451 C C . TYR B 1 154 ? -5.973 6.789 -9.242 1 96.69 154 TYR B C 1
ATOM 3453 O O . TYR B 1 154 ? -6.812 6.504 -8.383 1 96.69 154 TYR B O 1
ATOM 3461 N N . ARG B 1 155 ? -6.363 6.934 -10.539 1 95.88 155 ARG B N 1
ATOM 3462 C CA . ARG B 1 155 ? -7.734 6.742 -11.008 1 95.88 155 ARG B CA 1
ATOM 3463 C C . ARG B 1 155 ? -8.219 5.324 -10.719 1 95.88 155 ARG B C 1
ATOM 3465 O O . ARG B 1 155 ? -9.328 5.133 -10.219 1 95.88 155 ARG B O 1
ATOM 3472 N N . LYS B 1 156 ? -7.371 4.41 -11.078 1 97.5 156 LYS B N 1
ATOM 3473 C CA . LYS B 1 156 ? -7.723 3.012 -10.844 1 97.5 156 LYS B CA 1
ATOM 3474 C C . LYS B 1 156 ? -7.824 2.711 -9.352 1 97.5 156 LYS B C 1
ATOM 3476 O O . LYS B 1 156 ? -8.719 1.984 -8.922 1 97.5 156 LYS B O 1
ATOM 3481 N N . LEU B 1 157 ? -6.871 3.262 -8.594 1 98.31 157 LEU B N 1
ATOM 3482 C CA . LEU B 1 157 ? -6.91 3.139 -7.141 1 98.31 157 LEU B CA 1
ATOM 3483 C C . LEU B 1 157 ? -8.219 3.701 -6.586 1 98.31 157 LEU B C 1
ATOM 3485 O O . LEU B 1 157 ? -8.844 3.08 -5.723 1 98.31 157 LEU B O 1
ATOM 3489 N N . LEU B 1 158 ? -8.609 4.871 -7.062 1 97.12 158 LEU B N 1
ATOM 3490 C CA . LEU B 1 158 ? -9.828 5.547 -6.637 1 97.12 158 LEU B CA 1
ATOM 3491 C C . LEU B 1 158 ? -11.055 4.691 -6.938 1 97.12 158 LEU B C 1
ATOM 3493 O O . LEU B 1 158 ? -11.914 4.512 -6.074 1 97.12 158 LEU B O 1
ATOM 3497 N N . LYS B 1 159 ? -11.133 4.129 -8.117 1 97.56 159 LYS B N 1
ATOM 3498 C CA . LYS B 1 159 ? -12.273 3.301 -8.5 1 97.56 159 LYS B CA 1
ATOM 3499 C C . LYS B 1 159 ? -12.352 2.047 -7.637 1 97.56 159 LYS B C 1
ATOM 3501 O O . LYS B 1 159 ? -13.414 1.731 -7.086 1 97.56 159 LYS B O 1
ATOM 3506 N N . ALA B 1 160 ? -11.234 1.353 -7.516 1 98.69 160 ALA B N 1
ATOM 3507 C CA . ALA B 1 160 ? -11.211 0.143 -6.695 1 98.69 160 ALA B CA 1
ATOM 3508 C C . ALA B 1 160 ? -11.664 0.438 -5.27 1 98.69 160 ALA B C 1
ATOM 3510 O O . ALA B 1 160 ? -12.5 -0.28 -4.711 1 98.69 160 ALA B O 1
ATOM 3511 N N . THR B 1 161 ? -11.086 1.504 -4.707 1 98.25 161 THR B N 1
ATOM 3512 C CA . THR B 1 161 ? -11.414 1.905 -3.346 1 98.25 161 THR B CA 1
ATOM 3513 C C . THR B 1 161 ? -12.906 2.199 -3.215 1 98.25 161 THR B C 1
ATOM 3515 O O . THR B 1 161 ? -13.547 1.757 -2.26 1 98.25 161 THR B O 1
ATOM 3518 N N . SER B 1 162 ? -13.445 2.893 -4.16 1 97.62 162 SER B N 1
ATOM 3519 C CA . SER B 1 162 ? -14.852 3.27 -4.133 1 97.62 162 SER B CA 1
ATOM 3520 C C . SER B 1 162 ? -15.758 2.043 -4.191 1 97.62 162 SER B C 1
ATOM 3522 O O . SER B 1 162 ? -16.734 1.949 -3.451 1 97.62 162 SER B O 1
ATOM 3524 N N . TYR B 1 163 ? -15.461 1.066 -5.098 1 98.06 163 TYR B N 1
ATOM 3525 C CA . TYR B 1 163 ? -16.234 -0.169 -5.176 1 98.06 163 TYR B CA 1
ATOM 3526 C C . TYR B 1 163 ? -16.219 -0.912 -3.848 1 98.06 163 TYR B C 1
ATOM 3528 O O . TYR B 1 163 ? -17.266 -1.333 -3.35 1 98.06 163 TYR B O 1
ATOM 3536 N N . ILE B 1 164 ? -15.055 -1.051 -3.275 1 98.31 164 ILE B N 1
ATOM 3537 C CA . ILE B 1 164 ? -14.875 -1.846 -2.066 1 98.31 164 ILE B CA 1
ATOM 3538 C C . ILE B 1 164 ? -15.594 -1.174 -0.898 1 98.31 164 ILE B C 1
ATOM 3540 O O . ILE B 1 164 ? -16.25 -1.846 -0.09 1 98.31 164 ILE B O 1
ATOM 3544 N N . CYS B 1 165 ? -15.484 0.127 -0.84 1 95.88 165 CYS B N 1
ATOM 3545 C CA . CYS B 1 165 ? -16.125 0.856 0.249 1 95.88 165 CYS B CA 1
ATOM 3546 C C . CYS B 1 165 ? -17.641 0.81 0.121 1 95.88 165 CYS B C 1
ATOM 3548 O O . CYS B 1 165 ? -18.359 1.046 1.094 1 95.88 165 CYS B O 1
ATOM 3550 N N . LYS B 1 166 ? -18.156 0.521 -1.061 1 95.31 166 LYS B N 1
ATOM 3551 C CA . LYS B 1 166 ? -19.594 0.324 -1.261 1 95.31 166 LYS B CA 1
ATOM 3552 C C . LYS B 1 166 ? -20.016 -1.078 -0.837 1 95.31 166 LYS B C 1
ATOM 3554 O O . LYS B 1 166 ? -21.188 -1.443 -0.97 1 95.31 166 LYS B O 1
ATOM 3559 N N . GLY B 1 167 ? -19.078 -1.877 -0.414 1 96.75 167 GLY B N 1
ATOM 3560 C CA . GLY B 1 167 ? -19.391 -3.178 0.148 1 96.75 167 GLY B CA 1
ATOM 3561 C C . GLY B 1 167 ? -19.062 -4.328 -0.778 1 96.75 167 GLY B C 1
ATOM 3562 O O . GLY B 1 167 ? -19.359 -5.488 -0.473 1 96.75 167 GLY B O 1
ATOM 3563 N N . LEU B 1 168 ? -18.453 -4.066 -1.936 1 98 168 LEU B N 1
ATOM 3564 C CA . LEU B 1 168 ? -18.141 -5.137 -2.879 1 98 168 LEU B CA 1
ATOM 3565 C C . LEU B 1 168 ? -17 -5.996 -2.363 1 98 168 LEU B C 1
ATOM 3567 O O . LEU B 1 168 ? -16.047 -5.484 -1.757 1 98 168 LEU B O 1
ATOM 3571 N N . PRO B 1 169 ? -16.969 -7.301 -2.678 1 98.62 169 PRO B N 1
ATOM 3572 C CA . PRO B 1 169 ? -15.867 -8.188 -2.312 1 98.62 169 PRO B CA 1
ATOM 3573 C C . PRO B 1 169 ? -14.547 -7.777 -2.963 1 98.62 169 PRO B C 1
ATOM 3575 O O . PRO B 1 169 ? -14.539 -7.285 -4.094 1 98.62 169 PRO B O 1
ATOM 3578 N N . PHE B 1 170 ? -13.523 -7.988 -2.27 1 98.81 170 PHE B N 1
ATOM 3579 C CA . PHE B 1 170 ? -12.172 -7.598 -2.648 1 98.81 170 PHE B CA 1
ATOM 3580 C C . PHE B 1 170 ? -11.258 -8.812 -2.74 1 98.81 170 PHE B C 1
ATOM 3582 O O . PHE B 1 170 ? -11.031 -9.508 -1.743 1 98.81 170 PHE B O 1
ATOM 3589 N N . PHE B 1 171 ? -10.742 -9.086 -3.951 1 98.88 171 PHE B N 1
ATOM 3590 C CA . PHE B 1 171 ? -9.852 -10.211 -4.211 1 98.88 171 PHE B CA 1
ATOM 3591 C C . PHE B 1 171 ? -8.5 -9.727 -4.727 1 98.88 171 PHE B C 1
ATOM 3593 O O . PHE B 1 171 ? -8.414 -8.672 -5.348 1 98.88 171 PHE B O 1
ATOM 3600 N N . ALA B 1 172 ? -7.438 -10.445 -4.496 1 98.88 172 ALA B N 1
ATOM 3601 C CA . ALA B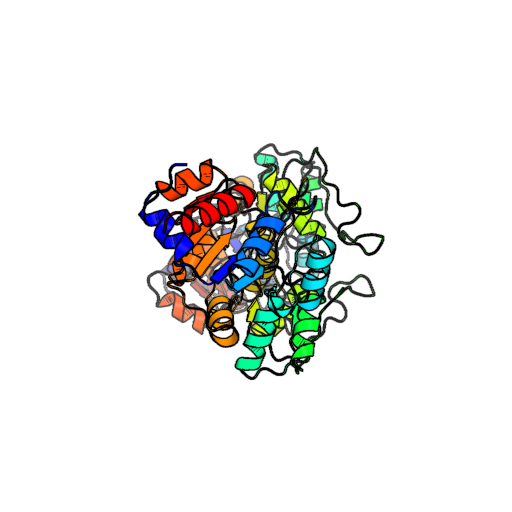 1 172 ? -6.102 -10.188 -5.027 1 98.88 172 ALA B CA 1
ATOM 3602 C C . ALA B 1 172 ? -5.48 -11.469 -5.586 1 98.88 172 ALA B C 1
ATOM 3604 O O . ALA B 1 172 ? -5.668 -12.555 -5.027 1 98.88 172 ALA B O 1
ATOM 3605 N N . THR B 1 173 ? -4.715 -11.305 -6.617 1 98.75 173 THR B N 1
ATOM 3606 C CA . THR B 1 173 ? -4.098 -12.484 -7.207 1 98.75 173 THR B CA 1
ATOM 3607 C C . THR B 1 173 ? -2.936 -12.977 -6.352 1 98.75 173 THR B C 1
ATOM 3609 O O . THR B 1 173 ? -2.721 -14.188 -6.219 1 98.75 173 THR B O 1
ATOM 3612 N N . ASN B 1 174 ? -2.178 -12.133 -5.887 1 98 174 ASN B N 1
ATOM 3613 C CA . ASN B 1 174 ? -1.022 -12.43 -5.043 1 98 174 ASN B CA 1
ATOM 3614 C C . ASN B 1 174 ? -0.521 -11.18 -4.32 1 98 174 ASN B C 1
ATOM 3616 O O . ASN B 1 174 ? -1.072 -10.094 -4.5 1 98 174 ASN B O 1
ATOM 3620 N N . GLU B 1 175 ? 0.506 -11.336 -3.512 1 97.31 175 GLU B N 1
ATOM 3621 C CA . GLU B 1 175 ? 0.99 -10.203 -2.727 1 97.31 175 GLU B CA 1
ATOM 3622 C C . GLU B 1 175 ? 2.514 -10.125 -2.756 1 97.31 175 GLU B C 1
ATOM 3624 O O . GLU B 1 175 ? 3.139 -9.75 -1.761 1 97.31 175 GLU B O 1
ATOM 3629 N N . ASP B 1 176 ? 3.088 -10.523 -3.887 1 94.88 176 ASP B N 1
ATOM 3630 C CA . ASP B 1 176 ? 4.535 -10.391 -4.02 1 94.88 176 ASP B CA 1
ATOM 3631 C C . ASP B 1 176 ? 4.953 -8.922 -3.984 1 94.88 176 ASP B C 1
ATOM 3633 O O . ASP B 1 176 ? 4.359 -8.086 -4.668 1 94.88 176 ASP B O 1
ATOM 3637 N N . ALA B 1 177 ? 6.031 -8.609 -3.318 1 94.31 177 ALA B N 1
ATOM 3638 C CA . ALA B 1 177 ? 6.434 -7.219 -3.117 1 94.31 177 ALA B CA 1
ATOM 3639 C C . ALA B 1 177 ? 7.16 -6.676 -4.344 1 94.31 177 ALA B C 1
ATOM 3641 O O . ALA B 1 177 ? 7.004 -5.504 -4.699 1 94.31 177 ALA B O 1
ATOM 3642 N N . GLN B 1 178 ? 8.031 -7.492 -4.891 1 92.5 178 GLN B N 1
ATOM 3643 C CA . GLN B 1 178 ? 8.875 -7.074 -6.008 1 92.5 178 GLN B CA 1
ATOM 3644 C C . GLN B 1 178 ? 8.883 -8.125 -7.113 1 92.5 178 GLN B C 1
ATOM 3646 O O . GLN B 1 178 ? 8.625 -9.305 -6.855 1 92.5 178 GLN B O 1
ATOM 3651 N N . LEU B 1 179 ? 9.133 -7.578 -8.273 1 85.62 179 LEU B N 1
ATOM 3652 C CA . LEU B 1 179 ? 9.359 -8.461 -9.406 1 85.62 179 LEU B CA 1
ATOM 3653 C C . LEU B 1 179 ? 10.844 -8.727 -9.609 1 85.62 179 LEU B C 1
ATOM 3655 O O . LEU B 1 179 ? 11.68 -7.898 -9.227 1 85.62 179 LEU B O 1
ATOM 3659 N N . PRO B 1 180 ? 11.164 -9.82 -10.07 1 70.5 180 PRO B N 1
ATOM 3660 C CA . PRO B 1 180 ? 12.57 -10.078 -10.391 1 70.5 180 PRO B CA 1
ATOM 3661 C C . PRO B 1 180 ? 13.133 -9.117 -11.438 1 70.5 180 PRO B C 1
ATOM 3663 O O . PRO B 1 180 ? 12.492 -8.883 -12.469 1 70.5 180 PRO B O 1
ATOM 3666 N N . ALA B 1 181 ? 14.055 -8.164 -11.023 1 66.88 181 ALA B N 1
ATOM 3667 C CA . ALA B 1 181 ? 14.609 -7.25 -12.023 1 66.88 181 ALA B CA 1
ATOM 3668 C C . ALA B 1 181 ? 16.094 -6.988 -11.766 1 66.88 181 ALA B C 1
ATOM 3670 O O . ALA B 1 181 ? 16.609 -7.32 -10.695 1 66.88 181 ALA B O 1
ATOM 3671 N N . ASP B 1 182 ? 16.75 -6.566 -12.859 1 68.5 182 ASP B N 1
ATOM 3672 C CA . ASP B 1 182 ? 18.188 -6.398 -12.758 1 68.5 182 ASP B CA 1
ATOM 3673 C C . ASP B 1 182 ? 18.547 -5.051 -12.141 1 68.5 182 ASP B C 1
ATOM 3675 O O . ASP B 1 182 ? 19.094 -4.988 -11.039 1 68.5 182 ASP B O 1
ATOM 3679 N N . ASP B 1 183 ? 18.312 -3.916 -12.727 1 77.75 183 ASP B N 1
ATOM 3680 C CA . ASP B 1 183 ? 18.875 -2.641 -12.281 1 77.75 183 ASP B CA 1
ATOM 3681 C C . ASP B 1 183 ? 17.875 -1.861 -11.438 1 77.75 183 ASP B C 1
ATOM 3683 O O . ASP B 1 183 ? 18.234 -1.305 -10.398 1 77.75 183 ASP B O 1
ATOM 3687 N N . LEU B 1 184 ? 16.625 -1.899 -11.883 1 90.62 184 LEU B N 1
ATOM 3688 C CA . LEU B 1 184 ? 15.547 -1.247 -11.148 1 90.62 184 LEU B CA 1
ATOM 3689 C C . LEU B 1 184 ? 14.758 -2.262 -10.328 1 90.62 184 LEU B C 1
ATOM 3691 O O . LEU B 1 184 ? 14.734 -3.449 -10.656 1 90.62 184 LEU B O 1
ATOM 3695 N N . VAL B 1 185 ? 14.336 -1.796 -9.234 1 93.19 185 VAL B N 1
ATOM 3696 C CA . VAL B 1 185 ? 13.484 -2.66 -8.422 1 93.19 185 VAL B CA 1
ATOM 3697 C C . VAL B 1 185 ? 12.023 -2.469 -8.828 1 93.19 185 VAL B C 1
ATOM 3699 O O . VAL B 1 185 ? 11.453 -1.397 -8.617 1 93.19 185 VAL B O 1
ATOM 3702 N N . HIS B 1 186 ? 11.508 -3.459 -9.383 1 94.62 186 HIS B N 1
ATOM 3703 C CA . HIS B 1 186 ? 10.133 -3.391 -9.883 1 94.62 186 HIS B CA 1
ATOM 3704 C C . HIS B 1 186 ? 9.133 -3.781 -8.797 1 94.62 186 HIS B C 1
ATOM 3706 O O . HIS B 1 186 ? 9.156 -4.91 -8.305 1 94.62 186 HIS B O 1
ATOM 3712 N N . PRO B 1 187 ? 8.219 -2.818 -8.43 1 97.12 187 PRO B N 1
ATOM 3713 C CA . PRO B 1 187 ? 7.176 -3.17 -7.473 1 97.12 187 PRO B CA 1
ATOM 3714 C C . PRO B 1 187 ? 6.273 -4.301 -7.965 1 97.12 187 PRO B C 1
ATOM 3716 O O . PRO B 1 187 ? 5.926 -4.344 -9.148 1 97.12 187 PRO B O 1
ATOM 3719 N N . GLY B 1 188 ? 5.949 -5.207 -7.086 1 97.06 188 GLY B N 1
ATOM 3720 C CA . GLY B 1 188 ? 5.07 -6.312 -7.43 1 97.06 188 GLY B CA 1
ATOM 3721 C C . GLY B 1 188 ? 3.611 -6.035 -7.125 1 97.06 188 GLY B C 1
ATOM 3722 O O . GLY B 1 188 ? 3.256 -4.926 -6.73 1 97.06 188 GLY B O 1
ATOM 3723 N N . THR B 1 189 ? 2.777 -7.078 -7.344 1 98.31 189 THR B N 1
ATOM 3724 C CA . THR B 1 189 ? 1.335 -6.977 -7.148 1 98.31 189 THR B CA 1
ATOM 3725 C C . THR B 1 189 ? 1.013 -6.551 -5.719 1 98.31 189 THR B C 1
ATOM 3727 O O . THR B 1 189 ? 0.054 -5.809 -5.488 1 98.31 189 THR B O 1
ATOM 3730 N N . GLY B 1 190 ? 1.775 -7.055 -4.785 1 98.44 190 GLY B N 1
ATOM 3731 C CA . GLY B 1 190 ? 1.536 -6.75 -3.383 1 98.44 190 GLY B CA 1
ATOM 3732 C C . GLY B 1 190 ? 1.548 -5.266 -3.082 1 98.44 190 GLY B C 1
ATOM 3733 O O . GLY B 1 190 ? 0.842 -4.801 -2.184 1 98.44 190 GLY B O 1
ATOM 3734 N N . SER B 1 191 ? 2.373 -4.516 -3.771 1 98.62 191 SER B N 1
ATOM 3735 C CA . SER B 1 191 ? 2.436 -3.072 -3.568 1 98.62 191 SER B CA 1
ATOM 3736 C C . SER B 1 191 ? 1.142 -2.396 -4.004 1 98.62 191 SER B C 1
ATOM 3738 O O . SER B 1 191 ? 0.672 -1.462 -3.354 1 98.62 191 SER B O 1
ATOM 3740 N N . LEU B 1 192 ? 0.568 -2.836 -5.102 1 98.88 192 LEU B N 1
ATOM 3741 C CA . LEU B 1 192 ? -0.707 -2.312 -5.578 1 98.88 192 LEU B CA 1
ATOM 3742 C C . LEU B 1 192 ? -1.839 -2.686 -4.629 1 98.88 192 LEU B C 1
ATOM 3744 O O . LEU B 1 192 ? -2.686 -1.85 -4.305 1 98.88 192 LEU B O 1
ATOM 3748 N N . VAL B 1 193 ? -1.79 -3.922 -4.188 1 98.88 193 VAL B N 1
ATOM 3749 C CA . VAL B 1 193 ? -2.781 -4.418 -3.242 1 98.88 193 VAL B CA 1
ATOM 3750 C C . VAL B 1 193 ? -2.699 -3.623 -1.941 1 98.88 193 VAL B C 1
ATOM 3752 O O . VAL B 1 193 ? -3.727 -3.279 -1.351 1 98.88 193 VAL B O 1
ATOM 3755 N N . ALA B 1 194 ? -1.504 -3.324 -1.525 1 98.88 194 ALA B N 1
ATOM 3756 C CA . ALA B 1 194 ? -1.294 -2.576 -0.288 1 98.88 194 ALA B CA 1
ATOM 3757 C C . ALA B 1 194 ? -1.958 -1.204 -0.358 1 98.88 194 ALA B C 1
ATOM 3759 O O . ALA B 1 194 ? -2.549 -0.742 0.622 1 98.88 194 ALA B O 1
ATOM 3760 N N . ALA B 1 195 ? -1.818 -0.555 -1.461 1 98.88 195 ALA B N 1
ATOM 3761 C CA . ALA B 1 195 ? -2.451 0.749 -1.642 1 98.88 195 ALA B CA 1
ATOM 3762 C C . ALA B 1 195 ? -3.967 0.648 -1.497 1 98.88 195 ALA B C 1
ATOM 3764 O O . ALA B 1 195 ? -4.582 1.442 -0.782 1 98.88 195 ALA B O 1
ATOM 3765 N N . VAL B 1 196 ? -4.57 -0.343 -2.139 1 98.88 196 VAL B N 1
ATOM 3766 C CA . VAL B 1 196 ? -6.016 -0.521 -2.123 1 98.88 196 VAL B CA 1
ATOM 3767 C C . VAL B 1 196 ? -6.473 -0.911 -0.718 1 98.88 196 VAL B C 1
ATOM 3769 O O . VAL B 1 196 ? -7.484 -0.405 -0.225 1 98.88 196 VAL B O 1
ATOM 3772 N N . LYS B 1 197 ? -5.703 -1.855 -0.097 1 98.75 197 LYS B N 1
ATOM 3773 C CA . LYS B 1 197 ? -6.004 -2.268 1.271 1 98.75 197 LYS B CA 1
ATOM 3774 C C . LYS B 1 197 ? -6.059 -1.065 2.209 1 98.75 197 LYS B C 1
ATOM 3776 O O . LYS B 1 197 ? -7 -0.922 2.99 1 98.75 197 LYS B O 1
ATOM 3781 N N . PHE B 1 198 ? -5.102 -0.252 2.102 1 98.56 198 PHE B N 1
ATOM 3782 C CA . PHE B 1 198 ? -4.98 0.88 3.014 1 98.56 198 PHE B CA 1
ATOM 3783 C C . PHE B 1 198 ? -6.102 1.887 2.777 1 98.56 198 PHE B C 1
ATOM 3785 O O . PHE B 1 198 ? -6.723 2.365 3.727 1 98.56 198 PHE B O 1
ATOM 3792 N N . ALA B 1 199 ? -6.379 2.166 1.535 1 97.88 199 ALA B N 1
ATOM 3793 C CA . ALA B 1 199 ? -7.391 3.152 1.173 1 97.88 199 ALA B CA 1
ATOM 3794 C C . ALA B 1 199 ? -8.789 2.68 1.575 1 97.88 199 ALA B C 1
ATOM 3796 O O . ALA B 1 199 ? -9.625 3.484 1.989 1 97.88 199 ALA B O 1
ATOM 3797 N N . SER B 1 200 ? -9.062 1.403 1.45 1 97.69 200 SER B N 1
ATOM 3798 C CA . SER B 1 200 ? -10.406 0.877 1.664 1 97.69 200 SER B CA 1
ATOM 3799 C C . SER B 1 200 ? -10.586 0.382 3.096 1 97.69 200 SER B C 1
ATOM 3801 O O . SER B 1 200 ? -11.711 0.128 3.535 1 97.69 200 SER B O 1
ATOM 3803 N N . CYS B 1 201 ? -9.445 0.204 3.766 1 96.25 201 CYS B N 1
ATOM 3804 C CA . CYS B 1 201 ? -9.438 -0.366 5.109 1 96.25 201 CYS B CA 1
ATOM 3805 C C . CYS B 1 201 ? -10.047 -1.761 5.109 1 96.25 201 CYS B C 1
ATOM 3807 O O . CYS B 1 201 ? -10.766 -2.127 6.047 1 96.25 201 CYS B O 1
ATOM 3809 N N . LYS B 1 202 ? -9.898 -2.455 4 1 97.88 202 LYS B N 1
ATOM 3810 C CA . LYS B 1 202 ? -10.398 -3.82 3.867 1 97.88 202 LYS B CA 1
ATOM 3811 C C . LYS B 1 202 ? -9.289 -4.773 3.434 1 97.88 202 LYS B C 1
ATOM 3813 O O . LYS B 1 202 ? -8.328 -4.355 2.787 1 97.88 202 LYS B O 1
ATOM 3818 N N . GLU B 1 203 ? -9.352 -6.023 3.838 1 98.5 203 GLU B N 1
ATOM 3819 C CA . GLU B 1 203 ? -8.43 -7.078 3.42 1 98.5 203 GLU B CA 1
ATOM 3820 C C . GLU B 1 203 ? -9.016 -7.891 2.268 1 98.5 203 GLU B C 1
ATOM 3822 O O . GLU B 1 203 ? -10.211 -8.188 2.252 1 98.5 203 GLU B O 1
ATOM 3827 N N . PRO B 1 204 ? -8.188 -8.266 1.315 1 98.69 204 PRO B N 1
ATOM 3828 C CA . PRO B 1 204 ? -8.672 -9.125 0.233 1 98.69 204 PRO B CA 1
ATOM 3829 C C . PRO B 1 204 ? -8.602 -10.609 0.581 1 98.69 204 PRO B C 1
ATOM 3831 O O . PRO B 1 204 ? -7.906 -10.992 1.524 1 98.69 204 PRO B O 1
ATOM 3834 N N . ILE B 1 205 ? -9.359 -11.328 -0.139 1 98.44 205 ILE B N 1
ATOM 3835 C CA . ILE B 1 205 ? -9.062 -12.75 -0.279 1 98.44 205 ILE B CA 1
ATOM 3836 C C . ILE B 1 205 ? -7.965 -12.945 -1.325 1 98.44 205 ILE B C 1
ATOM 3838 O O . ILE B 1 205 ? -8.148 -12.609 -2.496 1 98.44 205 ILE B O 1
ATOM 3842 N N . VAL B 1 206 ? -6.855 -13.43 -0.932 1 98.75 206 VAL B N 1
ATOM 3843 C CA . VAL B 1 206 ? -5.727 -13.641 -1.83 1 98.75 206 VAL B CA 1
ATOM 3844 C C . VAL B 1 206 ? -5.75 -15.062 -2.373 1 98.75 206 VAL B C 1
ATOM 3846 O O . VAL B 1 206 ? -5.844 -16.031 -1.605 1 98.75 206 VAL B O 1
ATOM 3849 N N . VAL B 1 207 ? -5.578 -15.18 -3.662 1 98.44 207 VAL B N 1
ATOM 3850 C CA . VAL B 1 207 ? -5.844 -16.5 -4.223 1 98.44 207 VAL B CA 1
ATOM 3851 C C . VAL B 1 207 ? -4.527 -17.188 -4.574 1 98.44 207 VAL B C 1
ATOM 3853 O O . VAL B 1 207 ? -4.496 -18.391 -4.82 1 98.44 207 VAL B O 1
ATOM 3856 N N . GLY B 1 208 ? -3.402 -16.5 -4.609 1 98 208 GLY B N 1
ATOM 3857 C CA . GLY B 1 208 ? -2.113 -17.062 -4.98 1 98 208 GLY B CA 1
ATOM 3858 C C . GLY B 1 208 ? -1.331 -17.594 -3.795 1 98 208 GLY B C 1
ATOM 3859 O O . GLY B 1 208 ? -1.788 -17.516 -2.654 1 98 208 GLY B O 1
ATOM 3860 N N . LYS B 1 209 ? -0.012 -18.172 -4.113 1 97.81 209 LYS B N 1
ATOM 3861 C CA . LYS B 1 209 ? 0.876 -18.656 -3.064 1 97.81 209 LYS B CA 1
ATOM 3862 C C . LYS B 1 209 ? 1.224 -17.562 -2.07 1 97.81 209 LYS B C 1
ATOM 3864 O O . LYS B 1 209 ? 1.441 -16.406 -2.461 1 97.81 209 LYS B O 1
ATOM 3869 N N . PRO B 1 210 ? 1.197 -17.953 -0.739 1 98 210 PRO B N 1
ATOM 3870 C CA . PRO B 1 210 ? 1.052 -19.266 -0.115 1 98 210 PRO B CA 1
ATOM 3871 C C . PRO B 1 210 ? -0.344 -19.5 0.457 1 98 210 PRO B C 1
ATOM 3873 O O . PRO B 1 210 ? -0.488 -20.109 1.515 1 98 210 PRO B O 1
ATOM 3876 N N . HIS B 1 211 ? -1.377 -18.953 -0.163 1 98 211 HIS B N 1
ATOM 3877 C CA . HIS B 1 211 ? -2.701 -18.953 0.449 1 98 211 HIS B CA 1
ATOM 3878 C C . HIS B 1 211 ? -3.506 -20.188 0.049 1 98 211 HIS B C 1
ATOM 3880 O O . HIS B 1 211 ? -3.131 -20.891 -0.883 1 98 211 HIS B O 1
ATOM 3886 N N . GLN B 1 212 ? -4.52 -20.453 0.692 1 97.56 212 GLN B N 1
ATOM 3887 C CA . GLN B 1 212 ? -5.32 -21.672 0.636 1 97.56 212 GLN B CA 1
ATOM 3888 C C . GLN B 1 212 ? -5.922 -21.875 -0.752 1 97.56 212 GLN B C 1
ATOM 3890 O O . GLN B 1 212 ? -5.98 -23 -1.255 1 97.56 212 GLN B O 1
ATOM 3895 N N . PRO B 1 213 ? -6.359 -20.828 -1.467 1 97.81 213 PRO B N 1
ATOM 3896 C CA . PRO B 1 213 ? -7.066 -21.047 -2.732 1 97.81 213 PRO B CA 1
ATOM 3897 C C . PRO B 1 213 ? -6.211 -21.781 -3.766 1 97.81 213 PRO B C 1
ATOM 3899 O O . PRO B 1 213 ? -6.734 -22.547 -4.578 1 97.81 213 PRO B O 1
ATOM 3902 N N . VAL B 1 214 ? -4.926 -21.547 -3.703 1 97.38 214 VAL B N 1
ATOM 3903 C CA . VAL B 1 214 ? -4.059 -22.234 -4.648 1 97.38 214 VAL B CA 1
ATOM 3904 C C . VAL B 1 214 ? -4.066 -23.734 -4.352 1 97.38 214 VAL B C 1
ATOM 3906 O O . VAL B 1 214 ? -4.176 -24.562 -5.266 1 97.38 214 VAL B O 1
ATOM 3909 N N . PHE B 1 215 ? -3.994 -24.094 -3.098 1 97.69 215 PHE B N 1
ATOM 3910 C CA . PHE B 1 215 ? -4.023 -25.5 -2.705 1 97.69 215 PHE B CA 1
ATOM 3911 C C . PHE B 1 215 ? -5.367 -26.141 -3.062 1 97.69 215 PHE B C 1
ATOM 3913 O O . PHE B 1 215 ? -5.414 -27.266 -3.562 1 97.69 215 PHE B O 1
ATOM 3920 N N . ASP B 1 216 ? -6.41 -25.391 -2.789 1 97.44 216 ASP B N 1
ATOM 3921 C CA . ASP B 1 216 ? -7.746 -25.875 -3.127 1 97.44 216 ASP B CA 1
ATOM 3922 C C . ASP B 1 216 ? -7.871 -26.141 -4.629 1 97.44 216 ASP B C 1
ATOM 3924 O O . ASP B 1 216 ? -8.438 -27.156 -5.043 1 97.44 216 ASP B O 1
ATOM 3928 N N . PHE B 1 217 ? -7.402 -25.281 -5.387 1 97.06 217 PHE B N 1
ATOM 3929 C CA . PHE B 1 217 ? -7.441 -25.406 -6.84 1 97.06 217 PHE B CA 1
ATOM 3930 C C . PHE B 1 217 ? -6.707 -26.656 -7.297 1 97.06 217 PHE B C 1
ATOM 3932 O O . PHE B 1 217 ? -7.242 -27.453 -8.078 1 97.06 217 PHE B O 1
ATOM 3939 N N . LEU B 1 218 ? -5.488 -26.859 -6.781 1 96.62 218 LEU B N 1
ATOM 3940 C CA . LEU B 1 218 ? -4.668 -28.016 -7.145 1 96.62 218 LEU B CA 1
ATOM 3941 C C . LEU B 1 218 ? -5.332 -29.312 -6.715 1 96.62 218 LEU B C 1
ATOM 3943 O O . LEU B 1 218 ? -5.348 -30.281 -7.469 1 96.62 218 LEU B O 1
ATOM 3947 N N . SER B 1 219 ? -5.832 -29.312 -5.543 1 95.44 219 SER B N 1
ATOM 3948 C CA . SER B 1 219 ? -6.477 -30.5 -5 1 95.44 219 SER B CA 1
ATOM 3949 C C . SER B 1 219 ? -7.73 -30.859 -5.785 1 95.44 219 SER B C 1
ATOM 3951 O O . SER B 1 219 ? -7.957 -32.031 -6.109 1 95.44 219 SER B O 1
ATOM 3953 N N . GLN B 1 220 ? -8.523 -29.891 -6.051 1 93.31 220 GLN B N 1
ATOM 3954 C CA . GLN B 1 220 ? -9.797 -30.125 -6.719 1 93.31 220 GLN B CA 1
ATOM 3955 C C . GLN B 1 220 ? -9.594 -30.469 -8.195 1 93.31 220 GLN B C 1
ATOM 3957 O O . GLN B 1 220 ? -10.242 -31.375 -8.719 1 93.31 220 GLN B O 1
ATOM 3962 N N . ARG B 1 221 ? -8.727 -29.812 -8.844 1 93.44 221 ARG B N 1
ATOM 3963 C CA . ARG B 1 221 ? -8.578 -29.953 -10.289 1 93.44 221 ARG B CA 1
ATOM 3964 C C . ARG B 1 221 ? -7.633 -31.109 -10.633 1 93.44 221 ARG B C 1
ATOM 3966 O O . ARG B 1 221 ? -7.801 -31.766 -11.664 1 93.44 221 ARG B O 1
ATOM 3973 N N . HIS B 1 222 ? -6.684 -31.328 -9.703 1 92.19 222 HIS B N 1
ATOM 3974 C CA . HIS B 1 222 ? -5.645 -32.281 -10.086 1 92.19 222 HIS B CA 1
ATOM 3975 C C . HIS B 1 222 ? -5.52 -33.406 -9.062 1 92.19 222 HIS B C 1
ATOM 3977 O O . HIS B 1 222 ? -4.656 -34.281 -9.188 1 92.19 222 HIS B O 1
ATOM 3983 N N . ASN B 1 223 ? -6.289 -33.406 -8.023 1 93.31 223 ASN B N 1
ATOM 3984 C CA . ASN B 1 223 ? -6.355 -34.469 -7.004 1 93.31 223 ASN B CA 1
ATOM 3985 C C . ASN B 1 223 ? -4.973 -34.781 -6.445 1 93.31 223 ASN B C 1
ATOM 3987 O O . ASN B 1 223 ? -4.57 -35.938 -6.402 1 93.31 223 ASN B O 1
ATOM 3991 N N . ILE B 1 224 ? -4.336 -33.781 -6.055 1 94.62 224 ILE B N 1
ATOM 3992 C CA . ILE B 1 224 ? -2.982 -34 -5.566 1 94.62 224 ILE B CA 1
ATOM 3993 C C . ILE B 1 224 ? -3.039 -34.562 -4.141 1 94.62 224 ILE B C 1
ATOM 3995 O O . ILE B 1 224 ? -3.945 -34.219 -3.375 1 94.62 224 ILE B O 1
ATOM 3999 N N . ASP B 1 225 ? -2.078 -35.469 -3.777 1 96.06 225 ASP B N 1
ATOM 4000 C CA . ASP B 1 225 ? -1.81 -35.938 -2.426 1 96.06 225 ASP B CA 1
ATOM 4001 C C . ASP B 1 225 ? -0.647 -35.188 -1.794 1 96.06 225 ASP B C 1
ATOM 4003 O O . ASP B 1 225 ? 0.511 -35.406 -2.162 1 96.06 225 ASP B O 1
ATOM 4007 N N . ALA B 1 226 ? -0.954 -34.375 -0.804 1 97.56 226 ALA B N 1
ATOM 4008 C CA . ALA B 1 226 ? 0.057 -33.5 -0.207 1 97.56 226 ALA B CA 1
ATOM 4009 C C . ALA B 1 226 ? 1.261 -34.312 0.272 1 97.56 226 ALA B C 1
ATOM 4011 O O . ALA B 1 226 ? 2.406 -33.875 0.121 1 97.56 226 ALA B O 1
ATOM 4012 N N . SER B 1 227 ? 1.053 -35.469 0.84 1 97.12 227 SER B N 1
ATOM 4013 C CA . SER B 1 227 ? 2.117 -36.281 1.408 1 97.12 227 SER B CA 1
ATOM 4014 C C . SER B 1 227 ? 3.027 -36.844 0.318 1 97.12 227 SER B C 1
ATOM 4016 O O . SER B 1 227 ? 4.141 -37.281 0.602 1 97.12 227 SER B O 1
ATOM 4018 N N . LYS B 1 228 ? 2.598 -36.812 -0.913 1 97.88 228 LYS B N 1
ATOM 4019 C CA . LYS B 1 228 ? 3.375 -37.281 -2.049 1 97.88 228 LYS B CA 1
ATOM 4020 C C . LYS B 1 228 ? 3.668 -36.156 -3.037 1 97.88 228 LYS B C 1
ATOM 4022 O O . LYS B 1 228 ? 3.857 -36.406 -4.23 1 97.88 228 LYS B O 1
ATOM 4027 N N . THR B 1 229 ? 3.512 -34.969 -2.615 1 98.44 229 THR B N 1
ATOM 4028 C CA . THR B 1 229 ? 3.754 -33.781 -3.445 1 98.44 229 THR B CA 1
ATOM 4029 C C . THR B 1 229 ? 4.934 -33 -2.912 1 98.44 229 THR B C 1
ATOM 4031 O O . THR B 1 229 ? 5.102 -32.844 -1.699 1 98.44 229 THR B O 1
ATOM 4034 N N . ILE B 1 230 ? 5.82 -32.5 -3.787 1 98.69 230 ILE B N 1
ATOM 4035 C CA . ILE B 1 230 ? 6.93 -31.625 -3.398 1 98.69 230 ILE B CA 1
ATOM 4036 C C . ILE B 1 230 ? 6.812 -30.281 -4.117 1 98.69 230 ILE B C 1
ATOM 4038 O O . ILE B 1 230 ? 6.613 -30.234 -5.336 1 98.69 230 ILE B O 1
ATOM 4042 N N . MET B 1 231 ? 6.77 -29.172 -3.34 1 98.88 231 MET B N 1
ATOM 4043 C CA . MET B 1 231 ? 6.836 -27.812 -3.855 1 98.88 231 MET B CA 1
ATOM 4044 C C . MET B 1 231 ? 8.289 -27.359 -4.008 1 98.88 231 MET B C 1
ATOM 4046 O O . MET B 1 231 ? 9.016 -27.25 -3.021 1 98.88 231 MET B O 1
ATOM 4050 N N . VAL B 1 232 ? 8.672 -27.109 -5.254 1 98.81 232 VAL B N 1
ATOM 4051 C CA . VAL B 1 232 ? 10.031 -26.672 -5.574 1 98.81 232 VAL B CA 1
ATOM 4052 C C . VAL B 1 232 ? 10.023 -25.188 -5.898 1 98.81 232 VAL B C 1
ATOM 4054 O O . VAL B 1 232 ? 9.352 -24.75 -6.836 1 98.81 232 VAL B O 1
ATOM 4057 N N . GLY B 1 233 ? 10.719 -24.391 -5.156 1 98.38 233 GLY B N 1
ATOM 4058 C CA . GLY B 1 233 ? 10.742 -22.953 -5.383 1 98.38 233 GLY B CA 1
ATOM 4059 C C . GLY B 1 233 ? 12.016 -22.297 -4.883 1 98.38 233 GLY B C 1
ATOM 4060 O O . GLY B 1 233 ? 12.945 -22.984 -4.461 1 98.38 233 GLY B O 1
ATOM 4061 N N . ASP B 1 234 ? 12.133 -20.953 -5.066 1 97 234 ASP B N 1
ATOM 4062 C CA . ASP B 1 234 ? 13.32 -20.219 -4.656 1 97 234 ASP B CA 1
ATOM 4063 C C . ASP B 1 234 ? 12.977 -19.172 -3.584 1 97 234 ASP B C 1
ATOM 4065 O O . ASP B 1 234 ? 13.859 -18.484 -3.07 1 97 234 ASP B O 1
ATOM 4069 N N . ARG B 1 235 ? 11.75 -19.094 -3.299 1 96.12 235 ARG B N 1
ATOM 4070 C CA . ARG B 1 235 ? 11.328 -18.094 -2.314 1 96.12 235 ARG B CA 1
ATOM 4071 C C . ARG B 1 235 ? 10.789 -18.766 -1.058 1 96.12 235 ARG B C 1
ATOM 4073 O O . ARG B 1 235 ? 9.852 -19.578 -1.13 1 96.12 235 ARG B O 1
ATOM 4080 N N . LEU B 1 236 ? 11.242 -18.375 0.122 1 97.38 236 LEU B N 1
ATOM 4081 C CA . LEU B 1 236 ? 10.898 -19.047 1.372 1 97.38 236 LEU B CA 1
ATOM 4082 C C . LEU B 1 236 ? 9.508 -18.641 1.839 1 97.38 236 LEU B C 1
ATOM 4084 O O . LEU B 1 236 ? 8.734 -19.484 2.295 1 97.38 236 LEU B O 1
ATOM 4088 N N . ASP B 1 237 ? 9.117 -17.391 1.666 1 95.56 237 ASP B N 1
ATOM 4089 C CA . ASP B 1 237 ? 7.879 -16.906 2.25 1 95.56 237 ASP B CA 1
ATOM 4090 C C . ASP B 1 237 ? 6.691 -17.156 1.323 1 95.56 237 ASP B C 1
ATOM 4092 O O . ASP B 1 237 ? 5.543 -16.922 1.697 1 95.56 237 ASP B O 1
ATOM 4096 N N . THR B 1 238 ? 6.957 -17.625 0.105 1 96.31 238 THR B N 1
ATOM 4097 C CA . THR B 1 238 ? 5.867 -17.969 -0.805 1 96.31 238 THR B CA 1
ATOM 4098 C C . THR B 1 238 ? 5.883 -19.453 -1.146 1 96.31 238 THR B C 1
ATOM 4100 O O . THR B 1 238 ? 5.148 -20.234 -0.548 1 96.31 238 THR B O 1
ATOM 4103 N N . ASP B 1 239 ? 6.898 -19.906 -1.783 1 98.25 239 ASP B N 1
ATOM 4104 C CA . ASP B 1 239 ? 6.949 -21.281 -2.254 1 98.25 239 ASP B CA 1
ATOM 4105 C C . ASP B 1 239 ? 7.062 -22.266 -1.085 1 98.25 239 ASP B C 1
ATOM 4107 O O . ASP B 1 239 ? 6.246 -23.172 -0.953 1 98.25 239 ASP B O 1
ATOM 4111 N N . ILE B 1 240 ? 8.109 -22.062 -0.237 1 98.56 240 ILE B N 1
ATOM 4112 C CA . ILE B 1 240 ? 8.375 -22.984 0.854 1 98.56 240 ILE B CA 1
ATOM 4113 C C . ILE B 1 240 ? 7.262 -22.906 1.892 1 98.56 240 ILE B C 1
ATOM 4115 O O . ILE B 1 240 ? 6.742 -23.938 2.334 1 98.56 240 ILE B O 1
ATOM 4119 N N . ALA B 1 241 ? 6.871 -21.688 2.188 1 98.44 241 ALA B N 1
ATOM 4120 C CA . ALA B 1 241 ? 5.762 -21.516 3.117 1 98.44 241 ALA B CA 1
ATOM 4121 C C . ALA B 1 241 ? 4.5 -22.219 2.605 1 98.44 241 ALA B C 1
ATOM 4123 O O . ALA B 1 241 ? 3.766 -22.828 3.379 1 98.44 241 ALA B O 1
ATOM 4124 N N . PHE B 1 242 ? 4.223 -22.094 1.325 1 98.44 242 PHE B N 1
ATOM 4125 C CA . PHE B 1 242 ? 3.059 -22.734 0.715 1 98.44 242 PHE B CA 1
ATOM 4126 C C . PHE B 1 242 ? 3.1 -24.234 0.904 1 98.44 242 PHE B C 1
ATOM 4128 O O . PHE B 1 242 ? 2.133 -24.844 1.381 1 98.44 242 PHE B O 1
ATOM 4135 N N . GLY B 1 243 ? 4.172 -24.828 0.506 1 98.56 243 GLY B N 1
ATOM 4136 C CA . GLY B 1 243 ? 4.309 -26.266 0.675 1 98.56 243 GLY B CA 1
ATOM 4137 C C . GLY B 1 243 ? 4.145 -26.719 2.115 1 98.56 243 GLY B C 1
ATOM 4138 O O . GLY B 1 243 ? 3.379 -27.641 2.398 1 98.56 243 GLY B O 1
ATOM 4139 N N . ASN B 1 244 ? 4.855 -26.047 3.025 1 98.19 244 ASN B N 1
ATOM 4140 C CA . ASN B 1 244 ? 4.836 -26.406 4.438 1 98.19 244 ASN B CA 1
ATOM 4141 C C . ASN B 1 244 ? 3.447 -26.234 5.047 1 98.19 244 ASN B C 1
ATOM 4143 O O . ASN B 1 244 ? 3 -27.078 5.828 1 98.19 244 ASN B O 1
ATOM 4147 N N . ARG B 1 245 ? 2.785 -25.188 4.676 1 97.88 245 ARG B N 1
ATOM 4148 C CA . ARG B 1 245 ? 1.474 -24.875 5.227 1 97.88 245 ARG B CA 1
ATOM 4149 C C . ARG B 1 245 ? 0.472 -25.984 4.934 1 97.88 245 ARG B C 1
ATOM 4151 O O . ARG B 1 245 ? -0.424 -26.25 5.738 1 97.88 245 ARG B O 1
ATOM 4158 N N . PHE B 1 246 ? 0.653 -26.656 3.814 1 98.06 246 PHE B N 1
ATOM 4159 C CA . PHE B 1 246 ? -0.377 -27.609 3.393 1 98.06 246 PHE B CA 1
ATOM 4160 C C . PHE B 1 246 ? 0.159 -29.031 3.395 1 98.06 246 PHE B C 1
ATOM 4162 O O . PHE B 1 246 ? -0.371 -29.906 2.701 1 98.06 246 PHE B O 1
ATOM 4169 N N . GLY B 1 247 ? 1.279 -29.203 4.078 1 97.5 247 GLY B N 1
ATOM 4170 C CA . GLY B 1 247 ? 1.744 -30.547 4.383 1 97.5 247 GLY B CA 1
ATOM 4171 C C . GLY B 1 247 ? 2.498 -31.203 3.24 1 97.5 247 GLY B C 1
ATOM 4172 O O . GLY B 1 247 ? 2.629 -32.438 3.189 1 97.5 247 GLY B O 1
ATOM 4173 N N . MET B 1 248 ? 2.979 -30.438 2.289 1 98.31 248 MET B N 1
ATOM 4174 C CA . MET B 1 248 ? 3.812 -30.938 1.206 1 98.31 248 MET B CA 1
ATOM 4175 C C . MET B 1 248 ? 5.285 -30.953 1.605 1 98.31 248 MET B C 1
ATOM 4177 O O . MET B 1 248 ? 5.668 -30.297 2.584 1 98.31 248 MET B O 1
ATOM 4181 N N . HIS B 1 249 ? 6.043 -31.766 0.913 1 98.25 249 HIS B N 1
ATOM 4182 C CA . HIS B 1 249 ? 7.488 -31.578 0.996 1 98.25 249 HIS B CA 1
ATOM 4183 C C . HIS B 1 249 ? 7.922 -30.312 0.253 1 98.25 249 HIS B C 1
ATOM 4185 O O . HIS B 1 249 ? 7.168 -29.781 -0.563 1 98.25 249 HIS B O 1
ATOM 4191 N N . THR B 1 250 ? 9.062 -29.781 0.639 1 98.56 250 THR B N 1
ATOM 4192 C CA . THR B 1 250 ? 9.523 -28.562 -0.001 1 98.56 250 THR B CA 1
ATOM 4193 C C . THR B 1 250 ? 11 -28.656 -0.37 1 98.56 250 THR B C 1
ATOM 4195 O O . THR B 1 250 ? 11.789 -29.266 0.365 1 98.56 250 THR B O 1
ATOM 4198 N N . ALA B 1 251 ? 11.375 -28.172 -1.504 1 98.56 251 ALA B N 1
ATOM 4199 C CA . ALA B 1 251 ? 12.758 -28.031 -1.941 1 98.56 251 ALA B CA 1
ATOM 4200 C C . ALA B 1 251 ? 13.062 -26.609 -2.385 1 98.56 251 ALA B C 1
ATOM 4202 O O . ALA B 1 251 ? 12.383 -26.062 -3.264 1 98.56 251 ALA B O 1
ATOM 4203 N N . CYS B 1 252 ? 14.047 -26.016 -1.771 1 98.44 252 CYS B N 1
ATOM 4204 C CA . CYS B 1 252 ? 14.492 -24.672 -2.148 1 98.44 252 CYS B CA 1
ATOM 4205 C C . CYS B 1 252 ? 15.672 -24.734 -3.115 1 98.44 252 CYS B C 1
ATOM 4207 O O . CYS B 1 252 ? 16.688 -25.359 -2.809 1 98.44 252 CYS B O 1
ATOM 4209 N N . LEU B 1 253 ? 15.453 -24.172 -4.277 1 98.19 253 LEU B N 1
ATOM 4210 C CA . LEU B 1 253 ? 16.578 -24.016 -5.195 1 98.19 253 LEU B CA 1
ATOM 4211 C C . LEU B 1 253 ? 17.281 -22.688 -4.965 1 98.19 253 LEU B C 1
ATOM 4213 O O . LEU B 1 253 ? 16.641 -21.672 -4.742 1 98.19 253 LEU B O 1
ATOM 4217 N N . MET B 1 254 ? 18.594 -22.656 -5.027 1 96.94 254 MET B N 1
ATOM 4218 C CA . MET B 1 254 ? 19.391 -21.5 -4.664 1 96.94 254 MET B CA 1
ATOM 4219 C C . MET B 1 254 ? 19.703 -20.641 -5.891 1 96.94 254 MET B C 1
ATOM 4221 O O . MET B 1 254 ? 20.656 -19.859 -5.879 1 96.94 254 MET B O 1
ATOM 4225 N N . THR B 1 255 ? 18.906 -20.797 -6.949 1 95.12 255 THR B N 1
ATOM 4226 C CA . THR B 1 255 ? 19.141 -20.094 -8.211 1 95.12 255 THR B CA 1
ATOM 4227 C C . THR B 1 255 ? 18.328 -18.812 -8.266 1 95.12 255 THR B C 1
ATOM 4229 O O . THR B 1 255 ? 18.516 -18 -9.18 1 95.12 255 THR B O 1
ATOM 4232 N N . GLY B 1 256 ? 17.5 -18.594 -7.312 1 92.94 256 GLY B N 1
ATOM 4233 C CA . GLY B 1 256 ? 16.609 -17.453 -7.379 1 92.94 256 GLY B CA 1
ATOM 4234 C C . GLY B 1 256 ? 16.844 -16.453 -6.27 1 92.94 256 GLY B C 1
ATOM 4235 O O . GLY B 1 256 ? 17.984 -16.016 -6.051 1 92.94 256 GLY B O 1
ATOM 4236 N N . VAL B 1 257 ? 15.914 -16.094 -5.527 1 90.31 257 VAL B N 1
ATOM 4237 C CA . VAL B 1 257 ? 15.922 -14.914 -4.68 1 90.31 257 VAL B CA 1
ATOM 4238 C C . VAL B 1 257 ? 16.531 -15.25 -3.318 1 90.31 257 VAL B C 1
ATOM 4240 O O . VAL B 1 257 ? 17.094 -14.391 -2.654 1 90.31 257 VAL B O 1
ATOM 4243 N N . THR B 1 258 ? 16.469 -16.484 -2.838 1 93.69 258 THR B N 1
ATOM 4244 C CA . THR B 1 258 ? 16.922 -16.844 -1.501 1 93.69 258 THR B CA 1
ATOM 4245 C C . THR B 1 258 ? 18.453 -16.859 -1.442 1 93.69 258 THR B C 1
ATOM 4247 O O . THR B 1 258 ? 19.094 -17.5 -2.273 1 93.69 258 THR B O 1
ATOM 4250 N N . SER B 1 259 ? 18.969 -16.172 -0.502 1 94.12 259 SER B N 1
ATOM 4251 C CA . SER B 1 259 ? 20.406 -16.203 -0.258 1 94.12 259 SER B CA 1
ATOM 4252 C C . SER B 1 259 ? 20.781 -17.219 0.807 1 94.12 259 SER B C 1
ATOM 4254 O O . SER B 1 259 ? 19.922 -17.656 1.576 1 94.12 259 SER B O 1
ATOM 4256 N N . ILE B 1 260 ? 22.031 -17.547 0.792 1 95.12 260 ILE B N 1
ATOM 4257 C CA . ILE B 1 260 ? 22.531 -18.469 1.804 1 95.12 260 ILE B CA 1
ATOM 4258 C C . ILE B 1 260 ? 22.359 -17.859 3.193 1 95.12 260 ILE B C 1
ATOM 4260 O O . ILE B 1 260 ? 22.062 -18.562 4.156 1 95.12 260 ILE B O 1
ATOM 4264 N N . GLU B 1 261 ? 22.547 -16.562 3.25 1 95.38 261 GLU B N 1
ATOM 4265 C CA . GLU B 1 261 ? 22.391 -15.867 4.523 1 95.38 261 GLU B CA 1
ATOM 4266 C C . GLU B 1 261 ? 20.969 -15.969 5.043 1 95.38 261 GLU B C 1
ATOM 4268 O O . GLU B 1 261 ? 20.75 -16.266 6.219 1 95.38 261 GLU B O 1
ATOM 4273 N N . LEU B 1 262 ? 20.047 -15.703 4.137 1 93.88 262 LEU B N 1
ATOM 4274 C CA . LEU B 1 262 ? 18.641 -15.789 4.527 1 93.88 262 LEU B CA 1
ATOM 4275 C C . LEU B 1 262 ? 18.281 -17.219 4.93 1 93.88 262 LEU B C 1
ATOM 4277 O O . LEU B 1 262 ? 17.562 -17.422 5.914 1 93.88 262 LEU B O 1
ATOM 4281 N N . LEU B 1 263 ? 18.703 -18.172 4.164 1 95.81 263 LEU B N 1
ATOM 4282 C CA . LEU B 1 263 ? 18.438 -19.578 4.461 1 95.81 263 LEU B CA 1
ATOM 4283 C C . LEU B 1 263 ? 18.984 -19.953 5.832 1 95.81 263 LEU B C 1
ATOM 4285 O O . LEU B 1 263 ? 18.297 -20.578 6.633 1 95.81 263 LEU B O 1
ATOM 4289 N N . ASN B 1 264 ? 20.203 -19.547 6.133 1 95.19 264 ASN B N 1
ATOM 4290 C CA . ASN B 1 264 ? 20.828 -19.844 7.414 1 95.19 264 ASN B CA 1
ATOM 4291 C C . ASN B 1 264 ? 20.062 -19.203 8.57 1 95.19 264 ASN B C 1
ATOM 4293 O O . ASN B 1 264 ? 19.906 -19.812 9.633 1 95.19 264 ASN B O 1
ATOM 4297 N N . LYS B 1 265 ? 19.656 -18.031 8.344 1 94.5 265 LYS B N 1
ATOM 4298 C CA . LYS B 1 265 ? 18.875 -17.328 9.367 1 94.5 265 LYS B CA 1
ATOM 4299 C C . LYS B 1 265 ? 17.594 -18.078 9.703 1 94.5 265 LYS B C 1
ATOM 4301 O O . LYS B 1 265 ? 17.266 -18.266 10.875 1 94.5 265 LYS B O 1
ATOM 4306 N N . VAL B 1 266 ? 16.891 -18.4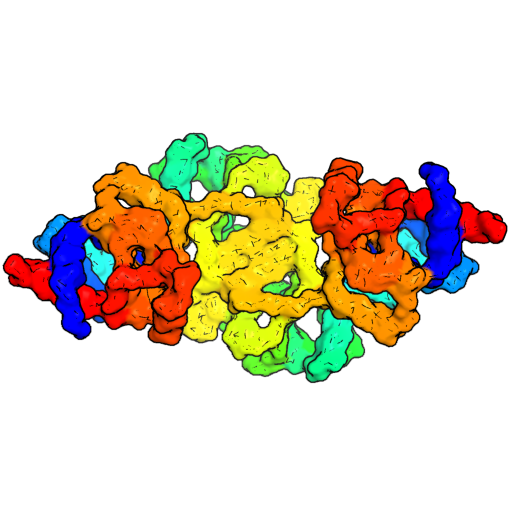69 8.664 1 94 266 VAL B N 1
ATOM 4307 C CA . VAL B 1 266 ? 15.609 -19.125 8.844 1 94 266 VAL B CA 1
ATOM 4308 C C . VAL B 1 266 ? 15.82 -20.5 9.5 1 94 266 VAL B C 1
ATOM 4310 O O . VAL B 1 266 ? 14.992 -20.938 10.297 1 94 266 VAL B O 1
ATOM 4313 N N . MET B 1 267 ? 16.906 -21.156 9.203 1 92.75 267 MET B N 1
ATOM 4314 C CA . MET B 1 267 ? 17.219 -22.484 9.75 1 92.75 267 MET B CA 1
ATOM 4315 C C . MET B 1 267 ? 17.547 -22.391 11.234 1 92.75 267 MET B C 1
ATOM 4317 O O . MET B 1 267 ? 17.344 -23.359 11.977 1 92.75 267 MET B O 1
ATOM 4321 N N . SER B 1 268 ? 17.953 -21.234 11.664 1 92.12 268 SER B N 1
ATOM 4322 C CA . SER B 1 268 ? 18.406 -21.078 13.039 1 92.12 268 SER B CA 1
ATOM 4323 C C . SER B 1 268 ? 17.344 -20.391 13.898 1 92.12 268 SER B C 1
ATOM 4325 O O . SER B 1 268 ? 17.484 -20.297 15.117 1 92.12 268 SER B O 1
ATOM 4327 N N . THR B 1 269 ? 16.328 -19.891 13.281 1 90.31 269 THR B N 1
ATOM 4328 C CA . THR B 1 269 ? 15.281 -19.188 14 1 90.31 269 THR B CA 1
ATOM 4329 C C . THR B 1 269 ? 14.102 -20.109 14.289 1 90.31 269 THR B C 1
ATOM 4331 O O . THR B 1 269 ? 13.406 -20.531 13.367 1 90.31 269 THR B O 1
ATOM 4334 N N . PRO B 1 270 ? 13.812 -20.359 15.484 1 86.56 270 PRO B N 1
ATOM 4335 C CA . PRO B 1 270 ? 12.797 -21.359 15.82 1 86.56 270 PRO B CA 1
ATOM 4336 C C . PRO B 1 270 ? 11.414 -21 15.289 1 86.56 270 PRO B C 1
ATOM 4338 O O . PRO B 1 270 ? 10.68 -21.875 14.812 1 86.56 270 PRO B O 1
ATOM 4341 N N . ASP B 1 271 ? 11.086 -19.766 15.336 1 88.56 271 ASP B N 1
ATOM 4342 C CA . ASP B 1 271 ? 9.742 -19.328 14.992 1 88.56 271 ASP B CA 1
ATOM 4343 C C . ASP B 1 271 ? 9.555 -19.266 13.477 1 88.56 271 ASP B C 1
ATOM 4345 O O . ASP B 1 271 ? 8.453 -19 12.984 1 88.56 271 ASP B O 1
ATOM 4349 N N . ASP B 1 272 ? 10.586 -19.734 12.711 1 91.19 272 ASP B N 1
ATOM 4350 C CA . ASP B 1 272 ? 10.516 -19.609 11.266 1 91.19 272 ASP B CA 1
ATOM 4351 C C . ASP B 1 272 ? 10.367 -20.984 10.602 1 91.19 272 ASP B C 1
ATOM 4353 O O . ASP B 1 272 ? 10.82 -21.188 9.469 1 91.19 272 ASP B O 1
ATOM 4357 N N . ALA B 1 273 ? 9.781 -21.922 11.25 1 92.12 273 ALA B N 1
ATOM 4358 C CA . ALA B 1 273 ? 9.648 -23.297 10.758 1 92.12 273 ALA B CA 1
ATOM 4359 C C . ALA B 1 273 ? 8.883 -23.328 9.438 1 92.12 273 ALA B C 1
ATOM 4361 O O . ALA B 1 273 ? 9.211 -24.109 8.547 1 92.12 273 ALA B O 1
ATOM 4362 N N . ILE B 1 274 ? 7.891 -22.5 9.297 1 96.38 274 ILE B N 1
ATOM 4363 C CA . ILE B 1 274 ? 7.035 -22.469 8.117 1 96.38 274 ILE B CA 1
ATOM 4364 C C . ILE B 1 274 ? 7.848 -22.062 6.895 1 96.38 274 ILE B C 1
ATOM 4366 O O . ILE B 1 274 ? 7.465 -22.344 5.758 1 96.38 274 ILE B O 1
ATOM 4370 N N . LEU B 1 275 ? 9 -21.438 7.09 1 97.62 275 LEU B N 1
ATOM 4371 C CA . LEU B 1 275 ? 9.828 -20.922 6.008 1 97.62 275 LEU B CA 1
ATOM 4372 C C . LEU B 1 275 ? 10.969 -21.875 5.695 1 97.62 275 LEU B C 1
ATOM 4374 O O . LEU B 1 275 ? 11.75 -21.641 4.77 1 97.62 275 LEU B O 1
ATOM 4378 N N . ARG B 1 276 ? 11.125 -22.969 6.398 1 97.44 276 ARG B N 1
ATOM 4379 C CA . ARG B 1 276 ? 12.258 -23.875 6.266 1 97.44 276 ARG B CA 1
ATOM 4380 C C . ARG B 1 276 ? 11.992 -24.953 5.207 1 97.44 276 ARG B C 1
ATOM 4382 O O . ARG B 1 276 ? 11.062 -25.75 5.344 1 97.44 276 ARG B O 1
ATOM 4389 N N . PRO B 1 277 ? 12.836 -25 4.246 1 98 277 PRO B N 1
ATOM 4390 C CA . PRO B 1 277 ? 12.656 -26.047 3.248 1 98 277 PRO B CA 1
ATOM 4391 C C . PRO B 1 277 ? 13.086 -27.422 3.76 1 98 277 PRO B C 1
ATOM 4393 O O . PRO B 1 277 ? 14.023 -27.531 4.551 1 98 277 PRO B O 1
ATOM 4396 N N . THR B 1 278 ? 12.398 -28.484 3.289 1 96.69 278 THR B N 1
ATOM 4397 C CA . THR B 1 278 ? 12.797 -29.859 3.578 1 96.69 278 THR B CA 1
ATOM 4398 C C . THR B 1 278 ? 14.125 -30.188 2.906 1 96.69 278 THR B C 1
ATOM 4400 O O . THR B 1 278 ? 14.953 -30.906 3.477 1 96.69 278 THR B O 1
ATOM 4403 N N . LEU B 1 279 ? 14.297 -29.781 1.743 1 97.69 279 LEU B N 1
ATOM 4404 C CA . LEU B 1 279 ? 15.492 -30.031 0.948 1 97.69 279 LEU B CA 1
ATOM 4405 C C . LEU B 1 279 ? 16.016 -28.734 0.346 1 97.69 279 LEU B C 1
ATOM 4407 O O . LEU B 1 279 ? 15.258 -27.781 0.144 1 97.69 279 LEU B O 1
ATOM 4411 N N . VAL B 1 280 ? 17.312 -28.703 0.117 1 98 280 VAL B N 1
ATOM 4412 C CA . VAL B 1 280 ? 17.953 -27.562 -0.534 1 98 280 VAL B CA 1
ATOM 4413 C C . VAL B 1 280 ? 18.875 -28.047 -1.644 1 98 280 VAL B C 1
ATOM 4415 O O . VAL B 1 280 ? 19.672 -28.984 -1.437 1 98 280 VAL B O 1
ATOM 4418 N N . TYR B 1 281 ? 18.703 -27.5 -2.809 1 97.69 281 TYR B N 1
ATOM 4419 C CA . TYR B 1 281 ? 19.578 -27.812 -3.928 1 97.69 281 TYR B CA 1
ATOM 4420 C C . TYR B 1 281 ? 20.109 -26.547 -4.574 1 97.69 281 TYR B C 1
ATOM 4422 O O . TYR B 1 281 ? 19.438 -25.5 -4.559 1 97.69 281 TYR B O 1
ATOM 4430 N N . ASP B 1 282 ? 21.25 -26.578 -5.168 1 97.25 282 ASP B N 1
ATOM 4431 C CA . ASP B 1 282 ? 21.844 -25.422 -5.805 1 97.25 282 ASP B CA 1
ATOM 4432 C C . ASP B 1 282 ? 21.094 -25.031 -7.078 1 97.25 282 ASP B C 1
ATOM 4434 O O . ASP B 1 282 ? 21.062 -23.859 -7.457 1 97.25 282 ASP B O 1
ATOM 4438 N N . SER B 1 283 ? 20.594 -26.109 -7.777 1 97.25 283 SER B N 1
ATOM 4439 C CA . SER B 1 283 ? 19.953 -25.875 -9.062 1 97.25 283 SER B CA 1
ATOM 4440 C C . SER B 1 283 ? 19 -27.016 -9.422 1 97.25 283 SER B C 1
ATOM 4442 O O . SER B 1 283 ? 18.969 -28.031 -8.727 1 97.25 283 SER B O 1
ATOM 4444 N N . ALA B 1 284 ? 18.25 -26.75 -10.523 1 98.19 284 ALA B N 1
ATOM 4445 C CA . ALA B 1 284 ? 17.391 -27.812 -11.062 1 98.19 284 ALA B CA 1
ATOM 4446 C C . ALA B 1 284 ? 18.219 -29.031 -11.461 1 98.19 284 ALA B C 1
ATOM 4448 O O . ALA B 1 284 ? 17.75 -30.172 -11.336 1 98.19 284 ALA B O 1
ATOM 4449 N N . ARG B 1 285 ? 19.422 -28.781 -11.922 1 97.88 285 ARG B N 1
ATOM 4450 C CA . ARG B 1 285 ? 20.328 -29.875 -12.289 1 97.88 285 ARG B CA 1
ATOM 4451 C C . ARG B 1 285 ? 20.641 -30.75 -11.078 1 97.88 285 ARG B C 1
ATOM 4453 O O . ARG B 1 285 ? 20.656 -31.984 -11.18 1 97.88 285 ARG B O 1
ATOM 4460 N N . ASP B 1 286 ? 20.906 -30.094 -9.992 1 97.88 286 ASP B N 1
ATOM 4461 C CA . ASP B 1 286 ? 21.219 -30.844 -8.773 1 97.88 286 ASP B CA 1
ATOM 4462 C C . ASP B 1 286 ? 20.016 -31.625 -8.266 1 97.88 286 ASP B C 1
ATOM 4464 O O . ASP B 1 286 ? 20.172 -32.719 -7.746 1 97.88 286 ASP B O 1
ATOM 4468 N N . LEU B 1 287 ? 18.859 -31.047 -8.367 1 98.06 287 LEU B N 1
ATOM 4469 C CA . LEU B 1 287 ? 17.656 -31.766 -8.008 1 98.06 287 LEU B CA 1
ATOM 4470 C C . LEU B 1 287 ? 17.438 -32.969 -8.922 1 98.06 287 LEU B C 1
ATOM 4472 O O . LEU B 1 287 ? 17.078 -34.062 -8.461 1 98.06 287 LEU B O 1
ATOM 4476 N N . LEU B 1 288 ? 17.672 -32.781 -10.219 1 98 288 LEU B N 1
ATOM 4477 C CA . LEU B 1 288 ? 17.578 -33.875 -11.18 1 98 288 LEU B CA 1
ATOM 4478 C C . LEU B 1 288 ? 18.484 -35.031 -10.789 1 98 288 LEU B C 1
ATOM 4480 O O . LEU B 1 288 ? 18.062 -36.188 -10.773 1 98 288 LEU B O 1
ATOM 4484 N N . ASN B 1 289 ? 19.734 -34.656 -10.477 1 97.25 289 ASN B N 1
ATOM 4485 C CA . ASN B 1 289 ? 20.688 -35.688 -10.07 1 97.25 289 ASN B CA 1
ATOM 4486 C C . ASN B 1 289 ? 20.219 -36.438 -8.828 1 97.25 289 ASN B C 1
ATOM 4488 O O . ASN B 1 289 ? 20.391 -37.656 -8.727 1 97.25 289 ASN B O 1
ATOM 4492 N N . ALA B 1 290 ? 19.672 -35.719 -7.938 1 97 290 ALA B N 1
ATOM 4493 C CA . ALA B 1 290 ? 19.188 -36.312 -6.703 1 97 290 ALA B CA 1
ATOM 4494 C C . ALA B 1 290 ? 18.031 -37.25 -6.984 1 97 290 ALA B C 1
ATOM 4496 O O . ALA B 1 290 ? 17.953 -38.344 -6.422 1 97 290 ALA B O 1
ATOM 4497 N N . VAL B 1 291 ? 17.094 -36.844 -7.801 1 97.44 291 VAL B N 1
ATOM 4498 C CA . VAL B 1 291 ? 15.922 -37.656 -8.133 1 97.44 291 VAL B CA 1
ATOM 4499 C C . VAL B 1 291 ? 16.375 -38.938 -8.859 1 97.44 291 VAL B C 1
ATOM 4501 O O . VAL B 1 291 ? 15.891 -40.031 -8.562 1 97.44 291 VAL B O 1
ATOM 4504 N N . ARG B 1 292 ? 17.297 -38.781 -9.789 1 96.31 292 ARG B N 1
ATOM 4505 C CA . ARG B 1 292 ? 17.844 -39.938 -10.516 1 96.31 292 ARG B CA 1
ATOM 4506 C C . ARG B 1 292 ? 18.469 -40.938 -9.562 1 96.31 292 ARG B C 1
ATOM 4508 O O . ARG B 1 292 ? 18.25 -42.125 -9.672 1 96.31 292 ARG B O 1
ATOM 4515 N N . SER B 1 293 ? 19.281 -40.375 -8.68 1 95.44 293 SER B N 1
ATOM 4516 C CA . SER B 1 293 ? 19.953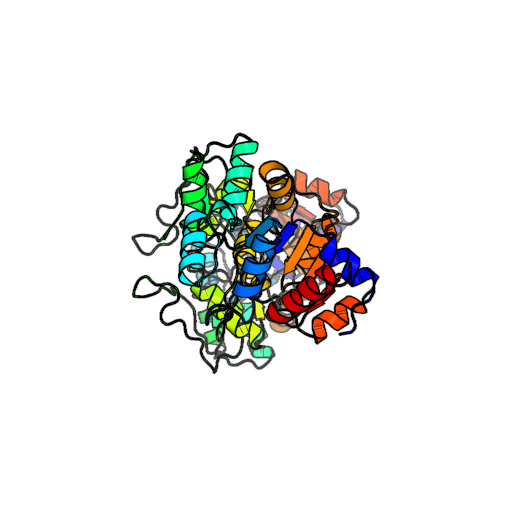 -41.25 -7.699 1 95.44 293 SER B CA 1
ATOM 4517 C C . SER B 1 293 ? 18.953 -41.969 -6.809 1 95.44 293 SER B C 1
ATOM 4519 O O . SER B 1 293 ? 19.125 -43.125 -6.488 1 95.44 293 SER B O 1
ATOM 4521 N N . ALA B 1 294 ? 17.984 -41.25 -6.395 1 95.25 294 ALA B N 1
ATOM 4522 C CA . ALA B 1 294 ? 16.938 -41.812 -5.551 1 95.25 294 ALA B CA 1
ATOM 4523 C C . ALA B 1 294 ? 16.219 -42.969 -6.273 1 95.25 294 ALA B C 1
ATOM 4525 O O . ALA B 1 294 ? 15.906 -44 -5.668 1 95.25 294 ALA B O 1
ATOM 4526 N N . ASP B 1 295 ? 15.922 -42.812 -7.551 1 94.94 295 ASP B N 1
ATOM 4527 C CA . ASP B 1 295 ? 15.203 -43.812 -8.344 1 94.94 295 ASP B CA 1
ATOM 4528 C C . ASP B 1 295 ? 16.047 -45.062 -8.57 1 94.94 295 ASP B C 1
ATOM 4530 O O . ASP B 1 295 ? 15.508 -46.156 -8.758 1 94.94 295 ASP B O 1
ATOM 4534 N N . GLN B 1 296 ? 17.359 -44.812 -8.555 1 91.19 296 GLN B N 1
ATOM 4535 C CA . GLN B 1 296 ? 18.281 -45.938 -8.773 1 91.19 296 GLN B CA 1
ATOM 4536 C C . GLN B 1 296 ? 18.484 -46.75 -7.492 1 91.19 296 GLN B C 1
ATOM 4538 O O . GLN B 1 296 ? 18.875 -47.906 -7.539 1 91.19 296 GLN B O 1
ATOM 4543 N N . MET B 1 297 ? 18.469 -46.062 -6.328 1 83.44 297 MET B N 1
ATOM 4544 C CA . MET B 1 297 ? 18.703 -46.719 -5.051 1 83.44 297 MET B CA 1
ATOM 4545 C C . MET B 1 297 ? 17.516 -47.594 -4.664 1 83.44 297 MET B C 1
ATOM 4547 O O . MET B 1 297 ? 17.547 -48.312 -3.656 1 83.44 297 MET B O 1
ATOM 4551 N N . ASN B 1 298 ? 16.875 -48.562 -5.539 1 59.03 298 ASN B N 1
ATOM 4552 C CA . ASN B 1 298 ? 15.836 -49.5 -5.18 1 59.03 298 ASN B CA 1
ATOM 4553 C C . ASN B 1 298 ? 16.078 -50.094 -3.793 1 59.03 298 ASN B C 1
ATOM 4555 O O . ASN B 1 298 ? 17.203 -50.5 -3.467 1 59.03 298 ASN B O 1
#

Foldseek 3Di:
DPDDPVRLCLLQLFQEEEEEDDLAQAHPVAGDPQNQVLQVVSVVVVGHAAHEYLAQQAALQRVQVVCVVSPHPDHSVRYHYLLLLVLVVCVVVPAQFQEEEQHHVSNVVNNVVSNRHYDNHDADQDPVNPRPPPLDADPRGAAYEFADHPRDDVSSLVRNLVCVLVPHAYEYSDQDQFDDDDPDTHGGSNVVQVSSCVSNVDDHHYQGFQDDSSVVCCCVVPVDDQSSYEFEEAFQRGRQLNSLVVNHAYEHAPSGDDDPVNQVVLVPDPVNVSRHHPYYDPGSNRVSVSSVVSNVVD/DPDDPVLLCLLQLFQEEEEEDDLAQAHPVAGDPQNQVLQVVSVVVNGHAAYEYLAQQAALQRVQVVCVVRPHPDHSVRYHYLLLLVLVVCVVVPAQFQEEEQHHVSNVVNNVVSNRHYDNHDADQDPVNPRPPPLDADPRGAAYEFADHPRDDVSSLVRNLVCVLVPHAYEYSDQDQFDDDDPDTHGGSNVVQVSSCVSNVDDHHYQGFQDDSSVVCCCVVPVDDQSSYEFEEAFQRGRQLNSLVVNHAYEHAPSGDDDPVNQVVLVPDPVNVSRHHPYYDPGSNRVSVSSVVSNVVD

Nearest PDB structures (foldseek):
  4ig4-assembly1_B  TM=9.411E-01  e=1.648E-22  Geobacillus stearothermophilus
  4ift-assembly1_B  TM=9.436E-01  e=1.983E-22  Geobacillus stearothermophilus
  3epr-assembly1_A  TM=9.265E-01  e=3.751E-23  Streptococcus agalactiae serogroup V
  4ift-assembly1_A  TM=8.761E-01  e=2.811E-21  Geobacillus stearothermophilus
  4o8c-assembly1_A  TM=8.582E-01  e=1.426E-21  Geobacillus stearothermophilus

pLDDT: mean 95.15, std 6.89, range [46.75, 98.94]